Protein AF-0000000078724363 (afdb_homodimer)

pLDDT: mean 73.94, std 27.48, range [15.52, 97.81]

InterPro domains:
  IPR013010 Zinc finger, SIAH-type [PS51081] (151-209)
  IPR013083 Zinc finger, RING/FYVE/PHD-type [G3DSA:3.30.40.10] (148-204)
  IPR044286 E3 ubiquitin-protein ligase SINA-like, plant [PTHR46632] (24-344)

Sequence (720 aa):
MESAAPVGGKKKARMESESPIPPTPNVRVKQEAADQETHREAATPTPPAAEESPAAARVEVAVRIDAAILHCPLCLLPLKPPIFQVTNHSFIRFVFVFSALRFGIHVFVQCVAGHLACGACHGKLADVHCQACGDGAAYAHNPALDAIARSTKIRCPNDRYGCDRYVTYCDVADHQRACPHAPCTCPEPGCGFLAAPPALLDHLTADHSWPSQEITYRAVHPLVVSASRRRLLLAVRGDGDGGGEQRRVFLLAVGAHGAATTVSVSCVRANAAAGPPYTCKVWTQAPPDAETGVKDTIMMEANVRSFSVPGEVAMEDGTVLCVPPRMLHGASMEMPLRVRIDKLGAGTTNRSAIATQTKKMESAAPVGGKKKARMESESPIPPTPNVRVKQEAADQETHREAATPTPPAAEESPAAARVEVAVRIDAAILHCPLCLLPLKPPIFQVTNHSFIRFVFVFSALRFGIHVFVQCVAGHLACGACHGKLADVHCQACGDGAAYAHNPALDAIARSTKIRCPNDRYGCDRYVTYCDVADHQRACPHAPCTCPEPGCGFLAAPPALLDHLTADHSWPSQEITYRAVHPLVVSASRRRLLLAVRGDGDGGGEQRRVFLLAVGAHGAATTVSVSCVRANAAAGPPYTCKVWTQAPPDAETGVKDTIMMEANVRSFSVPGEVAMEDGTVLCVPPRMLHGASMEMPLRVRIDKLGAGTTNRSAIATQTKK

Secondary structure (DSSP, 8-state):
-----------------------------------------------------------EEEEEEEGGGGB-TTT-SBP-SSPEEE-----EEEEEETTTTEEEEEE----TT--EE-HHHHHH-SS-B-TTT-S-PBEEE-HHHHHHHHH-EEE-GGGGGT---EEEGGGHHHHHHH-TT--EE--STTT--EE-HHHHHHHHHHTT---EEEE-TT-EEEEEEESS--EEEEEEP--S--S-PPPPEEEEEEEEETTEEEEEEEEESS-GGGS--EEEEEEEEPPPPTTT-PPPEEEEEEEPEEESS--PPPTTTS--EEE-GGG-BTTTTEEEEEEEEEE--TT-------------/-----------------------------------------------------------EEEEEEEGGGGB-TTT-SBP-SS-EEE-----EEEEEETTTTEEEEEE----TT--EE-HHHHHH-SS-B-TTT-S-PBEEE-HHHHHHHHH-EEE-GGGGGT---EEEGGGHHHHHHH-TT--EE--STTT--EE-HHHHHHHHHHTS---EEEE-TTSEEEEEEESS--EEEEEEP--S--S-PPPPEEEEEEEEETTEEEEEEEEESS-GGGS--EEEEEEEEPPPPTTT-PPPEEEEEEEPEEESS--PPPTTTS--EEE-GGG-BTTTTEEEEEEEEEE--TT-------------

Radius of gyration: 45.07 Å; Cα contacts (8 Å, |Δi|>4): 1322; chains: 2; bounding box: 111×142×147 Å

Structure (mmCIF, N/CA/C/O backbone):
data_AF-0000000078724363-model_v1
#
loop_
_entity.id
_entity.type
_entity.pdbx_description
1 polymer 'E3 ubiquitin-protein ligase'
#
loop_
_atom_site.group_PDB
_atom_site.id
_atom_site.type_symbol
_atom_site.label_atom_id
_atom_site.label_alt_id
_atom_site.label_comp_id
_atom_site.label_asym_id
_atom_site.label_entity_id
_atom_site.label_seq_id
_atom_site.pdbx_PDB_ins_code
_atom_site.Cartn_x
_atom_site.Cartn_y
_atom_site.Cartn_z
_atom_site.occupancy
_atom_site.B_iso_or_equiv
_atom_site.auth_seq_id
_atom_site.auth_comp_id
_atom_site.auth_asym_id
_atom_site.auth_atom_id
_atom_site.pdbx_PDB_model_num
ATOM 1 N N . MET A 1 1 ? 47.906 21.031 76.75 1 16.89 1 MET A N 1
ATOM 2 C CA . MET A 1 1 ? 49.312 21 76.375 1 16.89 1 MET A CA 1
ATOM 3 C C . MET A 1 1 ? 49.531 21.375 74.938 1 16.89 1 MET A C 1
ATOM 5 O O . MET A 1 1 ? 48.594 21.391 74.125 1 16.89 1 MET A O 1
ATOM 9 N N . GLU A 1 2 ? 50.344 20.656 74.125 1 16.38 2 GLU A N 1
ATOM 10 C CA . GLU A 1 2 ? 51.594 21.031 73.438 1 16.38 2 GLU A CA 1
ATOM 11 C C . GLU A 1 2 ? 51.375 21.375 72 1 16.38 2 GLU A C 1
ATOM 13 O O . GLU A 1 2 ? 51.844 22.406 71.5 1 16.38 2 GLU A O 1
ATOM 18 N N . SER A 1 3 ? 51.219 20.391 71.125 1 16.53 3 SER A N 1
ATOM 19 C CA . SER A 1 3 ? 52.281 20.172 70.188 1 16.53 3 SER A CA 1
ATOM 20 C C . SER A 1 3 ? 52.094 21.047 68.938 1 16.53 3 SER A C 1
ATOM 22 O O . SER A 1 3 ? 51 21.5 68.625 1 16.53 3 SER A O 1
ATOM 24 N N . ALA A 1 4 ? 52.625 20.641 67.75 1 16.66 4 ALA A N 1
ATOM 25 C CA . ALA A 1 4 ? 53.781 21.047 66.938 1 16.66 4 ALA A CA 1
ATOM 26 C C . ALA A 1 4 ? 53.312 21.766 65.688 1 16.66 4 ALA A C 1
ATOM 28 O O . ALA A 1 4 ? 53.781 22.875 65.375 1 16.66 4 ALA A O 1
ATOM 29 N N . ALA A 1 5 ? 53.188 21.094 64.438 1 17.89 5 ALA A N 1
ATOM 30 C CA . ALA A 1 5 ? 54.281 21.266 63.5 1 17.89 5 ALA A CA 1
ATOM 31 C C . ALA A 1 5 ? 53.938 22.344 62.469 1 17.89 5 ALA A C 1
ATOM 33 O O . ALA A 1 5 ? 52.75 22.672 62.281 1 17.89 5 ALA A O 1
ATOM 34 N N . PRO A 1 6 ? 54.719 22.641 61.375 1 18.02 6 PRO A N 1
ATOM 35 C CA . PRO A 1 6 ? 55.531 23.672 60.719 1 18.02 6 PRO A CA 1
ATOM 36 C C . PRO A 1 6 ? 54.906 24.188 59.438 1 18.02 6 PRO A C 1
ATOM 38 O O . PRO A 1 6 ? 55.062 25.359 59.094 1 18.02 6 PRO A O 1
ATOM 41 N N . VAL A 1 7 ? 54.125 23.359 58.562 1 17.08 7 VAL A N 1
ATOM 42 C CA . VAL A 1 7 ? 54.719 23.156 57.25 1 17.08 7 VAL A CA 1
ATOM 43 C C . VAL A 1 7 ? 54.531 24.391 56.406 1 17.08 7 VAL A C 1
ATOM 45 O O . VAL A 1 7 ? 53.625 25.172 56.625 1 17.08 7 VAL A O 1
ATOM 48 N N . GLY A 1 8 ? 55.312 24.719 55.281 1 16.56 8 GLY A N 1
ATOM 49 C CA . GLY A 1 8 ? 56.219 25.594 54.531 1 16.56 8 GLY A CA 1
ATOM 50 C C . GLY A 1 8 ? 55.531 26.328 53.406 1 16.56 8 GLY A C 1
ATOM 51 O O . GLY A 1 8 ? 55.906 27.453 53.062 1 16.56 8 GLY A O 1
ATOM 52 N N . GLY A 1 9 ? 54.594 25.672 52.562 1 17.25 9 GLY A N 1
ATOM 53 C CA . GLY A 1 9 ? 55.031 25.672 51.156 1 17.25 9 GLY A CA 1
ATOM 54 C C . GLY A 1 9 ? 54.906 27.031 50.5 1 17.25 9 GLY A C 1
ATOM 55 O O . GLY A 1 9 ? 54.25 27.938 51.031 1 17.25 9 GLY A O 1
ATOM 56 N N . LYS A 1 10 ? 55.188 27.156 49.156 1 18.23 10 LYS A N 1
ATOM 57 C CA . LYS A 1 10 ? 55.969 27.875 48.156 1 18.23 10 LYS A CA 1
ATOM 58 C C . LYS A 1 10 ? 55.219 29.094 47.656 1 18.23 10 LYS A C 1
ATOM 60 O O . LYS A 1 10 ? 54 29.172 47.75 1 18.23 10 LYS A O 1
ATOM 65 N N . LYS A 1 11 ? 55.844 29.938 46.812 1 19.44 11 LYS A N 1
ATOM 66 C CA . LYS A 1 11 ? 56.281 31.281 46.406 1 19.44 11 LYS A CA 1
ATOM 67 C C . LYS A 1 11 ? 55.438 31.812 45.25 1 19.44 11 LYS A C 1
ATOM 69 O O . LYS A 1 11 ? 55.938 32.531 44.375 1 19.44 11 LYS A O 1
ATOM 74 N N . LYS A 1 12 ? 54.062 31.391 45.031 1 16.66 12 LYS A N 1
ATOM 75 C CA . LYS A 1 12 ? 53.594 31.516 43.656 1 16.66 12 LYS A CA 1
ATOM 76 C C . LYS A 1 12 ? 53.625 32.969 43.219 1 16.66 12 LYS A C 1
ATOM 78 O O . LYS A 1 12 ? 53.094 33.875 43.875 1 16.66 12 LYS A O 1
ATOM 83 N N . ALA A 1 13 ? 54.344 33.281 42.031 1 17.77 13 ALA A N 1
ATOM 84 C CA . ALA A 1 13 ? 54.969 34.312 41.25 1 17.77 13 ALA A CA 1
ATOM 85 C C . ALA A 1 13 ? 53.938 35.281 40.688 1 17.77 13 ALA A C 1
ATOM 87 O O . ALA A 1 13 ? 52.844 34.875 40.281 1 17.77 13 ALA A O 1
ATOM 88 N N . ARG A 1 14 ? 54.031 36.594 40.812 1 16.77 14 ARG A N 1
ATOM 89 C CA . ARG A 1 14 ? 53.406 37.906 40.812 1 16.77 14 ARG A CA 1
ATOM 90 C C . ARG A 1 14 ? 53.125 38.375 39.375 1 16.77 14 ARG A C 1
ATOM 92 O O . ARG A 1 14 ? 52.719 39.531 39.156 1 16.77 14 ARG A O 1
ATOM 99 N N . MET A 1 15 ? 53.469 37.5 38.281 1 18.34 15 MET A N 1
ATOM 100 C CA . MET A 1 15 ? 54.062 38.281 37.188 1 18.34 15 MET A CA 1
ATOM 101 C C . MET A 1 15 ? 53.031 39.156 36.5 1 18.34 15 MET A C 1
ATOM 103 O O . MET A 1 15 ? 52.625 38.844 35.375 1 18.34 15 MET A O 1
ATOM 107 N N . GLU A 1 16 ? 51.781 39.406 37 1 16.08 16 GLU A N 1
ATOM 108 C CA . GLU A 1 16 ? 50.656 39.562 36.062 1 16.08 16 GLU A CA 1
ATOM 109 C C . GLU A 1 16 ? 50.906 40.688 35.062 1 16.08 16 GLU A C 1
ATOM 111 O O . GLU A 1 16 ? 50.938 40.469 33.875 1 16.08 16 GLU A O 1
ATOM 116 N N . SER A 1 17 ? 50.031 41.656 34.938 1 16.88 17 SER A N 1
ATOM 117 C CA . SER A 1 17 ? 48.969 41.906 33.969 1 16.88 17 SER A CA 1
ATOM 118 C C . SER A 1 17 ? 49.312 43.094 33.062 1 16.88 17 SER A C 1
ATOM 120 O O . SER A 1 17 ? 49.031 43.062 31.875 1 16.88 17 SER A O 1
ATOM 122 N N . GLU A 1 18 ? 49.75 44.312 33.531 1 18.81 18 GLU A N 1
ATOM 123 C CA . GLU A 1 18 ? 48.844 45.375 33.156 1 18.81 18 GLU A CA 1
ATOM 124 C C . GLU A 1 18 ? 49.375 46.156 31.953 1 18.81 18 GLU A C 1
ATOM 126 O O . GLU A 1 18 ? 48.812 47.188 31.578 1 18.81 18 GLU A O 1
ATOM 131 N N . SER A 1 19 ? 50.375 45.562 31.156 1 19.28 19 SER A N 1
ATOM 132 C CA . SER A 1 19 ? 51.188 46.656 30.594 1 19.28 19 SER A CA 1
ATOM 133 C C . SER A 1 19 ? 50.375 47.562 29.688 1 19.28 19 SER A C 1
ATOM 135 O O . SER A 1 19 ? 49.438 47.094 29.031 1 19.28 19 SER A O 1
ATOM 137 N N . PRO A 1 20 ? 50.625 48.812 29.719 1 22.47 20 PRO A N 1
ATOM 138 C CA . PRO A 1 20 ? 50 50.062 29.297 1 22.47 20 PRO A CA 1
ATOM 139 C C . PRO A 1 20 ? 50.094 50.312 27.781 1 22.47 20 PRO A C 1
ATOM 141 O O . PRO A 1 20 ? 49.75 51.406 27.297 1 22.47 20 PRO A O 1
ATOM 144 N N . ILE A 1 21 ? 49.875 49.188 26.922 1 22.08 21 ILE A N 1
ATOM 145 C CA . ILE A 1 21 ? 50.469 49.375 25.609 1 22.08 21 ILE A CA 1
ATOM 146 C C . ILE A 1 21 ? 50 50.688 25 1 22.08 21 ILE A C 1
ATOM 148 O O . ILE A 1 21 ? 48.781 51 25.016 1 22.08 21 ILE A O 1
ATOM 152 N N . PRO A 1 22 ? 50.906 51.531 24.688 1 23.5 22 PRO A N 1
ATOM 153 C CA . PRO A 1 22 ? 50.844 52.938 24.281 1 23.5 22 PRO A CA 1
ATOM 154 C C . PRO A 1 22 ? 50.062 53.125 22.984 1 23.5 22 PRO A C 1
ATOM 156 O O . PRO A 1 22 ? 49.938 52.219 22.172 1 23.5 22 PRO A O 1
ATOM 159 N N . PRO A 1 23 ? 49.219 54.156 22.891 1 23.44 23 PRO A N 1
ATOM 160 C CA . PRO A 1 23 ? 48.156 54.562 21.984 1 23.44 23 PRO A CA 1
ATOM 161 C C . PRO A 1 23 ? 48.656 54.812 20.562 1 23.44 23 PRO A C 1
ATOM 163 O O . PRO A 1 23 ? 49.469 55.688 20.328 1 23.44 23 PRO A O 1
ATOM 166 N N . THR A 1 24 ? 49.188 53.594 19.922 1 21.67 24 THR A N 1
ATOM 167 C CA . THR A 1 24 ? 49.906 53.844 18.656 1 21.67 24 THR A CA 1
ATOM 168 C C . THR A 1 24 ? 49.094 54.75 17.734 1 21.67 24 THR A C 1
ATOM 170 O O . THR A 1 24 ? 47.875 54.656 17.703 1 21.67 24 THR A O 1
ATOM 173 N N . PRO A 1 25 ? 49.75 55.656 17.156 1 22.41 25 PRO A N 1
ATOM 174 C CA . PRO A 1 25 ? 49.438 56.844 16.375 1 22.41 25 PRO A CA 1
ATOM 175 C C . PRO A 1 25 ? 48.656 56.5 15.094 1 22.41 25 PRO A C 1
ATOM 177 O O . PRO A 1 25 ? 48.75 55.375 14.594 1 22.41 25 PRO A O 1
ATOM 180 N N . ASN A 1 26 ? 47.594 57.219 14.75 1 21.23 26 ASN A N 1
ATOM 181 C CA . ASN A 1 26 ? 46.438 57.281 13.844 1 21.23 26 ASN A CA 1
ATOM 182 C C . ASN A 1 26 ? 46.906 57.344 12.383 1 21.23 26 ASN A C 1
ATOM 184 O O . ASN A 1 26 ? 46.125 57.75 11.508 1 21.23 26 ASN A O 1
ATOM 188 N N . VAL A 1 27 ? 48.125 56.688 12.086 1 20.84 27 VAL A N 1
ATOM 189 C CA . VAL A 1 27 ? 48.594 57.156 10.789 1 20.84 27 VAL A CA 1
ATOM 190 C C . VAL A 1 27 ? 47.562 56.844 9.719 1 20.84 27 VAL A C 1
ATOM 192 O O . VAL A 1 27 ? 47.125 55.688 9.617 1 20.84 27 VAL A O 1
ATOM 195 N N . ARG A 1 28 ? 46.875 57.844 9.172 1 21.09 28 ARG A N 1
ATOM 196 C CA . ARG A 1 28 ? 45.812 58.031 8.188 1 21.09 28 ARG A CA 1
ATOM 197 C C . ARG A 1 28 ? 46.219 57.469 6.832 1 21.09 28 ARG A C 1
ATOM 199 O O . ARG A 1 28 ? 46.75 58.188 5.988 1 21.09 28 ARG A O 1
ATOM 206 N N . VAL A 1 29 ? 46.875 56.25 6.859 1 20.38 29 VAL A N 1
ATOM 207 C CA . VAL A 1 29 ? 47.438 55.969 5.539 1 20.38 29 VAL A CA 1
ATOM 208 C C . VAL A 1 29 ? 46.312 56 4.496 1 20.38 29 VAL A C 1
ATOM 210 O O . VAL A 1 29 ? 45.281 55.375 4.691 1 20.38 29 VAL A O 1
ATOM 213 N N . LYS A 1 30 ? 46.375 56.906 3.51 1 21.52 30 LYS A N 1
ATOM 214 C CA . LYS A 1 30 ? 45.594 57.344 2.354 1 21.52 30 LYS A CA 1
ATOM 215 C C . LYS A 1 30 ? 45.469 56.25 1.318 1 21.52 30 LYS A C 1
ATOM 217 O O . LYS A 1 30 ? 46.438 55.875 0.672 1 21.52 30 LYS A O 1
ATOM 222 N N . GLN A 1 31 ? 44.781 55.094 1.682 1 20.38 31 GLN A N 1
ATOM 223 C CA . GLN A 1 31 ? 44.781 53.938 0.798 1 20.38 31 GLN A CA 1
ATOM 224 C C . GLN A 1 31 ? 44.188 54.312 -0.571 1 20.38 31 GLN A C 1
ATOM 226 O O . GLN A 1 31 ? 43.094 54.844 -0.669 1 20.38 31 GLN A O 1
ATOM 231 N N . GLU A 1 32 ? 45.125 54.531 -1.475 1 22.45 32 GLU A N 1
ATOM 232 C CA . GLU A 1 32 ? 44.875 54.781 -2.889 1 22.45 32 GLU A CA 1
ATOM 233 C C . GLU A 1 32 ? 43.906 53.75 -3.484 1 22.45 32 GLU A C 1
ATOM 235 O O . GLU A 1 32 ? 44.031 52.562 -3.203 1 22.45 32 GLU A O 1
ATOM 240 N N . ALA A 1 33 ? 42.75 54.156 -4.07 1 23.53 33 ALA A N 1
ATOM 241 C CA . ALA A 1 33 ? 41.531 53.594 -4.656 1 23.53 33 ALA A CA 1
ATOM 242 C C . ALA A 1 33 ? 41.812 52.75 -5.891 1 23.53 33 ALA A C 1
ATOM 244 O O . ALA A 1 33 ? 42.125 53.312 -6.957 1 23.53 33 ALA A O 1
ATOM 245 N N . ALA A 1 34 ? 42.781 51.812 -5.809 1 21.25 34 ALA A N 1
ATOM 246 C CA . ALA A 1 34 ? 43.125 51.156 -7.074 1 21.25 34 ALA A CA 1
ATOM 247 C C . ALA A 1 34 ? 41.844 50.625 -7.758 1 21.25 34 ALA A C 1
ATOM 249 O O . ALA A 1 34 ? 40.938 50.156 -7.094 1 21.25 34 ALA A O 1
ATOM 250 N N . ASP A 1 35 ? 41.594 50.969 -9.062 1 23.88 35 ASP A N 1
ATOM 251 C CA . ASP A 1 35 ? 40.562 50.812 -10.109 1 23.88 35 ASP A CA 1
ATOM 252 C C . ASP A 1 35 ? 40.375 49.344 -10.484 1 23.88 35 ASP A C 1
ATOM 254 O O . ASP A 1 35 ? 41.25 48.75 -11.117 1 23.88 35 ASP A O 1
ATOM 258 N N . GLN A 1 36 ? 40.188 48.469 -9.508 1 21 36 GLN A N 1
ATOM 259 C CA . GLN A 1 36 ? 40.125 47.062 -9.859 1 21 36 GLN A CA 1
ATOM 260 C C . GLN A 1 36 ? 39.062 46.781 -10.922 1 21 36 GLN A C 1
ATOM 262 O O . GLN A 1 36 ? 37.875 47.094 -10.703 1 21 36 GLN A O 1
ATOM 267 N N . GLU A 1 37 ? 39.5 46.812 -12.211 1 24.92 37 GLU A N 1
ATOM 268 C CA . GLU A 1 37 ? 38.75 46.375 -13.398 1 24.92 37 GLU A CA 1
ATOM 269 C C . GLU A 1 37 ? 38.094 45.031 -13.18 1 24.92 37 GLU A C 1
ATOM 271 O O . GLU A 1 37 ? 38.75 44.031 -12.852 1 24.92 37 GLU A O 1
ATOM 276 N N . THR A 1 38 ? 36.906 45 -12.633 1 25.42 38 THR A N 1
ATOM 277 C CA . THR A 1 38 ? 36.031 43.875 -12.32 1 25.42 38 THR A CA 1
ATOM 278 C C . THR A 1 38 ? 35.812 43 -13.555 1 25.42 38 THR A C 1
ATOM 280 O O . THR A 1 38 ? 35.219 43.438 -14.531 1 25.42 38 THR A O 1
ATOM 283 N N . HIS A 1 39 ? 36.906 42.312 -13.992 1 24.84 39 HIS A N 1
ATOM 284 C CA . HIS A 1 39 ? 36.688 41.312 -15.055 1 24.84 39 HIS A CA 1
ATOM 285 C C . HIS A 1 39 ? 35.5 40.438 -14.719 1 24.84 39 HIS A C 1
ATOM 287 O O . HIS A 1 39 ? 35.531 39.688 -13.734 1 24.84 39 HIS A O 1
ATOM 293 N N . ARG A 1 40 ? 34.312 40.844 -15.125 1 23.78 40 ARG A N 1
ATOM 294 C CA . ARG A 1 40 ? 33.031 40.125 -15.078 1 23.78 40 ARG A CA 1
ATOM 295 C C . ARG A 1 40 ? 33.219 38.719 -15.648 1 23.78 40 ARG A C 1
ATOM 297 O O . ARG A 1 40 ? 33.469 38.531 -16.844 1 23.78 40 ARG A O 1
ATOM 304 N N . GLU A 1 41 ? 33.906 37.844 -14.906 1 25.58 41 GLU A N 1
ATOM 305 C CA . GLU A 1 41 ? 33.906 36.469 -15.32 1 25.58 41 GLU A CA 1
ATOM 306 C C . GLU A 1 41 ? 32.531 36 -15.797 1 25.58 41 GLU A C 1
ATOM 308 O O . GLU A 1 41 ? 31.531 36.219 -15.117 1 25.58 41 GLU A O 1
ATOM 313 N N . ALA A 1 42 ? 32.344 35.781 -17.141 1 27.45 42 ALA A N 1
ATOM 314 C CA . ALA A 1 42 ? 31.219 35.25 -17.891 1 27.45 42 ALA A CA 1
ATOM 315 C C . ALA A 1 42 ? 30.578 34.062 -17.172 1 27.45 42 ALA A C 1
ATOM 317 O O . ALA A 1 42 ? 31.266 33.094 -16.828 1 27.45 42 ALA A O 1
ATOM 318 N N . ALA A 1 43 ? 29.641 34.375 -16.266 1 26.94 43 ALA A N 1
ATOM 319 C CA . ALA A 1 43 ? 28.828 33.344 -15.617 1 26.94 43 ALA A CA 1
ATOM 320 C C . ALA A 1 43 ? 28.531 32.219 -16.578 1 26.94 43 ALA A C 1
ATOM 322 O O . ALA A 1 43 ? 27.953 32.406 -17.641 1 26.94 43 ALA A O 1
ATOM 323 N N . THR A 1 44 ? 29.5 31.328 -16.734 1 31.34 44 THR A N 1
ATOM 324 C CA . THR A 1 44 ? 29.188 30.125 -17.5 1 31.34 44 THR A CA 1
ATOM 325 C C . THR A 1 44 ? 27.766 29.656 -17.25 1 31.34 44 THR A C 1
ATOM 327 O O . THR A 1 44 ? 27.328 29.562 -16.094 1 31.34 44 THR A O 1
ATOM 330 N N . PRO A 1 45 ? 26.875 29.906 -18.266 1 29.39 45 PRO A N 1
ATOM 331 C CA . PRO A 1 45 ? 25.469 29.484 -18.141 1 29.39 45 PRO A CA 1
ATOM 332 C C . PRO A 1 45 ? 25.312 28.141 -17.422 1 29.39 45 PRO A C 1
ATOM 334 O O . PRO A 1 45 ? 26.125 27.234 -17.625 1 29.39 45 PRO A O 1
ATOM 337 N N . THR A 1 46 ? 25.047 28.219 -16.094 1 31.64 46 THR A N 1
ATOM 338 C CA . THR A 1 46 ? 24.641 26.984 -15.422 1 31.64 46 THR A CA 1
ATOM 339 C C . THR A 1 46 ? 23.828 26.094 -16.359 1 31.64 46 THR A C 1
ATOM 341 O O . THR A 1 46 ? 22.922 26.562 -17.047 1 31.64 46 THR A O 1
ATOM 344 N N . PRO A 1 47 ? 24.484 25.094 -16.906 1 33.19 47 PRO A N 1
ATOM 345 C CA . PRO A 1 47 ? 23.656 24.281 -17.797 1 33.19 47 PRO A CA 1
ATOM 346 C C . PRO A 1 47 ? 22.203 24.203 -17.359 1 33.19 47 PRO A C 1
ATOM 348 O O . PRO A 1 47 ? 21.906 24.359 -16.172 1 33.19 47 PRO A O 1
ATOM 351 N N . PRO A 1 48 ? 21.281 24.625 -18.219 1 28.91 48 PRO A N 1
ATOM 352 C CA . PRO A 1 48 ? 19.859 24.547 -17.844 1 28.91 48 PRO A CA 1
ATOM 353 C C . PRO A 1 48 ? 19.531 23.344 -16.984 1 28.91 48 PRO A C 1
ATOM 355 O O . PRO A 1 48 ? 20.25 22.328 -17.031 1 28.91 48 PRO A O 1
ATOM 358 N N . ALA A 1 49 ? 18.938 23.562 -15.836 1 29.58 49 ALA A N 1
ATOM 359 C CA . ALA A 1 49 ? 18.344 22.484 -15.062 1 29.58 49 ALA A CA 1
ATOM 360 C C . ALA A 1 49 ? 17.812 21.375 -15.984 1 29.58 49 ALA A C 1
ATOM 362 O O . ALA A 1 49 ? 17.219 21.672 -17.031 1 29.58 49 ALA A O 1
ATOM 363 N N . ALA A 1 50 ? 18.516 20.297 -16.125 1 30.78 50 ALA A N 1
ATOM 364 C CA . ALA A 1 50 ? 18 19.188 -16.906 1 30.78 50 ALA A CA 1
ATOM 365 C C . ALA A 1 50 ? 16.469 19.172 -16.891 1 30.78 50 ALA A C 1
ATOM 367 O O . ALA A 1 50 ? 15.852 19.219 -15.828 1 30.78 50 ALA A O 1
ATOM 368 N N . GLU A 1 51 ? 15.781 19.859 -17.859 1 30.05 51 GLU A N 1
ATOM 369 C CA . GLU A 1 51 ? 14.344 19.688 -18.078 1 30.05 51 GLU A CA 1
ATOM 370 C C . GLU A 1 51 ? 13.891 18.297 -17.641 1 30.05 51 GLU A C 1
ATOM 372 O O . GLU A 1 51 ? 14.539 17.297 -17.969 1 30.05 51 GLU A O 1
ATOM 377 N N . GLU A 1 52 ? 13.289 18.203 -16.484 1 32.81 52 GLU A N 1
ATOM 378 C CA . GLU A 1 52 ? 12.617 16.953 -16.172 1 32.81 52 GLU A CA 1
ATOM 379 C C . GLU A 1 52 ? 12.023 16.312 -17.422 1 32.81 52 GLU A C 1
ATOM 381 O O . GLU A 1 52 ? 11.258 16.938 -18.141 1 32.81 52 GLU A O 1
ATOM 386 N N . SER A 1 53 ? 12.812 15.633 -18.203 1 35.72 53 SER A N 1
ATOM 387 C CA . SER A 1 53 ? 12.188 14.883 -19.297 1 35.72 53 SER A CA 1
ATOM 388 C C . SER A 1 53 ? 10.703 14.641 -19.016 1 35.72 53 SER A C 1
ATOM 390 O O . SER A 1 53 ? 10.281 14.625 -17.859 1 35.72 53 SER A O 1
ATOM 392 N N . PRO A 1 54 ? 9.852 14.914 -19.938 1 36.19 54 PRO A N 1
ATOM 393 C CA . PRO A 1 54 ? 8.43 14.672 -19.703 1 36.19 54 PRO A CA 1
ATOM 394 C C . PRO A 1 54 ? 8.188 13.492 -18.75 1 36.19 54 PRO A C 1
ATOM 396 O O . PRO A 1 54 ? 8.852 12.461 -18.859 1 36.19 54 PRO A O 1
ATOM 399 N N . ALA A 1 55 ? 7.848 13.672 -17.531 1 37.34 55 ALA A N 1
ATOM 400 C CA . ALA A 1 55 ? 7.527 12.688 -16.5 1 37.34 55 ALA A CA 1
ATOM 401 C C . ALA A 1 55 ? 6.879 11.445 -17.094 1 37.34 55 ALA A C 1
ATOM 403 O O . ALA A 1 55 ? 5.758 11.516 -17.609 1 37.34 55 ALA A O 1
ATOM 404 N N . ALA A 1 56 ? 7.406 10.648 -17.812 1 41.44 56 ALA A N 1
ATOM 405 C CA . ALA A 1 56 ? 6.777 9.367 -18.125 1 41.44 56 ALA A CA 1
ATOM 406 C C . ALA A 1 56 ? 5.781 8.961 -17.047 1 41.44 56 ALA A C 1
ATOM 408 O O . ALA A 1 56 ? 6.012 9.203 -15.859 1 41.44 56 ALA A O 1
ATOM 409 N N . ALA A 1 57 ? 4.52 8.922 -17.219 1 54.22 57 ALA A N 1
ATOM 410 C CA . ALA A 1 57 ? 3.41 8.602 -16.312 1 54.22 57 ALA A CA 1
ATOM 411 C C . ALA A 1 57 ? 3.854 7.633 -15.227 1 54.22 57 ALA A C 1
ATOM 413 O O . ALA A 1 57 ? 4.336 6.535 -15.516 1 54.22 57 ALA A O 1
ATOM 414 N N . ARG A 1 58 ? 4.43 8.18 -14.047 1 71.75 58 ARG A N 1
ATOM 415 C CA . ARG A 1 58 ? 4.883 7.418 -12.891 1 71.75 58 ARG A CA 1
ATOM 416 C C . ARG A 1 58 ? 3.861 6.359 -12.492 1 71.75 58 ARG A C 1
ATOM 418 O O . ARG A 1 58 ? 2.666 6.648 -12.398 1 71.75 58 ARG A O 1
ATOM 425 N N . VAL A 1 59 ? 4.215 5.152 -12.781 1 88.94 59 VAL A N 1
ATOM 426 C CA . VAL A 1 59 ? 3.377 4.023 -12.383 1 88.94 59 VAL A CA 1
ATOM 427 C C . VAL A 1 59 ? 3.586 3.721 -10.898 1 88.94 59 VAL A C 1
ATOM 429 O O . VAL A 1 59 ? 4.699 3.4 -10.477 1 88.94 59 VAL A O 1
ATOM 432 N N . GLU A 1 60 ? 2.598 4.016 -10.117 1 94.19 60 GLU A N 1
ATOM 433 C CA . GLU A 1 60 ? 2.648 3.729 -8.688 1 94.19 60 GLU A CA 1
ATOM 434 C C . GLU A 1 60 ? 2.066 2.352 -8.383 1 94.19 60 GLU A C 1
ATOM 436 O O . GLU A 1 60 ? 1.095 1.929 -9.008 1 94.19 60 GLU A O 1
ATOM 441 N N . VAL A 1 61 ? 2.738 1.685 -7.469 1 95.12 61 VAL A N 1
ATOM 442 C CA . VAL A 1 61 ? 2.273 0.366 -7.051 1 95.12 61 VAL A CA 1
ATOM 443 C C . VAL A 1 61 ? 1.88 0.4 -5.574 1 95.12 61 VAL A C 1
ATOM 445 O O . VAL A 1 61 ? 2.57 1.01 -4.758 1 95.12 61 VAL A O 1
ATOM 448 N N . ALA A 1 62 ? 0.735 -0.278 -5.328 1 96 62 ALA A N 1
ATOM 449 C CA . ALA A 1 62 ? 0.317 -0.421 -3.938 1 96 62 ALA A CA 1
ATOM 450 C C . ALA A 1 62 ? 1.064 -1.563 -3.256 1 96 62 ALA A C 1
ATOM 452 O O . ALA A 1 62 ? 1.036 -2.703 -3.729 1 96 62 ALA A O 1
ATOM 453 N N . VAL A 1 63 ? 1.699 -1.256 -2.168 1 96.81 63 VAL A N 1
ATOM 454 C CA . VAL A 1 63 ? 2.482 -2.273 -1.475 1 96.81 63 VAL A CA 1
ATOM 455 C C . VAL A 1 63 ? 2.219 -2.191 0.028 1 96.81 63 VAL A C 1
ATOM 457 O O . VAL A 1 63 ? 1.665 -1.203 0.515 1 96.81 63 VAL A O 1
ATOM 460 N N . ARG A 1 64 ? 2.541 -3.312 0.708 1 96.94 64 ARG A N 1
ATOM 461 C CA . ARG A 1 64 ? 2.631 -3.344 2.164 1 96.94 64 ARG A CA 1
ATOM 462 C C . ARG A 1 64 ? 4.086 -3.41 2.621 1 96.94 64 ARG A C 1
ATOM 464 O O . ARG A 1 64 ? 4.887 -4.152 2.053 1 96.94 64 ARG A O 1
ATOM 471 N N . ILE A 1 65 ? 4.375 -2.592 3.547 1 96.19 65 ILE A N 1
ATOM 472 C CA . ILE A 1 65 ? 5.754 -2.537 4.016 1 96.19 65 ILE A CA 1
ATOM 473 C C . ILE A 1 65 ? 5.781 -2.482 5.543 1 96.19 65 ILE A C 1
ATOM 475 O O . ILE A 1 65 ? 4.906 -1.874 6.16 1 96.19 65 ILE A O 1
ATOM 479 N N . ASP A 1 66 ? 6.773 -3.127 6.109 1 95.31 66 ASP A N 1
ATOM 480 C CA . ASP A 1 66 ? 6.973 -3.021 7.551 1 95.31 66 ASP A CA 1
ATOM 481 C C . ASP A 1 66 ? 7.238 -1.575 7.965 1 95.31 66 ASP A C 1
ATOM 483 O O . ASP A 1 66 ? 8.188 -0.951 7.488 1 95.31 66 ASP A O 1
ATOM 487 N N . ALA A 1 67 ? 6.441 -1.082 8.891 1 94 67 ALA A N 1
ATOM 488 C CA . ALA A 1 67 ? 6.543 0.316 9.297 1 94 67 ALA A CA 1
ATOM 489 C C . ALA A 1 67 ? 7.918 0.612 9.891 1 94 67 ALA A C 1
ATOM 491 O O . ALA A 1 67 ? 8.453 1.712 9.727 1 94 67 ALA A O 1
ATOM 492 N N . ALA A 1 68 ? 8.516 -0.315 10.516 1 93.06 68 ALA A N 1
ATOM 493 C CA . ALA A 1 68 ? 9.789 -0.118 11.203 1 93.06 68 ALA A CA 1
ATOM 494 C C . ALA A 1 68 ? 10.898 0.245 10.219 1 93.06 68 ALA A C 1
ATOM 496 O O . ALA A 1 68 ? 11.828 0.972 10.562 1 93.06 68 ALA A O 1
ATOM 497 N N . ILE A 1 69 ? 10.766 -0.219 9.016 1 93.25 69 ILE A N 1
ATOM 498 C CA . ILE A 1 69 ? 11.789 0.012 7.996 1 93.25 69 ILE A CA 1
ATOM 499 C C . ILE A 1 69 ? 11.758 1.473 7.555 1 93.25 69 ILE A C 1
ATOM 501 O O . ILE A 1 69 ? 12.758 2.004 7.07 1 93.25 69 ILE A O 1
ATOM 505 N N . LEU A 1 70 ? 10.68 2.115 7.797 1 94.62 70 LEU A N 1
ATOM 506 C CA . LEU A 1 70 ? 10.492 3.494 7.355 1 94.62 70 LEU A CA 1
ATOM 507 C C . LEU A 1 70 ? 10.773 4.469 8.492 1 94.62 70 LEU A C 1
ATOM 509 O O . LEU A 1 70 ? 10.586 5.68 8.336 1 94.62 70 LEU A O 1
ATOM 513 N N . HIS A 1 71 ? 11.273 3.943 9.625 1 95.38 71 HIS A N 1
ATOM 514 C CA . HIS A 1 71 ? 11.492 4.793 10.789 1 95.38 71 HIS A CA 1
ATOM 515 C C . HIS A 1 71 ? 12.969 4.828 11.172 1 95.38 71 HIS A C 1
ATOM 517 O O . HIS A 1 71 ? 13.688 3.852 10.977 1 95.38 71 HIS A O 1
ATOM 523 N N . CYS A 1 72 ? 13.336 5.949 11.664 1 93.62 72 CYS A N 1
ATOM 524 C CA . CYS A 1 72 ? 14.68 6.098 12.203 1 93.62 72 CYS A CA 1
ATOM 525 C C . CYS A 1 72 ? 14.883 5.223 13.438 1 93.62 72 CYS A C 1
ATOM 527 O O . CYS A 1 72 ? 14.078 5.27 14.367 1 93.62 72 CYS A O 1
ATOM 529 N N . PRO A 1 73 ? 15.953 4.48 13.414 1 89.25 73 PRO A N 1
ATOM 530 C CA . PRO A 1 73 ? 16.172 3.58 14.547 1 89.25 73 PRO A CA 1
ATOM 531 C C . PRO A 1 73 ? 16.516 4.324 15.836 1 89.25 73 PRO A C 1
ATOM 533 O O . PRO A 1 73 ? 16.422 3.758 16.922 1 89.25 73 PRO A O 1
ATOM 536 N N . LEU A 1 74 ? 16.875 5.508 15.773 1 87.69 74 LEU A N 1
ATOM 537 C CA . LEU A 1 74 ? 17.312 6.281 16.938 1 87.69 74 LEU A CA 1
ATOM 538 C C . LEU A 1 74 ? 16.141 7 17.578 1 87.69 74 LEU A C 1
ATOM 540 O O . LEU A 1 74 ? 16 7 18.812 1 87.69 74 LEU A O 1
ATOM 544 N N . CYS A 1 75 ? 15.234 7.66 16.859 1 91.38 75 CYS A N 1
ATOM 545 C CA . CYS A 1 75 ? 14.141 8.438 17.438 1 91.38 75 CYS A CA 1
ATOM 546 C C . CYS A 1 75 ? 12.797 7.758 17.188 1 91.38 75 CYS A C 1
ATOM 548 O O . CYS A 1 75 ? 11.781 8.172 17.734 1 91.38 75 CYS A O 1
ATOM 550 N N . LEU A 1 76 ? 12.688 6.812 16.219 1 92.88 76 LEU A N 1
ATOM 551 C CA . LEU A 1 76 ? 11.523 5.992 15.906 1 92.88 76 LEU A CA 1
ATOM 552 C C . LEU A 1 76 ? 10.469 6.805 15.156 1 92.88 76 LEU A C 1
ATOM 554 O O . LEU A 1 76 ? 9.32 6.363 15.016 1 92.88 76 LEU A O 1
ATOM 558 N N . LEU A 1 77 ? 10.812 7.961 14.719 1 94.31 77 LEU A N 1
ATOM 559 C CA . LEU A 1 77 ? 9.938 8.75 13.852 1 94.31 77 LEU A CA 1
ATOM 560 C C . LEU A 1 77 ? 10.195 8.422 12.383 1 94.31 77 LEU A C 1
ATOM 562 O O . LEU A 1 77 ? 11.234 7.867 12.039 1 94.31 77 LEU A O 1
ATOM 566 N N . PRO A 1 78 ? 9.234 8.758 11.562 1 96.19 78 PRO A N 1
ATOM 567 C CA . PRO A 1 78 ? 9.43 8.469 10.141 1 96.19 78 PRO A CA 1
ATOM 568 C C . PRO A 1 78 ? 10.688 9.133 9.578 1 96.19 78 PRO A C 1
ATOM 570 O O . PRO A 1 78 ? 10.977 10.289 9.898 1 96.19 78 PRO A O 1
ATOM 573 N N . LEU A 1 79 ? 11.422 8.406 8.742 1 96.38 79 LEU A N 1
ATOM 574 C CA . LEU A 1 79 ? 12.609 8.93 8.086 1 96.38 79 LEU A CA 1
ATOM 575 C C . LEU A 1 79 ? 12.234 9.984 7.047 1 96.38 79 LEU A C 1
ATOM 577 O O . LEU A 1 79 ? 11.5 9.695 6.102 1 96.38 79 LEU A O 1
ATOM 581 N N . LYS A 1 80 ? 12.695 11.172 7.262 1 95.56 80 LYS A N 1
ATOM 582 C CA . LYS A 1 80 ? 12.516 12.273 6.324 1 95.56 80 LYS A CA 1
ATOM 583 C C . LYS A 1 80 ? 13.844 12.672 5.688 1 95.56 80 LYS A C 1
ATOM 585 O O . LYS A 1 80 ? 14.875 12.695 6.363 1 95.56 80 LYS A O 1
ATOM 590 N N . PRO A 1 81 ? 13.789 12.961 4.445 1 95.06 81 PRO A N 1
ATOM 591 C CA . PRO A 1 81 ? 15.031 13.453 3.838 1 95.06 81 PRO A CA 1
ATOM 592 C C . PRO A 1 81 ? 15.555 14.719 4.512 1 95.06 81 PRO A C 1
ATOM 594 O O . PRO A 1 81 ? 14.766 15.57 4.93 1 95.06 81 PRO A O 1
ATOM 597 N N . PRO A 1 82 ? 16.906 14.828 4.594 1 95 82 PRO A N 1
ATO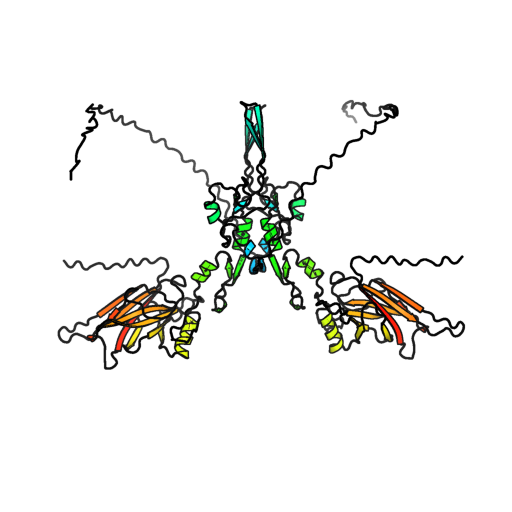M 598 C CA . PRO A 1 82 ? 17.938 13.891 4.133 1 95 82 PRO A CA 1
ATOM 599 C C . PRO A 1 82 ? 18.141 12.727 5.094 1 95 82 PRO A C 1
ATOM 601 O O . PRO A 1 82 ? 18.125 12.914 6.312 1 95 82 PRO A O 1
ATOM 604 N N . ILE A 1 83 ? 18.312 11.594 4.562 1 94 83 ILE A N 1
ATOM 605 C CA . ILE A 1 83 ? 18.547 10.375 5.34 1 94 83 ILE A CA 1
ATOM 606 C C . ILE A 1 83 ? 20.016 10 5.289 1 94 83 ILE A C 1
ATOM 608 O O . ILE A 1 83 ? 20.641 10.047 4.227 1 94 83 ILE A O 1
ATOM 612 N N . PHE A 1 84 ? 20.531 9.641 6.406 1 89.94 84 PHE A N 1
ATOM 613 C CA . PHE A 1 84 ? 21.953 9.32 6.527 1 89.94 84 PHE A CA 1
ATOM 614 C C . PHE A 1 84 ? 22.141 7.852 6.871 1 89.94 84 PHE A C 1
ATOM 616 O O . PHE A 1 84 ? 21.344 7.27 7.609 1 89.94 84 PHE A O 1
ATOM 623 N N . GLN A 1 85 ? 23.125 7.277 6.305 1 88.31 85 GLN A N 1
ATOM 624 C CA . GLN A 1 85 ? 23.453 5.875 6.523 1 88.31 85 GLN A CA 1
ATOM 625 C C . GLN A 1 85 ? 24.938 5.703 6.816 1 88.31 85 GLN A C 1
ATOM 627 O O . GLN A 1 85 ? 25.781 6.402 6.238 1 88.31 85 GLN A O 1
ATOM 632 N N . VAL A 1 86 ? 25.203 4.727 7.621 1 80.5 86 VAL A N 1
ATOM 633 C CA . VAL A 1 86 ? 26.594 4.438 7.926 1 80.5 86 VAL A CA 1
ATOM 634 C C . VAL A 1 86 ? 27.25 3.744 6.734 1 80.5 86 VAL A C 1
ATOM 636 O O . VAL A 1 86 ? 26.672 2.83 6.141 1 80.5 86 VAL A O 1
ATOM 639 N N . THR A 1 87 ? 28.203 4.316 6.145 1 67.69 87 THR A N 1
ATOM 640 C CA . THR A 1 87 ? 28.906 3.75 5 1 67.69 87 THR A CA 1
ATOM 641 C C . THR A 1 87 ? 30.094 2.914 5.461 1 67.69 87 THR A C 1
ATOM 643 O O . THR A 1 87 ? 30.672 3.18 6.516 1 67.69 87 THR A O 1
ATOM 646 N N . ASN A 1 88 ? 30.266 1.735 4.766 1 55.44 88 ASN A N 1
ATOM 647 C CA . ASN A 1 88 ? 31.375 0.814 5.031 1 55.44 88 ASN A CA 1
ATOM 648 C C . ASN A 1 88 ? 32.719 1.405 4.605 1 55.44 88 ASN A C 1
ATOM 650 O O . ASN A 1 88 ? 32.938 1.629 3.416 1 55.44 88 ASN A O 1
ATOM 654 N N . HIS A 1 89 ? 33.188 2.348 5.273 1 51.97 89 HIS A N 1
ATOM 655 C CA . HIS A 1 89 ? 34.531 2.771 4.844 1 51.97 89 HIS A CA 1
ATOM 656 C C . HIS A 1 89 ? 35.625 1.95 5.527 1 51.97 89 HIS A C 1
ATOM 658 O O . HIS A 1 89 ? 35.688 1.913 6.758 1 51.97 89 HIS A O 1
ATOM 664 N N . SER A 1 90 ? 35.875 0.787 4.945 1 50.41 90 SER A N 1
ATOM 665 C CA . SER A 1 90 ? 37.062 0.173 5.484 1 50.41 90 SER A CA 1
ATOM 666 C C . SER A 1 90 ? 38.312 0.996 5.145 1 50.41 90 SER A C 1
ATOM 668 O O . SER A 1 90 ? 38.531 1.33 3.98 1 50.41 90 SER A O 1
ATOM 670 N N . PHE A 1 91 ? 38.625 1.854 5.992 1 50.06 91 PHE A N 1
ATOM 671 C CA . PHE A 1 91 ? 39.906 2.48 5.695 1 50.06 91 PHE A CA 1
ATOM 672 C C . PHE A 1 91 ? 41 1.93 6.602 1 50.06 91 PHE A C 1
ATOM 674 O O . PHE A 1 91 ? 40.75 1.643 7.773 1 50.06 91 PHE A O 1
ATOM 681 N N . ILE A 1 92 ? 42 1.31 5.914 1 50.06 92 ILE A N 1
ATOM 682 C CA . ILE A 1 92 ? 43.25 0.982 6.602 1 50.06 92 ILE A CA 1
ATOM 683 C C . ILE A 1 92 ? 44.125 2.23 6.711 1 50.06 92 ILE A C 1
ATOM 685 O O . ILE A 1 92 ? 44.469 2.842 5.699 1 50.06 92 ILE A O 1
ATOM 689 N N . ARG A 1 93 ? 44.031 2.791 7.816 1 48.75 93 ARG A N 1
ATOM 690 C CA . ARG A 1 93 ? 44.969 3.871 8.047 1 48.75 93 ARG A CA 1
ATOM 691 C C . ARG A 1 93 ? 46.281 3.332 8.594 1 48.75 93 ARG A C 1
ATOM 693 O O . ARG A 1 93 ? 46.312 2.654 9.625 1 48.75 93 ARG A O 1
ATOM 700 N N . PHE A 1 94 ? 47.219 3.504 7.695 1 53.5 94 PHE A N 1
ATOM 701 C CA . PHE A 1 94 ? 48.594 3.232 8.117 1 53.5 94 PHE A CA 1
ATOM 702 C C . PHE A 1 94 ? 49.156 4.422 8.875 1 53.5 94 PHE A C 1
ATOM 704 O O . PHE A 1 94 ? 49.188 5.543 8.352 1 53.5 94 PHE A O 1
ATOM 711 N N . VAL A 1 95 ? 49.125 4.309 10.148 1 53.19 95 VAL A N 1
ATOM 712 C CA . VAL A 1 95 ? 49.844 5.332 10.906 1 53.19 95 VAL A CA 1
ATOM 713 C C . VAL A 1 95 ? 51.312 4.934 11.078 1 53.19 95 VAL A C 1
ATOM 715 O O . VAL A 1 95 ? 51.594 3.854 11.594 1 53.19 95 VAL A O 1
ATOM 718 N N . PHE A 1 96 ? 52.031 5.684 10.367 1 57.16 96 PHE A N 1
ATOM 719 C CA . PHE A 1 96 ? 53.469 5.523 10.555 1 57.16 96 PHE A CA 1
ATOM 720 C C . PHE A 1 96 ? 54 6.598 11.484 1 57.16 96 PHE A C 1
ATOM 722 O O . PHE A 1 96 ? 53.906 7.789 11.203 1 57.16 96 PHE A O 1
ATOM 729 N N . VAL A 1 97 ? 54.312 6.191 12.625 1 56.25 97 VAL A N 1
ATOM 730 C CA . VAL A 1 97 ? 55.062 7.059 13.531 1 56.25 97 VAL A CA 1
ATOM 731 C C . VAL A 1 97 ? 56.562 6.902 13.273 1 56.25 97 VAL A C 1
ATOM 733 O O . VAL A 1 97 ? 57.156 5.891 13.648 1 56.25 97 VAL A O 1
ATOM 736 N N . PHE A 1 98 ? 57.094 7.875 12.602 1 60.16 98 PHE A N 1
ATOM 737 C CA . PHE A 1 98 ? 58.5 7.879 12.219 1 60.16 98 PHE A CA 1
ATOM 738 C C . PHE A 1 98 ? 59.375 7.809 13.453 1 60.16 98 PHE A C 1
ATOM 740 O O . PHE A 1 98 ? 60.406 7.121 13.445 1 60.16 98 PHE A O 1
ATOM 747 N N . SER A 1 99 ? 59.031 8.641 14.344 1 64.06 99 SER A N 1
ATOM 748 C CA . SER A 1 99 ? 59.938 8.734 15.484 1 64.06 99 SER A CA 1
ATOM 749 C C . SER A 1 99 ? 60.094 7.383 16.156 1 64.06 99 SER A C 1
ATOM 751 O O . SER A 1 99 ? 61.188 7.086 16.703 1 64.06 99 SER A O 1
ATOM 753 N N . ALA A 1 100 ? 59.094 6.547 15.977 1 62.44 100 ALA A N 1
ATOM 754 C CA . ALA A 1 100 ? 59.188 5.258 16.656 1 62.44 100 ALA A CA 1
ATOM 755 C C . ALA A 1 100 ? 59.25 4.109 15.656 1 62.44 100 ALA A C 1
ATOM 757 O O . ALA A 1 100 ? 59.312 2.939 16.047 1 62.44 100 ALA A O 1
ATOM 758 N N . LEU A 1 101 ? 59.438 4.398 14.461 1 61.44 101 LEU A N 1
ATOM 759 C CA . LEU A 1 101 ? 59.5 3.422 13.383 1 61.44 101 LEU A CA 1
ATOM 760 C C . LEU A 1 101 ? 58.375 2.398 13.508 1 61.44 101 LEU A C 1
ATOM 762 O O . LEU A 1 101 ? 58.594 1.212 13.242 1 61.44 101 LEU A O 1
ATOM 766 N N . ARG A 1 102 ? 57.375 2.709 14.25 1 61.56 102 ARG A N 1
ATOM 767 C CA . ARG A 1 102 ? 56.25 1.809 14.445 1 61.56 102 ARG A CA 1
ATOM 768 C C . ARG A 1 102 ? 55.156 2.086 13.43 1 61.56 102 ARG A C 1
ATOM 770 O O . ARG A 1 102 ? 54.812 3.244 13.172 1 61.56 102 ARG A O 1
ATOM 777 N N . PHE A 1 103 ? 54.812 0.964 12.742 1 59.88 103 PHE A N 1
ATOM 778 C CA . PHE A 1 103 ? 53.719 0.948 11.797 1 59.88 103 PHE A CA 1
ATOM 779 C C . PHE A 1 103 ? 52.438 0.468 12.469 1 59.88 103 PHE A C 1
ATOM 781 O O . PHE A 1 103 ? 52.438 -0.5 13.234 1 59.88 103 PHE A O 1
ATOM 788 N N . GLY A 1 104 ? 51.5 1.459 12.781 1 56 104 GLY A N 1
ATOM 789 C CA . GLY A 1 104 ? 50.219 1.01 13.266 1 56 104 GLY A CA 1
ATOM 790 C C . GLY A 1 104 ? 49.125 1.008 12.188 1 56 104 GLY A C 1
ATOM 791 O O . GLY A 1 104 ? 49.125 1.871 11.305 1 56 104 GLY A O 1
ATOM 792 N N . ILE A 1 105 ? 48.531 -0.16 11.984 1 54.44 105 ILE A N 1
ATOM 793 C CA . ILE A 1 105 ? 47.406 -0.322 11.062 1 54.44 105 ILE A CA 1
ATOM 794 C C . ILE A 1 105 ? 46.094 -0.15 11.82 1 54.44 105 ILE A C 1
ATOM 796 O O . ILE A 1 105 ? 45.812 -0.873 12.781 1 54.44 105 ILE A O 1
ATOM 800 N N . HIS A 1 106 ? 45.469 0.98 11.742 1 52.5 106 HIS A N 1
ATOM 801 C CA . HIS A 1 106 ? 44.156 1.123 12.305 1 52.5 106 HIS A CA 1
ATOM 802 C C . HIS A 1 106 ? 43.062 0.708 11.305 1 52.5 106 HIS A C 1
ATOM 804 O O . HIS A 1 106 ? 42.969 1.286 10.219 1 52.5 106 HIS A O 1
ATOM 810 N N . VAL A 1 107 ? 42.562 -0.406 11.625 1 49.12 107 VAL A N 1
ATOM 811 C CA . VAL A 1 107 ? 41.438 -0.916 10.828 1 49.12 107 VAL A CA 1
ATOM 812 C C . VAL A 1 107 ? 40.125 -0.377 11.375 1 49.12 107 VAL A C 1
ATOM 814 O O . VAL A 1 107 ? 39.812 -0.573 12.547 1 49.12 107 VAL A O 1
ATOM 817 N N . PHE A 1 108 ? 39.562 0.534 10.836 1 49 108 PHE A N 1
ATOM 818 C CA . PHE A 1 108 ? 38.219 0.992 11.227 1 49 108 PHE A CA 1
ATOM 819 C C . PHE A 1 108 ? 37.156 0.028 10.734 1 49 108 PHE A C 1
ATOM 821 O O . PHE A 1 108 ? 37.188 -0.421 9.586 1 49 108 PHE A O 1
ATOM 828 N N . VAL A 1 109 ? 36.594 -0.604 11.781 1 49.56 109 VAL A N 1
ATOM 829 C CA . VAL A 1 109 ? 35.562 -1.608 11.586 1 49.56 109 VAL A CA 1
ATOM 830 C C . VAL A 1 109 ? 34.281 -0.941 11.07 1 49.56 109 VAL A C 1
ATOM 832 O O . VAL A 1 109 ? 33.938 0.17 11.492 1 49.56 109 VAL A O 1
ATOM 835 N N . GLN A 1 110 ? 33.625 -1.463 9.984 1 52.44 110 GLN A N 1
ATOM 836 C CA . GLN A 1 110 ? 32.531 -1.129 9.078 1 52.44 110 GLN A CA 1
ATOM 837 C C . GLN A 1 110 ? 31.188 -1.485 9.695 1 52.44 110 GLN A C 1
ATOM 839 O O . GLN A 1 110 ? 31.031 -2.547 10.297 1 52.44 110 GLN A O 1
ATOM 844 N N . CYS A 1 111 ? 30.5 -0.488 10.055 1 63.41 111 CYS A N 1
ATOM 845 C CA . CYS A 1 111 ? 29.109 -0.807 10.328 1 63.41 111 CYS A CA 1
ATOM 846 C C . CYS A 1 111 ? 28.5 -1.625 9.195 1 63.41 111 CYS A C 1
ATOM 848 O O . CYS A 1 111 ? 28.203 -1.087 8.125 1 63.41 111 CYS A O 1
ATOM 850 N N . VAL A 1 112 ? 28.609 -2.912 9.242 1 62.34 112 VAL A N 1
ATOM 851 C CA . VAL A 1 112 ? 28.156 -3.846 8.219 1 62.34 112 VAL A CA 1
ATOM 852 C C . VAL A 1 112 ? 26.641 -3.801 8.102 1 62.34 112 VAL A C 1
ATOM 854 O O . VAL A 1 112 ? 26.078 -4.117 7.051 1 62.34 112 VAL A O 1
ATOM 857 N N . ALA A 1 113 ? 26.016 -3.172 9.18 1 65.31 113 ALA A N 1
ATOM 858 C CA . ALA A 1 113 ? 24.562 -3.264 9.203 1 65.31 113 ALA A CA 1
ATOM 859 C C . ALA A 1 113 ? 23.922 -2.09 8.461 1 65.31 113 ALA A C 1
ATOM 861 O O . ALA A 1 113 ? 22.75 -2.141 8.102 1 65.31 113 ALA A O 1
ATOM 862 N N . GLY A 1 114 ? 24.766 -1.013 8.148 1 74.38 114 GLY A N 1
ATOM 863 C CA . GLY A 1 114 ? 24.203 0.122 7.43 1 74.38 114 GLY A CA 1
ATOM 864 C C . GLY A 1 114 ? 23.125 0.842 8.203 1 74.38 114 GLY A C 1
ATOM 865 O O . GLY A 1 114 ? 22.062 1.142 7.648 1 74.38 114 GLY A O 1
ATOM 866 N N . HIS A 1 115 ? 23.344 1.171 9.43 1 83.31 115 HIS A N 1
ATOM 867 C CA . HIS A 1 115 ? 22.344 1.807 10.273 1 83.31 115 HIS A CA 1
ATOM 868 C C . HIS A 1 115 ? 22 3.203 9.766 1 83.31 115 HIS A C 1
ATOM 870 O O . HIS A 1 115 ? 22.875 3.928 9.289 1 83.31 115 HIS A O 1
ATOM 876 N N . LEU A 1 116 ? 20.781 3.52 9.938 1 90.5 116 LEU A N 1
ATOM 877 C CA . LEU A 1 116 ? 20.266 4.77 9.391 1 90.5 116 LEU A CA 1
ATOM 878 C C . LEU A 1 116 ? 20.094 5.812 10.492 1 90.5 116 LEU A C 1
ATOM 880 O O . LEU A 1 116 ? 20.031 5.469 11.672 1 90.5 116 LEU A O 1
ATOM 884 N N . ALA A 1 117 ? 20.141 7.039 10.102 1 90.44 117 ALA A N 1
ATOM 885 C CA . ALA A 1 117 ? 19.812 8.172 10.961 1 90.44 117 ALA A CA 1
ATOM 886 C C . ALA A 1 117 ? 19.078 9.258 10.164 1 90.44 117 ALA A C 1
ATOM 888 O O . ALA A 1 117 ? 19.422 9.539 9.016 1 90.44 117 ALA A O 1
ATOM 889 N N . CYS A 1 118 ? 18.016 9.789 10.75 1 92.69 118 CYS A N 1
ATOM 890 C CA . CYS A 1 118 ? 17.359 10.938 10.125 1 92.69 118 CYS A CA 1
ATOM 891 C C . CYS A 1 118 ? 18.188 12.203 10.297 1 92.69 118 CYS A C 1
ATOM 893 O O . CYS A 1 118 ? 19.203 12.188 11.008 1 92.69 118 CYS A O 1
ATOM 895 N N . GLY A 1 119 ? 17.781 13.273 9.68 1 91.19 119 GLY A N 1
ATOM 896 C CA . GLY A 1 119 ? 18.516 14.531 9.75 1 91.19 119 GLY A CA 1
ATOM 897 C C . GLY A 1 119 ? 18.656 15.062 11.172 1 91.19 119 GLY A C 1
ATOM 898 O O . GLY A 1 119 ? 19.734 15.484 11.578 1 91.19 119 GLY A O 1
ATOM 899 N N . ALA A 1 120 ? 17.625 14.984 11.922 1 90.94 120 ALA A N 1
ATOM 900 C CA . ALA A 1 120 ? 17.609 15.508 13.289 1 90.94 120 ALA A CA 1
ATOM 901 C C . ALA A 1 120 ? 18.531 14.688 14.188 1 90.94 120 ALA A C 1
ATOM 903 O O . ALA A 1 120 ? 19.312 15.258 14.961 1 90.94 120 ALA A O 1
ATOM 904 N N . CYS A 1 121 ? 18.453 13.414 14.086 1 89.81 121 CYS A N 1
ATOM 905 C CA . CYS A 1 121 ? 19.281 12.539 14.906 1 89.81 121 CYS A CA 1
ATOM 906 C C . CYS A 1 121 ? 20.734 12.617 14.492 1 89.81 121 CYS A C 1
ATOM 908 O O . CYS A 1 121 ? 21.641 12.57 15.344 1 89.81 121 CYS A O 1
ATOM 910 N N . HIS A 1 122 ? 20.969 12.672 13.203 1 89.06 122 HIS A N 1
ATOM 911 C CA . HIS A 1 122 ? 22.328 12.836 12.711 1 89.06 122 HIS A CA 1
ATOM 912 C C . HIS A 1 122 ? 22.969 14.094 13.289 1 89.06 122 HIS A C 1
ATOM 914 O O . HIS A 1 122 ? 24.156 14.086 13.648 1 89.06 122 HIS A O 1
ATOM 920 N N . GLY A 1 123 ? 22.25 15.195 13.32 1 87.44 123 GLY A N 1
ATOM 921 C CA . GLY A 1 123 ? 22.766 16.453 13.844 1 87.44 123 GLY A CA 1
ATOM 922 C C . GLY A 1 123 ? 23.156 16.375 15.312 1 87.44 123 GLY A C 1
ATOM 923 O O . GLY A 1 123 ? 24.031 17.109 15.766 1 87.44 123 GLY A O 1
ATOM 924 N N . LYS A 1 124 ? 22.547 15.523 16.047 1 84.5 124 LYS A N 1
ATOM 925 C CA . LYS A 1 124 ? 22.797 15.375 17.469 1 84.5 124 LYS A CA 1
ATOM 926 C C . LYS A 1 124 ? 24 14.477 17.734 1 84.5 124 LYS A C 1
ATOM 928 O O . LYS A 1 124 ? 24.516 14.414 18.844 1 84.5 124 LYS A O 1
ATOM 933 N N . LEU A 1 125 ? 24.281 13.703 16.766 1 76.38 125 LEU A N 1
ATOM 934 C CA . LEU A 1 125 ? 25.375 12.766 16.938 1 76.38 125 LEU A CA 1
ATOM 935 C C . LEU A 1 125 ? 26.719 13.5 16.938 1 76.38 125 LEU A C 1
ATOM 937 O O . LEU A 1 125 ? 27 14.273 16.016 1 76.38 125 LEU A O 1
ATOM 941 N N . ALA A 1 126 ? 27.297 13.883 18.188 1 61.53 126 ALA A N 1
ATOM 942 C CA . ALA A 1 126 ? 28.547 14.625 18.359 1 61.53 126 ALA A CA 1
ATOM 943 C C . ALA A 1 126 ? 29.656 14.047 17.5 1 61.53 126 ALA A C 1
ATOM 945 O O . ALA A 1 126 ? 30.422 14.797 16.875 1 61.53 126 ALA A O 1
ATOM 946 N N . ASP A 1 127 ? 29.844 12.625 17.75 1 60.22 127 ASP A N 1
ATOM 947 C CA . ASP A 1 127 ? 30.828 11.883 16.969 1 60.22 127 ASP A CA 1
ATOM 948 C C . ASP A 1 127 ? 30.156 11.094 15.852 1 60.22 127 ASP A C 1
ATOM 950 O O . ASP A 1 127 ? 29.172 10.383 16.094 1 60.22 127 ASP A O 1
ATOM 954 N N . VAL A 1 128 ? 30.078 11.555 14.695 1 61.22 128 VAL A N 1
ATOM 955 C CA . VAL A 1 128 ? 29.484 11.047 13.469 1 61.22 128 VAL A CA 1
ATOM 956 C C . VAL A 1 128 ? 29.688 9.539 13.367 1 61.22 128 VAL A C 1
ATOM 958 O O . VAL A 1 128 ? 29.75 8.984 12.266 1 61.22 128 VAL A O 1
ATOM 961 N N . HIS A 1 129 ? 29.688 8.875 14.648 1 67.19 129 HIS A N 1
ATOM 962 C CA . HIS A 1 129 ? 29.875 7.426 14.656 1 67.19 129 HIS A CA 1
ATOM 963 C C . HIS A 1 129 ? 28.547 6.699 14.859 1 67.19 129 HIS A C 1
ATOM 965 O O . HIS A 1 129 ? 27.625 7.246 15.469 1 67.19 129 HIS A O 1
ATOM 971 N N . CYS A 1 130 ? 28.516 5.531 14.234 1 73.25 130 CYS A N 1
ATOM 972 C CA . CYS A 1 130 ? 27.328 4.695 14.398 1 73.25 130 CYS A CA 1
ATOM 973 C C . CYS A 1 130 ? 27.141 4.309 15.859 1 73.25 130 CYS A C 1
ATOM 975 O O . CYS A 1 130 ? 27.984 3.641 16.453 1 73.25 130 CYS A O 1
ATOM 977 N N . GLN A 1 131 ? 26.172 4.793 16.531 1 68.75 131 GLN A N 1
ATOM 978 C CA . GLN A 1 131 ? 25.875 4.531 17.938 1 68.75 131 GLN A CA 1
ATOM 979 C C . GLN A 1 131 ? 25.484 3.074 18.141 1 68.75 131 GLN A C 1
ATOM 981 O O . GLN A 1 131 ? 25.734 2.512 19.219 1 68.75 131 GLN A O 1
ATOM 986 N N . ALA A 1 132 ? 24.828 2.539 17.141 1 64.81 132 ALA A N 1
ATOM 987 C CA . ALA A 1 132 ? 24.359 1.164 17.281 1 64.81 132 ALA A CA 1
ATOM 988 C C . ALA A 1 132 ? 25.516 0.182 17.297 1 64.81 132 ALA A C 1
ATOM 990 O O . ALA A 1 132 ? 25.516 -0.798 18.047 1 64.81 132 ALA A O 1
ATOM 991 N N . CYS A 1 133 ? 26.562 0.506 16.5 1 65.69 133 CYS A N 1
ATOM 992 C CA . CYS A 1 133 ? 27.672 -0.423 16.391 1 65.69 133 CYS A CA 1
ATOM 993 C C . CYS A 1 133 ? 28.828 0.006 17.281 1 65.69 133 CYS A C 1
ATOM 995 O O . CYS A 1 133 ? 29.703 -0.8 17.594 1 65.69 133 CYS A O 1
ATOM 997 N N . GLY A 1 134 ? 28.734 1.204 17.859 1 62.53 134 GLY A N 1
ATOM 998 C CA . GLY A 1 134 ? 29.812 1.716 18.688 1 62.53 134 GLY A CA 1
ATOM 999 C C . GLY A 1 134 ? 31.109 1.948 17.906 1 62.53 134 GLY A C 1
ATOM 1000 O O . GLY A 1 134 ? 32.125 2.32 18.5 1 62.53 134 GLY A O 1
ATOM 1001 N N . ASP A 1 135 ? 31.047 1.604 16.656 1 57.97 135 ASP A N 1
ATOM 1002 C CA . ASP A 1 135 ? 32.281 1.668 15.891 1 57.97 135 ASP A CA 1
ATOM 1003 C C . ASP A 1 135 ? 32.406 2.988 15.133 1 57.97 135 ASP A C 1
ATOM 1005 O O . ASP A 1 135 ? 31.422 3.736 15.039 1 57.97 135 ASP A O 1
ATOM 1009 N N . GLY A 1 136 ? 33.625 3.566 14.742 1 57.72 136 GLY A N 1
ATOM 1010 C CA . GLY A 1 136 ? 34.062 4.801 14.102 1 57.72 136 GLY A CA 1
ATOM 1011 C C . GLY A 1 136 ? 33.5 4.977 12.703 1 57.72 136 GLY A C 1
ATOM 1012 O O . GLY A 1 136 ? 34.156 5.598 11.852 1 57.72 136 GLY A O 1
ATOM 1013 N N . ALA A 1 137 ? 32.219 4.492 12.438 1 62.16 137 ALA A N 1
ATOM 1014 C CA . ALA A 1 137 ? 31.828 4.66 11.047 1 62.16 137 ALA A CA 1
ATOM 1015 C C . ALA A 1 137 ? 31.031 5.949 10.852 1 62.16 137 ALA A C 1
ATOM 1017 O O . ALA A 1 137 ? 30.25 6.34 11.719 1 62.16 137 ALA A O 1
ATOM 1018 N N . ALA A 1 138 ? 31.422 6.707 9.836 1 71.25 138 ALA A N 1
ATOM 1019 C CA . ALA A 1 138 ? 30.828 8 9.516 1 71.25 138 ALA A CA 1
ATOM 1020 C C . ALA A 1 138 ? 29.531 7.828 8.734 1 71.25 138 ALA A C 1
ATOM 1022 O O . ALA A 1 138 ? 29.375 6.859 7.98 1 71.25 138 ALA A O 1
ATOM 1023 N N . TYR A 1 139 ? 28.562 8.672 9.039 1 79.88 139 TYR A N 1
ATOM 1024 C CA . TYR A 1 139 ? 27.312 8.727 8.297 1 79.88 139 TYR A CA 1
ATOM 1025 C C . TYR A 1 139 ? 27.484 9.523 7.012 1 79.88 139 TYR A C 1
ATOM 1027 O O . TYR A 1 139 ? 28.172 10.539 6.984 1 79.88 139 TYR A O 1
ATOM 1035 N N . ALA A 1 140 ? 26.938 8.922 6.016 1 81.25 140 ALA A N 1
ATOM 1036 C CA . ALA A 1 140 ? 26.844 9.664 4.758 1 81.25 140 ALA A CA 1
ATOM 1037 C C . ALA A 1 140 ? 25.391 9.781 4.293 1 81.25 140 ALA A C 1
ATOM 1039 O O . ALA A 1 140 ? 24.578 8.906 4.578 1 81.25 140 ALA A O 1
ATOM 1040 N N . HIS A 1 141 ? 25.188 10.891 3.654 1 87.62 141 HIS A N 1
ATOM 1041 C CA . HIS A 1 141 ? 23.859 11.086 3.049 1 87.62 141 HIS A CA 1
ATOM 1042 C C . HIS 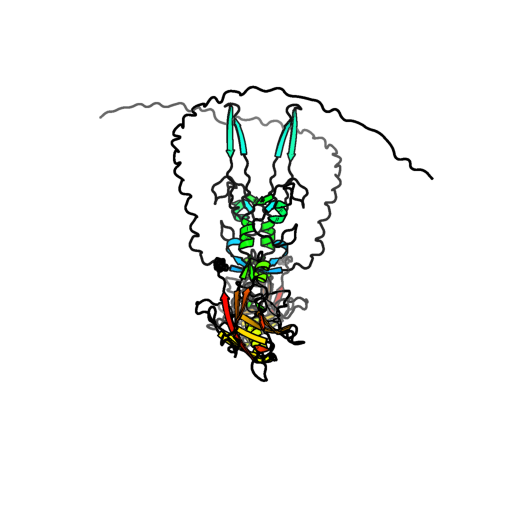A 1 141 ? 23.594 10.023 1.988 1 87.62 141 HIS A C 1
ATOM 1044 O O . HIS A 1 141 ? 24.469 9.695 1.188 1 87.62 141 HIS A O 1
ATOM 1050 N N . ASN A 1 142 ? 22.422 9.469 2.004 1 89.06 142 ASN A N 1
ATOM 1051 C CA . ASN A 1 142 ? 22.031 8.445 1.038 1 89.06 142 ASN A CA 1
ATOM 1052 C C . ASN A 1 142 ? 20.859 8.898 0.176 1 89.06 142 ASN A C 1
ATOM 1054 O O . ASN A 1 142 ? 19.703 8.766 0.576 1 89.06 142 ASN A O 1
ATOM 1058 N N . PRO A 1 143 ? 21.094 9.328 -1.007 1 90.25 143 PRO A N 1
ATOM 1059 C CA . PRO A 1 143 ? 20.031 9.867 -1.869 1 90.25 143 PRO A CA 1
ATOM 1060 C C . PRO A 1 143 ? 19 8.82 -2.262 1 90.25 143 PRO A C 1
ATOM 1062 O O . PRO A 1 143 ? 17.828 9.148 -2.506 1 90.25 143 PRO A O 1
ATOM 1065 N N . ALA A 1 144 ? 19.406 7.562 -2.395 1 90 144 ALA A N 1
ATOM 1066 C CA . ALA A 1 144 ? 18.438 6.516 -2.742 1 90 144 ALA A CA 1
ATOM 1067 C C . ALA A 1 144 ? 17.375 6.383 -1.669 1 90 144 ALA A C 1
ATOM 1069 O O . ALA A 1 144 ? 16.188 6.207 -1.984 1 90 144 ALA A O 1
ATOM 1070 N N . LEU A 1 145 ? 17.75 6.453 -0.475 1 93.31 145 LEU A N 1
ATOM 1071 C CA . LEU A 1 145 ? 16.797 6.383 0.627 1 93.31 145 LEU A CA 1
ATOM 1072 C C . LEU A 1 145 ? 15.898 7.617 0.651 1 93.31 145 LEU A C 1
ATOM 1074 O O . LEU A 1 145 ? 14.719 7.523 0.99 1 93.31 145 LEU A O 1
ATOM 1078 N N . ASP A 1 146 ? 16.469 8.742 0.294 1 94.38 146 ASP A N 1
ATOM 1079 C CA . ASP A 1 146 ? 15.641 9.938 0.135 1 94.38 146 ASP A CA 1
ATOM 1080 C C . ASP A 1 146 ? 14.531 9.711 -0.885 1 94.38 146 ASP A C 1
ATOM 1082 O O . ASP A 1 146 ? 13.375 10.078 -0.644 1 94.38 146 ASP A O 1
ATOM 1086 N N . ALA A 1 147 ? 14.961 9.188 -2.006 1 93.75 147 ALA A N 1
ATOM 1087 C CA . ALA A 1 147 ? 14.008 8.953 -3.086 1 93.75 147 ALA A CA 1
ATOM 1088 C C . ALA A 1 147 ? 12.898 8.008 -2.643 1 93.75 147 ALA A C 1
ATOM 1090 O O . ALA A 1 147 ? 11.727 8.219 -2.979 1 93.75 147 ALA A O 1
ATOM 1091 N N . ILE A 1 148 ? 13.258 7.008 -1.972 1 94.69 148 ILE A N 1
ATOM 1092 C CA . ILE A 1 148 ? 12.266 6.066 -1.469 1 94.69 148 ILE A CA 1
ATOM 1093 C C . ILE A 1 148 ? 11.297 6.785 -0.532 1 94.69 148 ILE A C 1
ATOM 1095 O O . ILE A 1 148 ? 10.078 6.645 -0.658 1 94.69 148 ILE A O 1
ATOM 1099 N N . ALA A 1 149 ? 11.828 7.555 0.384 1 96.5 149 ALA A N 1
ATOM 1100 C CA . ALA A 1 149 ? 10.984 8.289 1.33 1 96.5 149 ALA A CA 1
ATOM 1101 C C . ALA A 1 149 ? 10.047 9.242 0.603 1 96.5 149 ALA A C 1
ATOM 1103 O O . ALA A 1 149 ? 8.867 9.359 0.958 1 96.5 149 ALA A O 1
ATOM 1104 N N . ARG A 1 150 ? 10.531 9.875 -0.392 1 95.69 150 ARG A N 1
ATOM 1105 C CA . ARG A 1 150 ? 9.75 10.852 -1.14 1 95.69 150 ARG A CA 1
ATOM 1106 C C . ARG A 1 150 ? 8.68 10.164 -1.986 1 95.69 150 ARG A C 1
ATOM 1108 O O . ARG A 1 150 ? 7.648 10.758 -2.299 1 95.69 150 ARG A O 1
ATOM 1115 N N . SER A 1 151 ? 8.922 8.93 -2.367 1 95.75 151 SER A N 1
ATOM 1116 C CA . SER A 1 151 ? 8.031 8.219 -3.27 1 95.75 151 SER A CA 1
ATOM 1117 C C . SER A 1 151 ? 7 7.398 -2.494 1 95.75 151 SER A C 1
ATOM 1119 O O . SER A 1 151 ? 6.016 6.926 -3.066 1 95.75 151 SER A O 1
ATOM 1121 N N . THR A 1 152 ? 7.195 7.258 -1.262 1 96.88 152 THR A N 1
ATOM 1122 C CA . THR A 1 152 ? 6.312 6.441 -0.435 1 96.88 152 THR A CA 1
ATOM 1123 C C . THR A 1 152 ? 5.133 7.266 0.076 1 96.88 152 THR A C 1
ATOM 1125 O O . THR A 1 152 ? 5.301 8.125 0.942 1 96.88 152 THR A O 1
ATOM 1128 N N . LYS A 1 153 ? 3.992 6.922 -0.418 1 97.62 153 LYS A N 1
ATOM 1129 C CA . LYS A 1 153 ? 2.809 7.711 -0.079 1 97.62 153 LYS A CA 1
ATOM 1130 C C . LYS A 1 153 ? 1.753 6.848 0.607 1 97.62 153 LYS A C 1
ATOM 1132 O O . LYS A 1 153 ? 1.677 5.641 0.367 1 97.62 153 LYS A O 1
ATOM 1137 N N . ILE A 1 154 ? 1.002 7.438 1.414 1 97.12 154 ILE A N 1
ATOM 1138 C CA . ILE A 1 154 ? -0.113 6.781 2.09 1 97.12 154 ILE A CA 1
ATOM 1139 C C . ILE A 1 154 ? -1.376 7.629 1.941 1 97.12 154 ILE A C 1
ATOM 1141 O O . ILE A 1 154 ? -1.297 8.836 1.708 1 97.12 154 ILE A O 1
ATOM 1145 N N . ARG A 1 155 ? -2.463 6.996 2.084 1 96 155 ARG A N 1
ATOM 1146 C CA . ARG A 1 155 ? -3.732 7.715 2.082 1 96 155 ARG A CA 1
ATOM 1147 C C . ARG A 1 155 ? -3.893 8.547 3.348 1 96 155 ARG A C 1
ATOM 1149 O O . ARG A 1 155 ? -3.527 8.109 4.438 1 96 155 ARG A O 1
ATOM 1156 N N . CYS A 1 156 ? -4.367 9.734 3.215 1 96 156 CYS A N 1
ATOM 1157 C CA . CYS A 1 156 ? -4.621 10.57 4.383 1 96 156 CYS A CA 1
ATOM 1158 C C . CYS A 1 156 ? -5.488 9.836 5.398 1 96 156 CYS A C 1
ATOM 1160 O O . CYS A 1 156 ? -6.504 9.242 5.039 1 96 156 CYS A O 1
ATOM 1162 N N . PRO A 1 157 ? -5.16 9.914 6.633 1 94.75 157 PRO A N 1
ATOM 1163 C CA . PRO A 1 157 ? -5.973 9.266 7.668 1 94.75 157 PRO A CA 1
ATOM 1164 C C . PRO A 1 157 ? -7.391 9.82 7.734 1 94.75 157 PRO A C 1
ATOM 1166 O O . PRO A 1 157 ? -8.289 9.18 8.289 1 94.75 157 PRO A O 1
ATOM 1169 N N . ASN A 1 158 ? -7.641 11.016 7.223 1 95.5 158 ASN A N 1
ATOM 1170 C CA . ASN A 1 158 ? -8.969 11.617 7.215 1 95.5 158 ASN A CA 1
ATOM 1171 C C . ASN A 1 158 ? -9.758 11.219 5.969 1 95.5 158 ASN A C 1
ATOM 1173 O O . ASN A 1 158 ? -10.703 11.898 5.582 1 95.5 158 ASN A O 1
ATOM 1177 N N . ASP A 1 159 ? -9.297 10.148 5.363 1 95.25 159 ASP A N 1
ATOM 1178 C CA . ASP A 1 159 ? -10.016 9.648 4.191 1 95.25 159 ASP A CA 1
ATOM 1179 C C . ASP A 1 159 ? -11.469 9.32 4.535 1 95.25 159 ASP A C 1
ATOM 1181 O O . ASP A 1 159 ? -12.367 9.547 3.725 1 95.25 159 ASP A O 1
ATOM 1185 N N . ARG A 1 160 ? -11.711 8.891 5.684 1 94.38 160 ARG A N 1
ATOM 1186 C CA . ARG A 1 160 ? -13.062 8.547 6.129 1 94.38 160 ARG A CA 1
ATOM 1187 C C . ARG A 1 160 ? -13.938 9.789 6.207 1 94.38 160 ARG A C 1
ATOM 1189 O O . ARG A 1 160 ? -15.172 9.688 6.215 1 94.38 160 ARG A O 1
ATOM 1196 N N . TYR A 1 161 ? -13.305 10.93 6.277 1 94.62 161 TYR A N 1
ATOM 1197 C CA . TYR A 1 161 ? -14.062 12.18 6.367 1 94.62 161 TYR A CA 1
ATOM 1198 C C . TYR A 1 161 ? -14.055 12.914 5.031 1 94.62 161 TYR A C 1
ATOM 1200 O O . TYR A 1 161 ? -14.461 14.078 4.953 1 94.62 161 TYR A O 1
ATOM 1208 N N . GLY A 1 162 ? -13.43 12.289 4.098 1 93 162 GLY A N 1
ATOM 1209 C CA . GLY A 1 162 ? -13.602 12.812 2.75 1 93 162 GLY A CA 1
ATOM 1210 C C . GLY A 1 162 ? -12.305 13.227 2.094 1 93 162 GLY A C 1
ATOM 1211 O O . GLY A 1 162 ? -12.289 13.617 0.926 1 93 162 GLY A O 1
ATOM 1212 N N . CYS A 1 163 ? -11.211 13.18 2.762 1 94.69 163 CYS A N 1
ATOM 1213 C CA . CYS A 1 163 ? -9.953 13.555 2.131 1 94.69 163 CYS A CA 1
ATOM 1214 C C . CYS A 1 163 ? -9.461 12.453 1.197 1 94.69 163 CYS A C 1
ATOM 1216 O O . CYS A 1 163 ? -9.242 11.32 1.628 1 94.69 163 CYS A O 1
ATOM 1218 N N . ASP A 1 164 ? -9.188 12.688 -0.045 1 94.81 164 ASP A N 1
ATOM 1219 C CA . ASP A 1 164 ? -8.797 11.68 -1.021 1 94.81 164 ASP A CA 1
ATOM 1220 C C . ASP A 1 164 ? -7.332 11.836 -1.419 1 94.81 164 ASP A C 1
ATOM 1222 O O . ASP A 1 164 ? -6.895 11.281 -2.43 1 94.81 164 ASP A O 1
ATOM 1226 N N . ARG A 1 165 ? -6.625 12.516 -0.61 1 94.81 165 ARG A N 1
ATOM 1227 C CA . ARG A 1 165 ? -5.238 12.805 -0.963 1 94.81 165 ARG A CA 1
ATOM 1228 C C . ARG A 1 165 ? -4.312 11.68 -0.508 1 94.81 165 ARG A C 1
ATOM 1230 O O . ARG A 1 165 ? -4.52 11.094 0.557 1 94.81 165 ARG A O 1
ATOM 1237 N N . TYR A 1 166 ? -3.32 11.32 -1.331 1 96.06 166 TYR A N 1
ATOM 1238 C CA . TYR A 1 166 ? -2.154 10.539 -0.937 1 96.06 166 TYR A CA 1
ATOM 1239 C C . TYR A 1 166 ? -0.978 11.445 -0.594 1 96.06 166 TYR A C 1
ATOM 1241 O O . TYR A 1 166 ? -0.593 12.305 -1.394 1 96.06 166 TYR A O 1
ATOM 1249 N N . VAL A 1 167 ? -0.49 11.258 0.565 1 96.75 167 VAL A N 1
ATOM 1250 C CA . VAL A 1 167 ? 0.59 12.102 1.064 1 96.75 167 VAL A CA 1
ATOM 1251 C C . VAL A 1 167 ? 1.805 11.242 1.405 1 96.75 167 VAL A C 1
ATOM 1253 O O . VAL A 1 167 ? 1.671 10.047 1.667 1 96.75 167 VAL A O 1
ATOM 1256 N N . THR A 1 168 ? 2.998 11.852 1.318 1 97.19 168 THR A N 1
ATOM 1257 C CA . THR A 1 168 ? 4.199 11.109 1.692 1 97.19 168 THR A CA 1
ATOM 1258 C C . THR A 1 168 ? 4.105 10.617 3.133 1 97.19 168 THR A C 1
ATOM 1260 O O . THR A 1 168 ? 3.605 11.336 4.008 1 97.19 168 THR A O 1
ATOM 1263 N N . TYR A 1 169 ? 4.555 9.453 3.297 1 96.56 169 TYR A N 1
ATOM 1264 C CA . TYR A 1 169 ? 4.465 8.82 4.609 1 96.56 169 TYR A CA 1
ATOM 1265 C C . TYR A 1 169 ? 5.148 9.672 5.672 1 96.56 169 TYR A C 1
ATOM 1267 O O . TYR A 1 169 ? 4.621 9.836 6.777 1 96.56 169 TYR A O 1
ATOM 1275 N N . CYS A 1 170 ? 6.23 10.242 5.359 1 95.44 170 CYS A N 1
ATOM 1276 C CA . CYS A 1 170 ? 7 10.984 6.352 1 95.44 170 CYS A CA 1
ATOM 1277 C C . CYS A 1 170 ? 6.344 12.328 6.648 1 95.44 170 CYS A C 1
ATOM 1279 O O . CYS A 1 170 ? 6.668 12.977 7.648 1 95.44 170 CYS A O 1
ATOM 1281 N N . ASP A 1 171 ? 5.367 12.766 5.895 1 95.06 171 ASP A N 1
ATOM 1282 C CA . ASP A 1 171 ? 4.715 14.062 6.094 1 95.06 171 ASP A CA 1
ATOM 1283 C C . ASP A 1 171 ? 3.254 13.883 6.5 1 95.06 171 ASP A C 1
ATOM 1285 O O . ASP A 1 171 ? 2.482 14.844 6.5 1 95.06 171 ASP A O 1
ATOM 1289 N N . VAL A 1 172 ? 2.869 12.742 6.777 1 95.06 172 VAL A N 1
ATOM 1290 C CA . VAL A 1 172 ? 1.454 12.445 6.988 1 95.06 172 VAL A CA 1
ATOM 1291 C C . VAL A 1 172 ? 0.943 13.211 8.203 1 95.06 172 VAL A C 1
ATOM 1293 O O . VAL A 1 172 ? -0.186 13.703 8.211 1 95.06 172 VAL A O 1
ATOM 1296 N N . ALA A 1 173 ? 1.671 13.328 9.227 1 92.94 173 ALA A N 1
ATOM 1297 C CA . ALA A 1 173 ? 1.254 14.031 10.43 1 92.94 173 ALA A CA 1
ATOM 1298 C C . ALA A 1 173 ? 0.989 15.508 10.141 1 92.94 173 ALA A C 1
ATOM 1300 O O . ALA A 1 173 ? -0.006 16.062 10.609 1 92.94 173 ALA A O 1
ATOM 1301 N N . ASP A 1 174 ? 1.888 16.078 9.445 1 93.81 174 ASP A N 1
ATOM 1302 C CA . ASP A 1 174 ? 1.725 17.484 9.07 1 93.81 174 ASP A CA 1
ATOM 1303 C C . ASP A 1 174 ? 0.472 17.688 8.227 1 93.81 174 ASP A C 1
ATOM 1305 O O . ASP A 1 174 ? -0.3 18.625 8.461 1 93.81 174 ASP A O 1
ATOM 1309 N N . HIS A 1 175 ? 0.322 16.844 7.312 1 94.62 175 HIS A N 1
ATOM 1310 C CA . HIS A 1 175 ? -0.872 16.938 6.48 1 94.62 175 HIS A CA 1
ATOM 1311 C C . HIS A 1 175 ? -2.139 16.781 7.312 1 94.62 175 HIS A C 1
ATOM 1313 O O . HIS A 1 175 ? -3.092 17.547 7.16 1 94.62 175 HIS A O 1
ATOM 1319 N N . GLN A 1 176 ? -2.074 15.773 8.117 1 93.62 176 GLN A N 1
ATOM 1320 C CA . GLN A 1 176 ? -3.254 15.492 8.93 1 93.62 176 GLN A CA 1
ATOM 1321 C C . GLN A 1 176 ? -3.646 16.703 9.773 1 93.62 176 GLN A C 1
ATOM 1323 O O . GLN A 1 176 ? -4.832 17 9.922 1 93.62 176 GLN A O 1
ATOM 1328 N N . ARG A 1 177 ? -2.754 17.391 10.242 1 91.81 177 ARG A N 1
ATOM 1329 C CA . ARG A 1 177 ? -2.988 18.578 11.047 1 91.81 177 ARG A CA 1
ATOM 1330 C C . ARG A 1 177 ? -3.578 19.703 10.195 1 91.81 177 ARG A C 1
ATOM 1332 O O . ARG A 1 177 ? -4.461 20.438 10.656 1 91.81 177 ARG A O 1
ATOM 1339 N N . ALA A 1 178 ? -3.201 19.766 9.086 1 94.31 178 ALA A N 1
ATOM 1340 C CA . ALA A 1 178 ? -3.59 20.859 8.211 1 94.31 178 ALA A CA 1
ATOM 1341 C C . ALA A 1 178 ? -4.73 20.453 7.285 1 94.31 178 ALA A C 1
ATOM 1343 O O . ALA A 1 178 ? -5.137 21.234 6.414 1 94.31 178 ALA A O 1
ATOM 1344 N N . CYS A 1 179 ? -5.23 19.312 7.434 1 94.69 179 CYS A N 1
ATOM 1345 C CA . CYS A 1 179 ? -6.219 18.766 6.504 1 94.69 179 CYS A CA 1
ATOM 1346 C C . CYS A 1 179 ? -7.566 19.453 6.684 1 94.69 179 CYS A C 1
ATOM 1348 O O . CYS A 1 179 ? -8.117 19.469 7.785 1 94.69 179 CYS A O 1
ATOM 1350 N N . PRO A 1 180 ? -8.133 19.953 5.723 1 93.12 180 PRO A N 1
ATOM 1351 C CA . PRO A 1 180 ? -9.438 20.609 5.812 1 93.12 180 PRO A CA 1
ATOM 1352 C C . PRO A 1 180 ? -10.57 19.641 6.141 1 93.12 180 PRO A C 1
ATOM 1354 O O . PRO A 1 180 ? -11.664 20.062 6.516 1 93.12 180 PRO A O 1
ATOM 1357 N N . HIS A 1 181 ? -10.297 18.375 6.016 1 95 181 HIS A N 1
ATOM 1358 C CA . HIS A 1 181 ? -11.312 17.359 6.277 1 95 181 HIS A CA 1
ATOM 1359 C C . HIS A 1 181 ? -11.227 16.859 7.715 1 95 181 HIS A C 1
ATOM 1361 O O . HIS A 1 181 ? -12.008 15.992 8.125 1 95 181 HIS A O 1
ATOM 1367 N N . ALA A 1 182 ? -10.203 17.375 8.375 1 95.62 182 ALA A N 1
ATOM 1368 C CA . ALA A 1 182 ? -10.117 16.984 9.773 1 95.62 182 ALA A CA 1
ATOM 1369 C C . ALA A 1 182 ? -11.461 17.172 10.484 1 95.62 182 ALA A C 1
ATOM 1371 O O . ALA A 1 182 ? -12.133 18.188 10.289 1 95.62 182 ALA A O 1
ATOM 1372 N N . PRO A 1 183 ? -11.883 16.312 11.297 1 95.88 183 PRO A N 1
ATOM 1373 C CA . PRO A 1 183 ? -13.258 16.312 11.805 1 95.88 183 PRO A CA 1
ATOM 1374 C C . PRO A 1 183 ? -13.469 17.328 12.93 1 95.88 183 PRO A C 1
ATOM 1376 O O . PRO A 1 183 ? -12.516 17.703 13.617 1 95.88 183 PRO A O 1
ATOM 1379 N N . CYS A 1 184 ? -14.672 17.75 13.094 1 96.81 184 CYS A N 1
ATOM 1380 C CA . CYS A 1 184 ? -15.219 18.562 14.172 1 96.81 184 CYS A CA 1
ATOM 1381 C C . CYS A 1 184 ? -16.344 17.828 14.898 1 96.81 184 CYS A C 1
ATOM 1383 O O . CYS A 1 184 ? -16.938 16.906 14.352 1 96.81 184 CYS A O 1
ATOM 1385 N N . THR A 1 185 ? -16.547 18.219 16.047 1 97.12 185 THR A N 1
ATOM 1386 C CA . THR A 1 185 ? -17.484 17.5 16.906 1 97.12 185 THR A CA 1
ATOM 1387 C C . THR A 1 185 ? -18.766 18.297 17.109 1 97.12 185 THR A C 1
ATOM 1389 O O . THR A 1 185 ? -18.734 19.516 17.266 1 97.12 185 THR A O 1
ATOM 1392 N N . CYS A 1 186 ? -19.891 17.609 17.109 1 97.62 186 CYS A N 1
ATOM 1393 C CA . CYS A 1 186 ? -21.172 18.219 17.438 1 97.62 186 CYS A CA 1
ATOM 1394 C C . CYS A 1 186 ? -21.203 18.688 18.875 1 97.62 186 CYS A C 1
ATOM 1396 O O . CYS A 1 186 ? -20.891 17.906 19.797 1 97.62 186 CYS A O 1
ATOM 1398 N N . PRO A 1 187 ? -21.547 19.922 19.125 1 95.5 187 PRO A N 1
ATOM 1399 C CA . PRO A 1 187 ? -21.516 20.453 20.484 1 95.5 187 PRO A CA 1
ATOM 1400 C C . PRO A 1 187 ? -22.719 20.016 21.312 1 95.5 187 PRO A C 1
ATOM 1402 O O . PRO A 1 187 ? -22.75 20.234 22.531 1 95.5 187 PRO A O 1
ATOM 1405 N N . GLU A 1 188 ? -23.719 19.453 20.703 1 95.19 188 GLU A N 1
ATOM 1406 C CA . GLU A 1 188 ? -24.938 19.062 21.422 1 95.19 188 GLU A CA 1
ATOM 1407 C C . GLU A 1 188 ? -24.656 17.953 22.422 1 95.19 188 GLU A C 1
ATOM 1409 O O . GLU A 1 188 ? -24 16.969 22.109 1 95.19 188 GLU A O 1
ATOM 1414 N N . PRO A 1 189 ? -25.156 18.188 23.609 1 93.62 189 PRO A N 1
ATOM 1415 C CA . PRO A 1 189 ? -24.875 17.188 24.656 1 93.62 189 PRO A CA 1
ATOM 1416 C C . PRO A 1 189 ? -25.344 15.789 24.281 1 93.62 189 PRO A C 1
ATOM 1418 O O . PRO A 1 189 ? -26.484 15.602 23.859 1 93.62 189 PRO A O 1
ATOM 1421 N N . GLY A 1 190 ? -24.469 14.828 24.297 1 94.12 190 GLY A N 1
ATOM 1422 C CA . GLY A 1 190 ? -24.797 13.422 24.109 1 94.12 190 GLY A CA 1
ATOM 1423 C C . GLY A 1 190 ? -24.766 12.992 22.656 1 94.12 190 GLY A C 1
ATOM 1424 O O . GLY A 1 190 ? -24.938 11.812 22.344 1 94.12 190 GLY A O 1
ATOM 1425 N N . CYS A 1 191 ? -24.719 13.805 21.641 1 95 191 CYS A N 1
ATOM 1426 C CA . CYS A 1 191 ? -24.828 13.453 20.234 1 95 191 CYS A CA 1
ATOM 1427 C C . CYS A 1 191 ? -23.547 12.766 19.75 1 95 191 CYS A C 1
ATOM 1429 O O . CYS A 1 191 ? -23.609 11.703 19.125 1 95 191 CYS A O 1
ATOM 1431 N N . GLY A 1 192 ? -22.312 13.117 19.906 1 93.75 192 GLY A N 1
ATOM 1432 C CA . GLY A 1 192 ? -21.047 12.492 19.578 1 93.75 192 GLY A CA 1
ATOM 1433 C C . GLY A 1 192 ? -20.75 12.469 18.094 1 93.75 192 GLY A C 1
ATOM 1434 O O . GLY A 1 192 ? -19.75 11.891 17.656 1 93.75 192 GLY A O 1
ATOM 1435 N N . PHE A 1 193 ? -21.672 13.039 17.328 1 96.69 193 PHE A N 1
ATOM 1436 C CA . PHE A 1 193 ? -21.453 13.07 15.883 1 96.69 193 PHE A CA 1
ATOM 1437 C C . PHE A 1 193 ? -20.125 13.742 15.539 1 96.69 193 PHE A C 1
ATOM 1439 O O . PHE A 1 193 ? -19.812 14.805 16.078 1 96.69 193 PHE A O 1
ATOM 1446 N N . LEU A 1 194 ? -19.312 13.125 14.68 1 97.25 194 LEU A N 1
ATOM 1447 C CA . LEU A 1 194 ? -17.984 13.555 14.258 1 97.25 194 LEU A CA 1
ATOM 1448 C C . LEU A 1 194 ? -17.859 13.555 12.734 1 97.25 194 LEU A C 1
ATOM 1450 O O . LEU A 1 194 ? -18.078 12.523 12.102 1 97.25 194 LEU A O 1
ATOM 1454 N N . ALA A 1 195 ? -17.547 14.781 12.203 1 96.56 195 ALA A N 1
ATOM 1455 C CA . ALA A 1 195 ? -17.453 14.844 10.75 1 96.56 195 ALA A CA 1
ATOM 1456 C C . ALA A 1 195 ? -16.688 16.094 10.305 1 96.56 195 ALA A C 1
ATOM 1458 O O . ALA A 1 195 ? -16.359 16.953 11.117 1 96.56 195 ALA A O 1
ATOM 1459 N N . ALA A 1 196 ? -16.391 16.078 8.984 1 96 196 ALA A N 1
ATOM 1460 C CA . ALA A 1 196 ? -15.82 17.281 8.398 1 96 196 ALA A CA 1
ATOM 1461 C C . ALA A 1 196 ? -16.797 18.453 8.531 1 96 196 ALA A C 1
ATOM 1463 O O . ALA A 1 196 ? -18 18.266 8.703 1 96 196 ALA A O 1
ATOM 1464 N N . PRO A 1 197 ? -16.312 19.641 8.422 1 95.38 197 PRO A N 1
ATOM 1465 C CA . PRO A 1 197 ? -17.125 20.828 8.711 1 95.38 197 PRO A CA 1
ATOM 1466 C C . PRO A 1 197 ? -18.391 20.891 7.863 1 95.38 197 PRO A C 1
ATOM 1468 O O . PRO A 1 197 ? -19.484 21.141 8.391 1 95.38 197 PRO A O 1
ATOM 1471 N N . PRO A 1 198 ? -18.391 20.641 6.555 1 93.56 198 PRO A N 1
ATOM 1472 C CA . PRO A 1 198 ? -19.625 20.703 5.781 1 93.56 198 PRO A CA 1
ATOM 1473 C C . PRO A 1 198 ? -20.656 19.656 6.234 1 93.56 198 PRO A C 1
ATOM 1475 O O . PRO A 1 198 ? -21.844 19.953 6.305 1 93.56 198 PRO A O 1
ATOM 1478 N N . ALA A 1 199 ? -20.156 18.516 6.5 1 95.56 199 ALA A N 1
ATOM 1479 C CA . ALA A 1 199 ? -21.062 17.484 6.977 1 95.56 199 ALA A CA 1
ATOM 1480 C C . ALA A 1 199 ? -21.625 17.828 8.352 1 95.56 199 ALA A C 1
ATOM 1482 O O . ALA A 1 199 ? -22.781 17.5 8.664 1 95.56 199 ALA A O 1
ATOM 1483 N N . LEU A 1 200 ? -20.812 18.406 9.141 1 96.62 200 LEU A N 1
ATOM 1484 C CA . LEU A 1 200 ? -21.297 18.828 10.445 1 96.62 200 LEU A CA 1
ATOM 1485 C C . LEU A 1 200 ? -22.375 19.906 10.312 1 96.62 200 LEU A C 1
ATOM 1487 O O . LEU A 1 200 ? -23.359 19.891 11.039 1 96.62 200 LEU A O 1
ATOM 1491 N N . LEU A 1 201 ? -22.219 20.812 9.391 1 96.44 201 LEU A N 1
ATOM 1492 C CA . LEU A 1 201 ? -23.234 21.812 9.102 1 96.44 201 LEU A CA 1
ATOM 1493 C C . LEU A 1 201 ? -24.562 21.156 8.781 1 96.44 201 LEU A C 1
ATOM 1495 O O . LEU A 1 201 ? -25.594 21.531 9.344 1 96.44 201 LEU A O 1
ATOM 1499 N N . ASP A 1 202 ? -24.484 20.188 7.895 1 96.81 202 ASP A N 1
ATOM 1500 C CA . ASP A 1 202 ? -25.703 19.484 7.504 1 96.81 202 ASP A CA 1
ATOM 1501 C C . ASP A 1 202 ? -26.344 18.797 8.703 1 96.81 202 ASP A C 1
ATOM 1503 O O . ASP A 1 202 ? -27.562 18.844 8.883 1 96.81 202 ASP A O 1
ATOM 1507 N N . HIS A 1 203 ? -25.562 18.234 9.547 1 97.44 203 HIS A N 1
ATOM 1508 C CA . HIS A 1 203 ? -26.031 17.547 10.742 1 97.44 203 HIS A CA 1
ATOM 1509 C C . HIS A 1 203 ? -26.688 18.516 11.711 1 97.44 203 HIS A C 1
ATOM 1511 O O . HIS A 1 203 ? -27.797 18.266 12.188 1 97.44 203 HIS A O 1
ATOM 1517 N N . LEU A 1 204 ? -26.062 19.625 11.977 1 97.25 204 LEU A N 1
ATOM 1518 C CA . LEU A 1 204 ? -26.562 20.609 12.938 1 97.25 204 LEU A CA 1
ATOM 1519 C C . LEU A 1 204 ? -27.875 21.219 12.445 1 97.25 204 LEU A C 1
ATOM 1521 O O . LEU A 1 204 ? -28.781 21.453 13.234 1 97.25 204 LEU A O 1
ATOM 1525 N N . THR A 1 205 ? -27.953 21.406 11.18 1 97 205 THR A N 1
ATOM 1526 C CA . THR A 1 205 ? -29.156 22.016 10.609 1 97 205 THR A CA 1
ATOM 1527 C C . THR A 1 205 ? -30.281 21 10.5 1 97 205 THR A C 1
ATOM 1529 O O . THR A 1 205 ? -31.422 21.297 10.852 1 97 205 THR A O 1
ATOM 1532 N N . ALA A 1 206 ? -29.969 19.828 10.102 1 97.56 206 ALA A N 1
ATOM 1533 C CA . ALA A 1 206 ? -30.984 18.812 9.828 1 97.56 206 ALA A CA 1
ATOM 1534 C C . ALA A 1 206 ? -31.422 18.109 11.109 1 97.56 206 ALA A C 1
ATOM 1536 O O . ALA A 1 206 ? -32.625 17.984 11.391 1 97.56 206 ALA A O 1
ATOM 1537 N N . ASP A 1 207 ? -30.453 17.734 11.898 1 97.31 207 ASP A N 1
ATOM 1538 C CA . ASP A 1 207 ? -30.75 16.875 13.047 1 97.31 207 ASP A CA 1
ATOM 1539 C C . ASP A 1 207 ? -31.031 17.719 14.289 1 97.31 207 ASP A C 1
ATOM 1541 O O . ASP A 1 207 ? -31.781 17.297 15.172 1 97.31 207 ASP A O 1
ATOM 1545 N N . HIS A 1 208 ? -30.438 18.891 14.367 1 96.25 208 HIS A N 1
ATOM 1546 C CA . HIS A 1 208 ? -30.578 19.656 15.594 1 96.25 208 HIS A CA 1
ATOM 1547 C C . HIS A 1 208 ? -31.266 21 15.32 1 96.25 208 HIS A C 1
ATOM 1549 O O . HIS A 1 208 ? -31.359 21.844 16.219 1 96.25 208 HIS A O 1
ATOM 1555 N N . SER A 1 209 ? -31.609 21.312 14.117 1 95.75 209 SER A N 1
ATOM 1556 C CA . SER A 1 209 ? -32.406 22.469 13.695 1 95.75 209 SER A CA 1
ATOM 1557 C C . SER A 1 209 ? -31.672 23.766 14.031 1 95.75 209 SER A C 1
ATOM 1559 O O . SER A 1 209 ? -32.312 24.75 14.445 1 95.75 209 SER A O 1
ATOM 1561 N N . TRP A 1 210 ? -30.328 23.781 13.922 1 95.31 210 TRP A N 1
ATOM 1562 C CA . TRP A 1 210 ? -29.609 25.047 14.062 1 95.31 210 TRP A CA 1
ATOM 1563 C C . TRP A 1 210 ? -29.922 25.984 12.898 1 95.31 210 TRP A C 1
ATOM 1565 O O . TRP A 1 210 ? -29.984 25.547 11.742 1 95.31 210 TRP A O 1
ATOM 1575 N N . PRO A 1 211 ? -30.172 27.219 13.242 1 95.31 211 PRO A N 1
ATOM 1576 C CA . PRO A 1 211 ? -30.359 28.156 12.133 1 95.31 211 PRO A CA 1
ATOM 1577 C C . PRO A 1 211 ? -29.094 28.375 11.312 1 95.31 211 PRO A C 1
ATOM 1579 O O . PRO A 1 211 ? -27.984 28.344 11.859 1 95.31 211 PRO A O 1
ATOM 1582 N N . SER A 1 212 ? -29.234 28.516 10.016 1 95.62 212 SER A N 1
ATOM 1583 C CA . SER A 1 212 ? -28.094 28.734 9.125 1 95.62 212 SER A CA 1
ATOM 1584 C C . SER A 1 212 ? -28.406 29.781 8.062 1 95.62 212 SER A C 1
ATOM 1586 O O . SER A 1 212 ? -29.578 30 7.73 1 95.62 212 SER A O 1
ATOM 1588 N N . GLN A 1 213 ? -27.438 30.547 7.672 1 95.62 213 GLN A N 1
ATOM 1589 C CA . GLN A 1 213 ? -27.531 31.547 6.598 1 95.62 213 GLN A CA 1
ATOM 1590 C C . GLN A 1 213 ? -26.328 31.453 5.66 1 95.62 213 GLN A C 1
ATOM 1592 O O . GLN A 1 213 ? -25.203 31.266 6.109 1 95.62 213 GLN A O 1
ATOM 1597 N N . GLU A 1 214 ? -26.578 31.562 4.363 1 95.31 214 GLU A N 1
ATOM 1598 C CA . GLU A 1 214 ? -25.5 31.578 3.389 1 95.31 214 GLU A CA 1
ATOM 1599 C C . GLU A 1 214 ? -24.875 32.969 3.266 1 95.31 214 GLU A C 1
ATOM 1601 O O . GLU A 1 214 ? -25.578 33.969 3.256 1 95.31 214 GLU A O 1
ATOM 1606 N N . ILE A 1 215 ? -23.609 32.969 3.225 1 95.44 215 ILE A N 1
ATOM 1607 C CA . ILE A 1 215 ? -22.891 34.219 3.064 1 95.44 215 ILE A CA 1
ATOM 1608 C C . ILE A 1 215 ? -21.812 34.094 1.989 1 95.44 215 ILE A C 1
ATOM 1610 O O . ILE A 1 215 ? -21.547 32.969 1.521 1 95.44 215 ILE A O 1
ATOM 1614 N N . THR A 1 216 ? -21.297 35.219 1.533 1 94.19 216 THR A N 1
ATOM 1615 C CA . THR A 1 216 ? -20.141 35.25 0.648 1 94.19 216 THR A CA 1
ATOM 1616 C C . THR A 1 216 ? -19.031 36.125 1.252 1 94.19 216 THR A C 1
ATOM 1618 O O . THR A 1 216 ? -19.297 37 2.078 1 94.19 216 THR A O 1
ATOM 1621 N N . TYR A 1 217 ? -17.891 35.844 0.857 1 93.19 217 TYR A N 1
ATOM 1622 C CA . TYR A 1 217 ? -16.766 36.625 1.369 1 93.19 217 TYR A CA 1
ATOM 1623 C C . TYR A 1 217 ? -16.859 38.094 0.908 1 93.19 217 TYR A C 1
ATOM 1625 O O . TYR A 1 217 ? -17.406 38.375 -0.16 1 93.19 217 TYR A O 1
ATOM 1633 N N . ARG A 1 218 ? -16.344 38.938 1.655 1 93.19 218 ARG A N 1
ATOM 1634 C CA . ARG A 1 218 ? -16.125 40.344 1.337 1 93.19 218 ARG A CA 1
ATOM 1635 C C . ARG A 1 218 ? -17.438 41.094 1.189 1 93.19 218 ARG A C 1
ATOM 1637 O O . ARG A 1 218 ? -17.453 42.312 0.99 1 93.19 218 ARG A O 1
ATOM 1644 N N . ALA A 1 219 ? -18.484 40.375 1.255 1 95.62 219 ALA A N 1
ATOM 1645 C CA . ALA A 1 219 ? -19.797 41 1.201 1 95.62 219 ALA A CA 1
ATOM 1646 C C . ALA A 1 219 ? -20.359 41.219 2.604 1 95.62 219 ALA A C 1
ATOM 1648 O O . ALA A 1 219 ? -20.062 40.469 3.525 1 95.62 219 ALA A O 1
ATOM 1649 N N . VAL A 1 220 ? -21.141 42.281 2.732 1 97.25 220 VAL A N 1
ATOM 1650 C CA . VAL A 1 220 ? -21.828 42.562 3.994 1 97.25 220 VAL A CA 1
ATOM 1651 C C . VAL A 1 220 ? -23.172 41.844 4.012 1 97.25 220 VAL A C 1
ATOM 1653 O O . VAL A 1 220 ? -23.984 42.031 3.094 1 97.25 220 VAL A O 1
ATOM 1656 N N . HIS A 1 221 ? -23.391 41.125 4.988 1 97.19 221 HIS A N 1
ATOM 1657 C CA . HIS A 1 221 ? -24.656 40.406 5.117 1 97.19 221 HIS A CA 1
ATOM 1658 C C . HIS A 1 221 ? -25.422 40.844 6.359 1 97.19 221 HIS A C 1
ATOM 1660 O O . HIS A 1 221 ? -24.906 40.75 7.477 1 97.19 221 HIS A O 1
ATOM 1666 N N . PRO A 1 222 ? -26.625 41.312 6.227 1 96.62 222 PRO A N 1
ATOM 1667 C CA . PRO A 1 222 ? -27.469 41.594 7.391 1 96.62 222 PRO A CA 1
ATOM 1668 C C . PRO A 1 222 ? -27.984 40.344 8.086 1 96.62 222 PRO A C 1
ATOM 1670 O O . PRO A 1 222 ? -28.391 39.406 7.418 1 96.62 222 PRO A O 1
ATOM 1673 N N . LEU A 1 223 ? -27.859 40.406 9.359 1 94.25 223 LEU A N 1
ATOM 1674 C CA . LEU A 1 223 ? -28.359 39.312 10.18 1 94.25 223 LEU A CA 1
ATOM 1675 C C . LEU A 1 223 ? -29.297 39.812 11.273 1 94.25 223 LEU A C 1
ATOM 1677 O O . LEU A 1 223 ? -29.141 40.969 11.734 1 94.25 223 LEU A O 1
ATOM 1681 N N . VAL A 1 224 ? -30.281 39.094 11.586 1 89.75 224 VAL A N 1
ATOM 1682 C CA . VAL A 1 224 ? -31.125 39.375 12.75 1 89.75 224 VAL A CA 1
ATOM 1683 C C . VAL A 1 224 ? -31.031 38.219 13.742 1 89.75 224 VAL A C 1
ATOM 1685 O O . VAL A 1 224 ? -31.438 37.094 13.43 1 89.75 224 VAL A O 1
ATOM 1688 N N . VAL A 1 225 ? -30.422 38.531 14.844 1 89.25 225 VAL A N 1
ATOM 1689 C CA . VAL A 1 225 ? -30.25 37.5 15.844 1 89.25 225 VAL A CA 1
ATOM 1690 C C . VAL A 1 225 ? -30.953 37.906 17.141 1 89.25 225 VAL A C 1
ATOM 1692 O O . VAL A 1 225 ? -31.047 39.094 17.453 1 89.25 225 VAL A O 1
ATOM 1695 N N . SER A 1 226 ? -31.516 36.938 17.75 1 85.31 226 SER A N 1
ATOM 1696 C CA . SER A 1 226 ? -32.156 37.188 19.031 1 85.31 226 SER A CA 1
ATOM 1697 C C . SER A 1 226 ? -31.281 36.781 20.203 1 85.31 226 SER A C 1
ATOM 1699 O O . SER A 1 226 ? -30.438 35.906 20.047 1 85.31 226 SER A O 1
ATOM 1701 N N . ALA A 1 227 ? -31.469 37.469 21.312 1 78.19 227 ALA A N 1
ATOM 1702 C CA . ALA A 1 227 ? -30.703 37.125 22.5 1 78.19 227 ALA A CA 1
ATOM 1703 C C . ALA A 1 227 ? -31.016 35.719 22.969 1 78.19 227 ALA A C 1
ATOM 1705 O O . ALA A 1 227 ? -30.203 35.094 23.656 1 78.19 227 ALA A O 1
ATOM 1706 N N . SER A 1 228 ? -32.125 35.219 22.547 1 78.25 228 SER A N 1
ATOM 1707 C CA . SER A 1 228 ? -32.531 33.875 22.938 1 78.25 228 SER A CA 1
ATOM 1708 C C . SER A 1 228 ? -31.922 32.844 22.016 1 78.25 228 SER A C 1
ATOM 1710 O O . SER A 1 228 ? -31.766 31.672 22.406 1 78.25 228 SER A O 1
ATOM 1712 N N . ARG A 1 229 ? -31.719 33.312 20.781 1 79.44 229 ARG A N 1
ATOM 1713 C CA . ARG A 1 229 ? -31.078 32.406 19.844 1 79.44 229 ARG A CA 1
ATOM 1714 C C . ARG A 1 229 ? -29.562 32.531 19.922 1 79.44 229 ARG A C 1
ATOM 1716 O O . ARG A 1 229 ? -28.984 33.5 19.391 1 79.44 229 ARG A O 1
ATOM 1723 N N . ARG A 1 230 ? -28.938 31.609 20.406 1 86.62 230 ARG A N 1
ATOM 1724 C CA . ARG A 1 230 ? -27.547 31.719 20.875 1 86.62 230 ARG A CA 1
ATOM 1725 C C . ARG A 1 230 ? -26.578 31.375 19.766 1 86.62 230 ARG A C 1
ATOM 1727 O O . ARG A 1 230 ? -25.375 31.641 19.875 1 86.62 230 ARG A O 1
ATOM 1734 N N . ARG A 1 231 ? -27.234 30.859 18.625 1 93.44 231 ARG A N 1
ATOM 1735 C CA . ARG A 1 231 ? -26.281 30.406 17.609 1 93.44 231 ARG A CA 1
ATOM 1736 C C . ARG A 1 231 ? -26.844 30.562 16.203 1 93.44 231 ARG A C 1
ATOM 1738 O O . ARG A 1 231 ? -28.062 30.422 16 1 93.44 231 ARG A O 1
ATOM 1745 N N . LEU A 1 232 ? -26 30.984 15.305 1 96.06 232 LEU A N 1
ATOM 1746 C CA . LEU A 1 232 ? -26.297 31.062 13.883 1 96.06 232 LEU A CA 1
ATOM 1747 C C . LEU A 1 232 ? -25.125 30.578 13.047 1 96.06 232 LEU A C 1
ATOM 1749 O O . LEU A 1 232 ? -24.016 31.125 13.133 1 96.06 232 LEU A O 1
ATOM 1753 N N . LEU A 1 233 ? -25.391 29.562 12.242 1 97.06 233 LEU A N 1
ATOM 1754 C CA . LEU A 1 233 ? -24.359 29.062 11.344 1 97.06 233 LEU A CA 1
ATOM 1755 C C . LEU A 1 233 ? -24.281 29.891 10.07 1 97.06 233 LEU A C 1
ATOM 1757 O O . LEU A 1 233 ? -25.312 30.219 9.477 1 97.06 233 LEU A O 1
ATOM 1761 N N . LEU A 1 234 ? -23.109 30.297 9.758 1 96.88 234 LEU A N 1
ATOM 1762 C CA . LEU A 1 234 ? -22.859 31.031 8.523 1 96.88 234 LEU A CA 1
ATOM 1763 C C . LEU A 1 234 ? -22.125 30.156 7.516 1 96.88 234 LEU A C 1
ATOM 1765 O O . LEU A 1 234 ? -20.938 29.844 7.711 1 96.88 234 LEU A O 1
ATOM 1769 N N . ALA A 1 235 ? -22.766 29.766 6.453 1 95.81 235 ALA A N 1
ATOM 1770 C CA . ALA A 1 235 ? -22.188 28.906 5.43 1 95.81 235 ALA A CA 1
ATOM 1771 C C . ALA A 1 235 ? -21.766 29.703 4.207 1 95.81 235 ALA A C 1
ATOM 1773 O O . ALA A 1 235 ? -22.562 30.453 3.637 1 95.81 235 ALA A O 1
ATOM 1774 N N . VAL A 1 236 ? -20.547 29.562 3.863 1 92.94 236 VAL A N 1
ATOM 1775 C CA . VAL A 1 236 ? -20.047 30.312 2.713 1 92.94 236 VAL A CA 1
ATOM 1776 C C . VAL A 1 236 ? -20.438 29.594 1.423 1 92.94 236 VAL A C 1
ATOM 1778 O O . VAL A 1 236 ? -20.172 28.391 1.274 1 92.94 236 VAL A O 1
ATOM 1781 N N . ARG A 1 237 ? -21.109 30.312 0.589 1 82.75 237 ARG A N 1
ATOM 1782 C CA . ARG A 1 237 ? -21.438 29.797 -0.735 1 82.75 237 ARG A CA 1
ATOM 1783 C C . ARG A 1 237 ? -20.266 29.953 -1.693 1 82.75 237 ARG A C 1
ATOM 1785 O O . ARG A 1 237 ? -19.531 30.953 -1.626 1 82.75 237 ARG A O 1
ATOM 1792 N N . GLY A 1 238 ? -19.875 29 -2.508 1 66.31 238 GLY A N 1
ATOM 1793 C CA . GLY A 1 238 ? -18.781 28.891 -3.453 1 66.31 238 GLY A CA 1
ATOM 1794 C C . GLY A 1 238 ? -18.344 30.219 -4.02 1 66.31 238 GLY A C 1
ATOM 1795 O O . GLY A 1 238 ? -19.172 31.094 -4.293 1 66.31 238 GLY A O 1
ATOM 1796 N N . ASP A 1 239 ? -17.375 30.969 -3.482 1 54.12 239 ASP A N 1
ATOM 1797 C CA . ASP A 1 239 ? -16.859 32.156 -4.172 1 54.12 239 ASP A CA 1
ATOM 1798 C C . ASP A 1 239 ? -16.625 31.844 -5.652 1 54.12 239 ASP A C 1
ATOM 1800 O O . ASP A 1 239 ? -16 32.656 -6.359 1 54.12 239 ASP A O 1
ATOM 1804 N N . GLY A 1 240 ? -17.438 31.438 -6.496 1 47.25 240 GLY A N 1
ATOM 1805 C CA . GLY A 1 240 ? -17.156 31.328 -7.918 1 47.25 240 GLY A CA 1
ATOM 1806 C C . GLY A 1 240 ? -15.773 30.781 -8.219 1 47.25 240 GLY A C 1
ATOM 1807 O O . GLY A 1 240 ? -15.375 30.703 -9.383 1 47.25 240 GLY A O 1
ATOM 1808 N N . ASP A 1 241 ? -14.812 31.141 -7.523 1 43 241 ASP A N 1
ATOM 1809 C CA . ASP A 1 241 ? -13.562 30.656 -8.07 1 43 241 ASP A CA 1
ATOM 1810 C C . ASP A 1 241 ? -13.578 29.125 -8.188 1 43 241 ASP A C 1
ATOM 1812 O O . ASP A 1 241 ? -14.117 28.438 -7.324 1 43 241 ASP A O 1
ATOM 1816 N N . GLY A 1 242 ? -13.695 28.547 -9.242 1 42.25 242 GLY A N 1
ATOM 1817 C CA . GLY A 1 242 ? -13.648 27.266 -9.914 1 42.25 242 GLY A CA 1
ATOM 1818 C C . GLY A 1 242 ? -13.242 26.125 -9 1 42.25 242 GLY A C 1
ATOM 1819 O O . GLY A 1 242 ? -13.172 24.969 -9.43 1 42.25 242 GLY A O 1
ATOM 1820 N N . GLY A 1 243 ? -12.297 26.25 -8.016 1 44.31 243 GLY A N 1
ATOM 1821 C CA . GLY A 1 243 ? -11.703 25 -7.551 1 44.31 243 GLY A CA 1
ATOM 1822 C C . GLY A 1 243 ? -12.562 24.281 -6.527 1 44.31 243 GLY A C 1
ATOM 1823 O O . GLY A 1 243 ? -13.562 24.828 -6.051 1 44.31 243 GLY A O 1
ATOM 1824 N N . GLY A 1 244 ? -12.594 22.938 -6.391 1 50.03 244 GLY A N 1
ATOM 1825 C CA . GLY A 1 244 ? -12.969 21.875 -5.473 1 50.03 244 GLY A CA 1
ATOM 1826 C C . GLY A 1 244 ? -12.914 22.297 -4.016 1 50.03 244 GLY A C 1
ATOM 1827 O O . GLY A 1 244 ? -12.68 21.484 -3.131 1 50.03 244 GLY A O 1
ATOM 1828 N N . GLU A 1 245 ? -13.031 23.641 -3.709 1 57.94 245 GLU A N 1
ATOM 1829 C CA . GLU A 1 245 ? -12.742 24.078 -2.346 1 57.94 245 GLU A CA 1
ATOM 1830 C C . GLU A 1 245 ? -13.906 23.75 -1.406 1 57.94 245 GLU A C 1
ATOM 1832 O O . GLU A 1 245 ? -15.07 23.812 -1.803 1 57.94 245 GLU A O 1
ATOM 1837 N N . GLN A 1 246 ? -13.758 23.156 -0.299 1 69.56 246 GLN A N 1
ATOM 1838 C CA . GLN A 1 246 ? -14.609 22.719 0.805 1 69.56 246 GLN A CA 1
ATOM 1839 C C . GLN A 1 246 ? -15.422 23.891 1.366 1 69.56 246 GLN A C 1
ATOM 1841 O O . GLN A 1 246 ? -14.922 25 1.479 1 69.56 246 GLN A O 1
ATOM 1846 N N . ARG A 1 247 ? -16.75 23.719 1.361 1 83.75 247 ARG A N 1
ATOM 1847 C CA . ARG A 1 247 ? -17.672 24.656 1.992 1 83.75 247 ARG A CA 1
ATOM 1848 C C . ARG A 1 247 ? -17.219 25 3.402 1 83.75 247 ARG A C 1
ATOM 1850 O O . ARG A 1 247 ? -17.031 24.125 4.242 1 83.75 247 ARG A O 1
ATOM 1857 N N . ARG A 1 248 ? -16.922 26.328 3.553 1 92.75 248 ARG A N 1
ATOM 1858 C CA . ARG A 1 248 ? -16.484 26.781 4.867 1 92.75 248 ARG A CA 1
ATOM 1859 C C . ARG A 1 248 ? -17.672 27.188 5.73 1 92.75 248 ARG A C 1
ATOM 1861 O O . ARG A 1 248 ? -18.672 27.719 5.215 1 92.75 248 ARG A O 1
ATOM 1868 N N . VAL A 1 249 ? -17.531 26.906 7.031 1 95.88 249 VAL A N 1
ATOM 1869 C CA . VAL A 1 249 ? -18.625 27.156 7.977 1 95.88 249 VAL A CA 1
ATOM 1870 C C . VAL A 1 249 ? -18.109 28.016 9.125 1 95.88 249 VAL A C 1
ATOM 1872 O O . VAL A 1 249 ? -17.047 27.75 9.695 1 95.88 249 VAL A O 1
ATOM 1875 N N . PHE A 1 250 ? -18.891 29.047 9.414 1 96.88 250 PHE A N 1
ATOM 1876 C CA . PHE A 1 250 ? -18.625 29.891 10.578 1 96.88 250 PHE A CA 1
ATOM 1877 C C . PHE A 1 250 ? -19.781 29.844 11.562 1 96.88 250 PHE A C 1
ATOM 1879 O O . PHE A 1 250 ? -20.891 29.438 11.203 1 96.88 250 PHE A O 1
ATOM 1886 N N . LEU A 1 251 ? -19.453 30.203 12.758 1 97.12 251 LEU A N 1
ATOM 1887 C CA . LEU A 1 251 ? -20.484 30.281 13.797 1 97.12 251 LEU A CA 1
ATOM 1888 C C . LEU A 1 251 ? -20.547 31.688 14.398 1 97.12 251 LEU A C 1
ATOM 1890 O O . LEU A 1 251 ? -19.516 32.219 14.828 1 97.12 251 LEU A O 1
ATOM 1894 N N . LEU A 1 252 ? -21.688 32.25 14.328 1 96.19 252 LEU A N 1
ATOM 1895 C CA . LEU A 1 252 ? -21.984 33.406 15.141 1 96.19 252 LEU A CA 1
ATOM 1896 C C . LEU A 1 252 ? -22.656 33 16.453 1 96.19 252 LEU A C 1
ATOM 1898 O O . LEU A 1 252 ? -23.734 32.406 16.453 1 96.19 252 LEU A O 1
ATOM 1902 N N . ALA A 1 253 ? -22 33.312 17.484 1 94.88 253 ALA A N 1
ATOM 1903 C CA . ALA A 1 253 ? -22.516 32.906 18.797 1 94.88 253 ALA A CA 1
ATOM 1904 C C . ALA A 1 253 ? -22.875 34.125 19.641 1 94.88 253 ALA A C 1
ATOM 1906 O O . ALA A 1 253 ? -22.172 35.125 19.625 1 94.88 253 ALA A O 1
ATOM 1907 N N . VAL A 1 254 ? -24 33.938 20.297 1 92 254 VAL A N 1
ATOM 1908 C CA . VAL A 1 254 ? -24.5 35 21.172 1 92 254 VAL A CA 1
ATOM 1909 C C . VAL A 1 254 ? -24.406 34.562 22.625 1 92 254 VAL A C 1
ATOM 1911 O O . VAL A 1 254 ? -24.781 33.438 22.969 1 92 254 VAL A O 1
ATOM 1914 N N . GLY A 1 255 ? -23.812 35.406 23.422 1 90.06 255 GLY A N 1
ATOM 1915 C CA . GLY A 1 255 ? -23.703 35.188 24.844 1 90.06 255 GLY A CA 1
ATOM 1916 C C . GLY A 1 255 ? -24.109 36.375 25.688 1 90.06 255 GLY A C 1
ATOM 1917 O O . GLY A 1 255 ? -24.797 37.281 25.203 1 90.06 255 GLY A O 1
ATOM 1918 N N . ALA A 1 256 ? -23.828 36.156 26.984 1 88.56 256 ALA A N 1
ATOM 1919 C CA . ALA A 1 256 ? -24.156 37.25 27.906 1 88.56 256 ALA A CA 1
ATOM 1920 C C . ALA A 1 256 ? -22.969 37.625 28.781 1 88.56 256 ALA A C 1
ATOM 1922 O O . ALA A 1 256 ? -22.219 36.75 29.203 1 88.56 256 ALA A O 1
ATOM 1923 N N . HIS A 1 257 ? -22.797 38.906 28.891 1 88.69 257 HIS A N 1
ATOM 1924 C CA . HIS A 1 257 ? -21.828 39.438 29.828 1 88.69 257 HIS A CA 1
ATOM 1925 C C . HIS A 1 257 ? -22.406 40.625 30.609 1 88.69 257 HIS A C 1
ATOM 1927 O O . HIS A 1 257 ? -22.531 41.719 30.078 1 88.69 257 HIS A O 1
ATOM 1933 N N . GLY A 1 258 ? -22.734 40.281 31.828 1 88.06 258 GLY A N 1
ATOM 1934 C CA . GLY A 1 258 ? -23.453 41.312 32.562 1 88.06 258 GLY A CA 1
ATOM 1935 C C . GLY A 1 258 ? -24.812 41.656 31.953 1 88.06 258 GLY A C 1
ATOM 1936 O O . GLY A 1 258 ? -25.625 40.75 31.719 1 88.06 258 GLY A O 1
ATOM 1937 N N . ALA A 1 259 ? -25.016 42.938 31.688 1 89.44 259 ALA A N 1
ATOM 1938 C CA . ALA A 1 259 ? -26.266 43.406 31.109 1 89.44 259 ALA A CA 1
ATOM 1939 C C . ALA A 1 259 ? -26.188 43.469 29.578 1 89.44 259 ALA A C 1
ATOM 1941 O O . ALA A 1 259 ? -27.203 43.625 28.891 1 89.44 259 ALA A O 1
ATOM 1942 N N . ALA A 1 260 ? -24.984 43.188 29.109 1 90 260 ALA A N 1
ATOM 1943 C CA . ALA A 1 260 ? -24.797 43.312 27.672 1 90 260 ALA A CA 1
ATOM 1944 C C . ALA A 1 260 ? -24.875 41.969 27 1 90 260 ALA A C 1
ATOM 1946 O O . ALA A 1 260 ? -24.625 40.938 27.625 1 90 260 ALA A O 1
ATOM 1947 N N . THR A 1 261 ? -25.297 42 25.781 1 91.19 261 THR A N 1
ATOM 1948 C CA . THR A 1 261 ? -25.234 40.812 24.922 1 91.19 261 THR A CA 1
ATOM 1949 C C . THR A 1 261 ? -23.938 40.781 24.141 1 91.19 261 THR A C 1
ATOM 1951 O O . THR A 1 261 ? -23.469 41.781 23.641 1 91.19 261 THR A O 1
ATOM 1954 N N . THR A 1 262 ? -23.312 39.562 24.156 1 92.25 262 THR A N 1
ATOM 1955 C CA . THR A 1 262 ? -22.047 39.438 23.453 1 92.25 262 THR A CA 1
ATOM 1956 C C . THR A 1 262 ? -22.219 38.625 22.188 1 92.25 262 THR A C 1
ATOM 1958 O O . THR A 1 262 ? -23.016 37.688 22.141 1 92.25 262 THR A O 1
ATOM 1961 N N . VAL A 1 263 ? -21.484 39.094 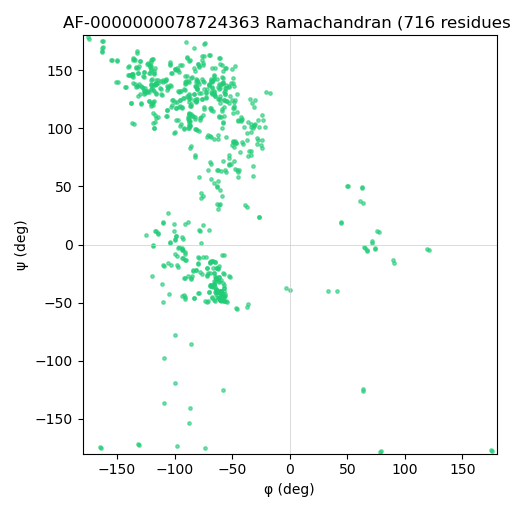21.141 1 93.56 263 VAL A N 1
ATOM 1962 C CA . VAL A 1 263 ? -21.5 38.375 19.875 1 93.56 263 VAL A CA 1
ATOM 1963 C C . VAL A 1 263 ? -20.078 38 19.453 1 93.56 263 VAL A C 1
ATOM 1965 O O . VAL A 1 263 ? -19.172 38.844 19.516 1 93.56 263 VAL A O 1
ATOM 1968 N N . SER A 1 264 ? -19.891 36.781 19.094 1 94.38 264 SER A N 1
ATOM 1969 C CA . SER A 1 264 ? -18.594 36.312 18.594 1 94.38 264 SER A CA 1
ATOM 1970 C C . SER A 1 264 ? -18.734 35.531 17.312 1 94.38 264 SER A C 1
ATOM 1972 O O . SER A 1 264 ? -19.812 35 17.016 1 94.38 264 SER A O 1
ATOM 1974 N N . VAL A 1 265 ? -17.641 35.562 16.531 1 96 265 VAL A N 1
ATOM 1975 C CA . VAL A 1 265 ? -17.594 34.781 15.289 1 96 265 VAL A CA 1
ATOM 1976 C C . VAL A 1 265 ? -16.391 33.844 15.305 1 96 265 VAL A C 1
ATOM 1978 O O . VAL A 1 265 ? -15.281 34.25 15.648 1 96 265 VAL A O 1
ATOM 1981 N N . SER A 1 266 ? -16.641 32.594 14.969 1 96.12 266 SER A N 1
ATOM 1982 C CA . SER A 1 266 ? -15.562 31.625 14.891 1 96.12 266 SER A CA 1
ATOM 1983 C C . SER A 1 266 ? -15.695 30.75 13.641 1 96.12 266 SER A C 1
ATOM 1985 O O . SER A 1 266 ? -16.766 30.703 13.023 1 96.12 266 SER A O 1
ATOM 1987 N N . CYS A 1 267 ? -14.547 30.172 13.273 1 95.88 267 CYS A N 1
ATOM 1988 C CA . CYS A 1 267 ? -14.523 29.234 12.148 1 95.88 267 CYS A CA 1
ATOM 1989 C C . CYS A 1 267 ? -14.625 27.797 12.633 1 95.88 267 CYS A C 1
ATOM 1991 O O . CYS A 1 267 ? -13.867 27.375 13.508 1 95.88 267 CYS A O 1
ATOM 1993 N N . VAL A 1 268 ? -15.516 27.078 12 1 96.31 268 VAL A N 1
ATOM 1994 C CA . VAL A 1 268 ? -15.695 25.688 12.391 1 96.31 268 VAL A CA 1
ATOM 1995 C C . VAL A 1 268 ? -14.727 24.797 11.609 1 96.31 268 VAL A C 1
ATOM 1997 O O . VAL A 1 268 ? -15.023 24.391 10.484 1 96.31 268 VAL A O 1
ATOM 2000 N N . ARG A 1 269 ? -13.688 24.469 12.273 1 95.81 269 ARG A N 1
ATOM 2001 C CA . ARG A 1 269 ? -12.672 23.578 11.727 1 95.81 269 ARG A CA 1
ATOM 2002 C C . ARG A 1 269 ? -11.781 23.016 12.836 1 95.81 269 ARG A C 1
ATOM 2004 O O . ARG A 1 269 ? -11.805 23.5 13.969 1 95.81 269 ARG A O 1
ATOM 2011 N N . ALA A 1 270 ? -11.055 22.047 12.477 1 95.19 270 ALA A N 1
ATOM 2012 C CA . ALA A 1 270 ? -10.305 21.312 13.484 1 95.19 270 ALA A CA 1
ATOM 2013 C C . ALA A 1 270 ? -9.242 22.188 14.141 1 95.19 270 ALA A C 1
ATOM 2015 O O . ALA A 1 270 ? -9.023 22.109 15.352 1 95.19 270 ALA A O 1
ATOM 2016 N N . ASN A 1 271 ? -8.555 23.016 13.328 1 93.69 271 ASN A N 1
ATOM 2017 C CA . ASN A 1 271 ? -7.559 23.953 13.828 1 93.69 271 ASN A CA 1
ATOM 2018 C C . ASN A 1 271 ? -7.238 25.031 12.797 1 93.69 271 ASN A C 1
ATOM 2020 O O . ASN A 1 271 ? -7.727 24.984 11.664 1 93.69 271 ASN A O 1
ATOM 2024 N N . ALA A 1 272 ? -6.43 25.953 13.219 1 92.69 272 ALA A N 1
ATOM 2025 C CA . ALA A 1 272 ? -6.129 27.125 12.391 1 92.69 272 ALA A CA 1
ATOM 2026 C C . ALA A 1 272 ? -5.363 26.703 11.133 1 92.69 272 ALA A C 1
ATOM 2028 O O . ALA A 1 272 ? -5.465 27.375 10.094 1 92.69 272 ALA A O 1
ATOM 2029 N N . ALA A 1 273 ? -4.699 25.625 11.172 1 93.38 273 ALA A N 1
ATOM 2030 C CA . ALA A 1 273 ? -3.863 25.188 10.055 1 93.38 273 ALA A CA 1
ATOM 2031 C C . ALA A 1 273 ? -4.703 24.547 8.961 1 93.38 273 ALA A C 1
ATOM 2033 O O . ALA A 1 273 ? -4.242 24.391 7.832 1 93.38 273 ALA A O 1
ATOM 2034 N N . ALA A 1 274 ? -5.914 24.172 9.25 1 93 274 ALA A N 1
ATOM 2035 C CA . ALA A 1 274 ? -6.766 23.406 8.336 1 93 274 ALA A CA 1
ATOM 2036 C C . ALA A 1 274 ? -7.367 24.312 7.27 1 93 274 ALA A C 1
ATOM 2038 O O . ALA A 1 274 ? -8.297 23.922 6.566 1 93 274 ALA A O 1
ATOM 2039 N N . GLY A 1 275 ? -6.875 25.547 7.133 1 89.62 275 GLY A N 1
ATOM 2040 C CA . GLY A 1 275 ? -7.336 26.5 6.137 1 89.62 275 GLY A CA 1
ATOM 2041 C C . GLY A 1 275 ? -6.699 27.875 6.293 1 89.62 275 GLY A C 1
ATOM 2042 O O . GLY A 1 275 ? -5.836 28.062 7.148 1 89.62 275 GLY A O 1
ATOM 2043 N N . PRO A 1 276 ? -7.145 28.672 5.496 1 92.31 276 PRO A N 1
ATOM 2044 C CA . PRO A 1 276 ? -6.57 30.016 5.562 1 92.31 276 PRO A CA 1
ATOM 2045 C C . PRO A 1 276 ? -7.098 30.828 6.75 1 92.31 276 PRO A C 1
ATOM 2047 O O . PRO A 1 276 ? -8.109 30.453 7.352 1 92.31 276 PRO A O 1
ATOM 2050 N N . PRO A 1 277 ? -6.371 31.859 7.051 1 95 277 PRO A N 1
ATOM 2051 C CA . PRO A 1 277 ? -6.883 32.75 8.094 1 95 277 PRO A CA 1
ATOM 2052 C C . PRO A 1 277 ? -8.023 33.625 7.602 1 95 277 PRO A C 1
ATOM 2054 O O . PRO A 1 277 ? -8.094 33.969 6.414 1 95 277 PRO A O 1
ATOM 2057 N N . TYR A 1 278 ? -8.883 34.094 8.539 1 95.5 278 TYR A N 1
ATOM 2058 C CA . TYR A 1 278 ? -10.031 34.938 8.242 1 95.5 278 TYR A CA 1
ATOM 2059 C C . TYR A 1 278 ? -10.102 36.125 9.195 1 95.5 278 TYR A C 1
ATOM 2061 O O . TYR A 1 278 ? -9.625 36.031 10.328 1 95.5 278 TYR A O 1
ATOM 2069 N N . THR A 1 279 ? -10.68 37.188 8.711 1 96.38 279 THR A N 1
ATOM 2070 C CA . THR A 1 279 ? -11.07 38.312 9.539 1 96.38 279 THR A CA 1
ATOM 2071 C C . THR A 1 279 ? -12.562 38.594 9.414 1 96.38 279 THR A C 1
ATOM 2073 O O . THR A 1 279 ? -13.188 38.188 8.422 1 96.38 279 THR A O 1
ATOM 2076 N N . CYS A 1 280 ? -13.078 39.188 10.445 1 96.38 280 CYS A N 1
ATOM 2077 C CA . CYS A 1 280 ? -14.5 39.5 10.391 1 96.38 280 CYS A CA 1
ATOM 2078 C C . CYS A 1 280 ? -14.758 40.906 10.93 1 96.38 280 CYS A C 1
ATOM 2080 O O . CYS A 1 280 ? -14.008 41.406 11.773 1 96.38 280 CYS A O 1
ATOM 2082 N N . LYS A 1 281 ? -15.711 41.469 10.359 1 97.12 281 LYS A N 1
ATOM 2083 C CA . LYS A 1 281 ? -16.281 42.719 10.828 1 97.12 281 LYS A CA 1
ATOM 2084 C C . LYS A 1 281 ? -17.766 42.562 11.172 1 97.12 281 LYS A C 1
ATOM 2086 O O . LYS A 1 281 ? -18.547 42.156 10.328 1 97.12 281 LYS A O 1
ATOM 2091 N N . VAL A 1 282 ? -18.094 42.844 12.414 1 96.88 282 VAL A N 1
ATOM 2092 C CA . VAL A 1 282 ? -19.484 42.781 12.867 1 96.88 282 VAL A CA 1
ATOM 2093 C C . VAL A 1 282 ? -19.891 44.094 13.492 1 96.88 282 VAL A C 1
ATOM 2095 O O . VAL A 1 282 ? -19.141 44.656 14.297 1 96.88 282 VAL A O 1
ATOM 2098 N N . TRP A 1 283 ? -21.031 44.562 13.148 1 95.75 283 TRP A N 1
ATOM 2099 C CA . TRP A 1 283 ? -21.438 45.812 13.75 1 95.75 283 TRP A CA 1
ATOM 2100 C C . TRP A 1 283 ? -22.953 45.938 13.766 1 95.75 283 TRP A C 1
ATOM 2102 O O . TRP A 1 283 ? -23.656 45.188 13.078 1 95.75 283 TRP A O 1
ATOM 2112 N N . THR A 1 284 ? -23.438 46.75 14.617 1 93.38 284 THR A N 1
ATOM 2113 C CA . THR A 1 284 ? -24.844 47.094 14.727 1 93.38 284 THR A CA 1
ATOM 2114 C C . THR A 1 284 ? -25.016 48.594 15 1 93.38 284 THR A C 1
ATOM 2116 O O . THR A 1 284 ? -24.078 49.25 15.453 1 93.38 284 THR A O 1
ATOM 2119 N N . GLN A 1 285 ? -26.141 49.062 14.586 1 89.06 285 GLN A N 1
ATOM 2120 C CA . GLN A 1 285 ? -26.469 50.5 14.758 1 89.06 285 GLN A CA 1
ATOM 2121 C C . GLN A 1 285 ? -27.719 50.656 15.594 1 89.06 285 GLN A C 1
ATOM 2123 O O . GLN A 1 285 ? -28.703 49.969 15.406 1 89.06 285 GLN A O 1
ATOM 2128 N N . ALA A 1 286 ? -27.578 51.594 16.562 1 85.44 286 ALA A N 1
ATOM 2129 C CA . ALA A 1 286 ? -28.734 51.938 17.391 1 85.44 286 ALA A CA 1
ATOM 2130 C C . ALA A 1 286 ? -29.688 52.875 16.672 1 85.44 286 ALA A C 1
ATOM 2132 O O . ALA A 1 286 ? -29.281 53.562 15.719 1 85.44 286 ALA A O 1
ATOM 2133 N N . PRO A 1 287 ? -30.953 52.781 17.078 1 80.31 287 PRO A N 1
ATOM 2134 C CA . PRO A 1 287 ? -31.828 53.812 16.547 1 80.31 287 PRO A CA 1
ATOM 2135 C C . PRO A 1 287 ? -31.344 55.219 16.859 1 80.31 287 PRO A C 1
ATOM 2137 O O . PRO A 1 287 ? -30.594 55.438 17.812 1 80.31 287 PRO A O 1
ATOM 2140 N N . PRO A 1 288 ? -31.656 56.188 16.047 1 81.62 288 PRO A N 1
ATOM 2141 C CA . PRO A 1 288 ? -31.188 57.562 16.281 1 81.62 288 PRO A CA 1
ATOM 2142 C C . PRO A 1 288 ? -31.578 58.062 17.656 1 81.62 288 PRO A C 1
ATOM 2144 O O . PRO A 1 288 ? -32.688 57.781 18.156 1 81.62 288 PRO A O 1
ATOM 2147 N N . ASP A 1 289 ? -30.562 58.688 18.281 1 78.5 289 ASP A N 1
ATOM 2148 C CA . ASP A 1 289 ? -30.844 59.344 19.562 1 78.5 289 ASP A CA 1
ATOM 2149 C C . ASP A 1 289 ? -31.969 60.375 19.422 1 78.5 289 ASP A C 1
ATOM 2151 O O . ASP A 1 289 ? -31.984 61.156 18.469 1 78.5 289 ASP A O 1
ATOM 2155 N N . ALA A 1 290 ? -32.906 60.375 20.328 1 79.31 290 ALA A N 1
ATOM 2156 C CA . ALA A 1 290 ? -34.031 61.312 20.281 1 79.31 290 ALA A CA 1
ATOM 2157 C C . ALA A 1 290 ? -33.562 62.75 20.328 1 79.31 290 ALA A C 1
ATOM 2159 O O . ALA A 1 290 ? -34.156 63.625 19.703 1 79.31 290 ALA A O 1
ATOM 2160 N N . GLU A 1 291 ? -32.438 63 21 1 82.25 291 GLU A N 1
ATOM 2161 C CA . GLU A 1 291 ? -31.984 64.375 21.203 1 82.25 291 GLU A CA 1
ATOM 2162 C C . GLU A 1 291 ? -31.031 64.812 20.094 1 82.25 291 GLU A C 1
ATOM 2164 O O . GLU A 1 291 ? -31.156 65.938 19.578 1 82.25 291 GLU A O 1
ATOM 2169 N N . THR A 1 292 ? -30.156 63.969 19.75 1 83.31 292 THR A N 1
ATOM 2170 C CA . THR A 1 292 ? -29.094 64.438 18.859 1 83.31 292 THR A CA 1
ATOM 2171 C C . THR A 1 292 ? -29.328 63.906 17.438 1 83.31 292 THR A C 1
ATOM 2173 O O . THR A 1 292 ? -28.75 64.438 16.484 1 83.31 292 THR A O 1
ATOM 2176 N N . GLY A 1 293 ? -30.172 62.906 17.281 1 81.25 293 GLY A N 1
ATOM 2177 C CA . GLY A 1 293 ? -30.438 62.281 15.984 1 81.25 293 GLY A CA 1
ATOM 2178 C C . GLY A 1 293 ? -29.312 61.406 15.5 1 81.25 293 GLY A C 1
ATOM 2179 O O . GLY A 1 293 ? -29.406 60.781 14.43 1 81.25 293 GLY A O 1
ATOM 2180 N N . VAL A 1 294 ? -28.25 61.406 16.266 1 82.31 294 VAL A N 1
ATOM 2181 C CA . VAL A 1 294 ? -27.094 60.625 15.867 1 82.31 294 VAL A CA 1
ATOM 2182 C C . VAL A 1 294 ? -27.312 59.156 16.203 1 82.31 294 VAL A C 1
ATOM 2184 O O . VAL A 1 294 ? -27.875 58.812 17.25 1 82.31 294 VAL A O 1
ATOM 2187 N N . LYS A 1 295 ? -26.922 58.25 15.266 1 84.62 295 LYS A N 1
ATOM 2188 C CA . LYS A 1 295 ? -27.016 56.812 15.469 1 84.62 295 LYS A CA 1
ATOM 2189 C C . LYS A 1 295 ? -25.688 56.25 15.984 1 84.62 295 LYS A C 1
ATOM 2191 O O . LYS A 1 295 ? -24.656 56.375 15.328 1 84.62 295 LYS A O 1
ATOM 2196 N N . ASP A 1 296 ? -25.797 55.656 17.219 1 88.06 296 ASP A N 1
ATOM 2197 C CA . ASP A 1 296 ? -24.625 55 17.781 1 88.06 296 ASP A CA 1
ATOM 2198 C C . ASP A 1 296 ? -24.328 53.688 17.047 1 88.06 296 ASP A C 1
ATOM 2200 O O . ASP A 1 296 ? -25.25 52.938 16.688 1 88.06 296 ASP A O 1
ATOM 2204 N N . THR A 1 297 ? -23.109 53.562 16.672 1 91.38 297 THR A N 1
ATOM 2205 C CA . THR A 1 297 ? -22.672 52.312 16.031 1 91.38 297 THR A CA 1
ATOM 2206 C C . THR A 1 297 ? -21.625 51.625 16.891 1 91.38 297 THR A C 1
ATOM 2208 O O . THR A 1 297 ? -20.719 52.25 17.438 1 91.38 297 THR A O 1
ATOM 2211 N N . ILE A 1 298 ? -21.812 50.344 17.141 1 93.38 298 ILE A N 1
ATOM 2212 C CA . ILE A 1 298 ? -20.781 49.531 17.75 1 93.38 298 ILE A CA 1
ATOM 2213 C C . ILE A 1 298 ? -20.266 48.5 16.75 1 93.38 298 ILE A C 1
ATOM 2215 O O . ILE A 1 298 ? -21.047 47.906 16.016 1 93.38 298 ILE A O 1
ATOM 2219 N N . MET A 1 299 ? -18.969 48.375 16.703 1 95.19 299 MET A N 1
ATOM 2220 C CA . MET A 1 299 ? -18.375 47.531 15.695 1 95.19 299 MET A CA 1
ATOM 2221 C C . MET A 1 299 ? -17.203 46.75 16.281 1 95.19 299 MET A C 1
ATOM 2223 O O . MET A 1 299 ? -16.5 47.219 17.172 1 95.19 299 MET A O 1
ATOM 2227 N N . MET A 1 300 ? -17.062 45.531 15.773 1 93.94 300 MET A N 1
ATOM 2228 C CA . MET A 1 300 ? -15.898 44.719 16.094 1 93.94 300 MET A CA 1
ATOM 2229 C C . MET A 1 300 ? -15.203 44.219 14.828 1 93.94 300 MET A C 1
ATOM 2231 O O . MET A 1 300 ? -15.859 43.844 13.852 1 93.94 300 MET A O 1
ATOM 2235 N N . GLU A 1 301 ? -13.93 44.406 14.75 1 94.25 301 GLU A N 1
ATOM 2236 C CA . GLU A 1 301 ? -13.07 43.812 13.727 1 94.25 301 GLU A CA 1
ATOM 2237 C C . GLU A 1 301 ? -12.008 42.906 14.352 1 94.25 301 GLU A C 1
ATOM 2239 O O . GLU A 1 301 ? -11.234 43.344 15.203 1 94.25 301 GLU A O 1
ATOM 2244 N N . ALA A 1 302 ? -12.047 41.688 13.984 1 93.62 302 ALA A N 1
ATOM 2245 C CA . ALA A 1 302 ? -11.148 40.719 14.648 1 93.62 302 ALA A CA 1
ATOM 2246 C C . ALA A 1 302 ? -10.766 39.594 13.711 1 93.62 302 ALA A C 1
ATOM 2248 O O . ALA A 1 302 ? -11.414 39.375 12.688 1 93.62 302 ALA A O 1
ATOM 2249 N N . ASN A 1 303 ? -9.586 38.938 14.07 1 94.12 303 ASN A N 1
ATOM 2250 C CA . ASN A 1 303 ? -9.273 37.656 13.461 1 94.12 303 ASN A CA 1
ATOM 2251 C C . ASN A 1 303 ? -10.25 36.562 13.898 1 94.12 303 ASN A C 1
ATOM 2253 O O . ASN A 1 303 ? -10.641 36.5 15.07 1 94.12 303 ASN A O 1
ATOM 2257 N N . VAL A 1 304 ? -10.57 35.75 12.953 1 95.19 304 VAL A N 1
ATOM 2258 C CA . VAL A 1 304 ? -11.523 34.688 13.266 1 95.19 304 VAL A CA 1
ATOM 2259 C C . VAL A 1 304 ? -10.789 33.469 13.805 1 95.19 304 VAL A C 1
ATOM 2261 O O . VAL A 1 304 ? -9.914 32.938 13.133 1 95.19 304 VAL A O 1
ATOM 2264 N N . ARG A 1 305 ? -11.156 33.031 14.922 1 94.75 305 ARG A N 1
ATOM 2265 C CA . ARG A 1 305 ? -10.531 31.875 15.531 1 94.75 305 ARG A CA 1
ATOM 2266 C C . ARG A 1 305 ? -11.211 30.594 15.055 1 94.75 305 ARG A C 1
ATOM 2268 O O . ARG A 1 305 ? -12.344 30.609 14.578 1 94.75 305 ARG A O 1
ATOM 2275 N N . SER A 1 306 ? -10.375 29.5 15.211 1 94.56 306 SER A N 1
ATOM 2276 C CA . SER A 1 306 ? -10.883 28.203 14.781 1 94.56 306 SER A CA 1
ATOM 2277 C C . SER A 1 306 ? -11.258 27.328 15.969 1 94.56 306 SER A C 1
ATOM 2279 O O . SER A 1 306 ? -10.539 27.297 16.969 1 94.56 306 SER A O 1
ATOM 2281 N N . PHE A 1 307 ? -12.453 26.688 15.828 1 94.56 307 PHE A N 1
ATOM 2282 C CA . PHE A 1 307 ? -12.875 25.75 16.875 1 94.56 307 PHE A CA 1
ATOM 2283 C C . PHE A 1 307 ? -13.367 24.438 16.25 1 94.56 307 PHE A C 1
ATOM 2285 O O . PHE A 1 307 ? -14.156 24.453 15.312 1 94.56 307 PHE A O 1
ATOM 2292 N N . SER A 1 308 ? -12.945 23.328 16.844 1 95.69 308 SER A N 1
ATOM 2293 C CA . SER A 1 308 ? -13.391 22.016 16.391 1 95.69 308 SER A CA 1
ATOM 2294 C C . SER A 1 308 ? -14.766 21.672 16.953 1 95.69 308 SER A C 1
ATOM 2296 O O . SER A 1 308 ? -15.445 20.781 16.453 1 95.69 308 SER A O 1
ATOM 2298 N N . VAL A 1 309 ? -15.07 22.312 17.984 1 95.31 309 VAL A N 1
ATOM 2299 C CA . VAL A 1 309 ? -16.406 22.25 18.562 1 95.31 309 VAL A CA 1
ATOM 2300 C C . VAL A 1 309 ? -17.062 23.641 18.5 1 95.31 309 VAL A C 1
ATOM 2302 O O . VAL A 1 309 ? -16.672 24.547 19.234 1 95.31 309 VAL A O 1
ATOM 2305 N N . PRO A 1 310 ? -18.047 23.719 17.625 1 93.44 310 PRO A N 1
ATOM 2306 C CA . PRO A 1 310 ? -18.672 25.031 17.516 1 93.44 310 PRO A CA 1
ATOM 2307 C C . PRO A 1 310 ? -19.203 25.547 18.859 1 93.44 310 PRO A C 1
ATOM 2309 O O . PRO A 1 310 ? -19.922 24.812 19.562 1 93.44 310 PRO A O 1
ATOM 2312 N N . GLY A 1 311 ? -18.797 26.75 19.125 1 87.12 311 GLY A N 1
ATOM 2313 C CA . GLY A 1 311 ? -19.219 27.375 20.359 1 87.12 311 GLY A CA 1
ATOM 2314 C C . GLY A 1 311 ? -18.781 28.828 20.484 1 87.12 311 GLY A C 1
ATOM 2315 O O . GLY A 1 311 ? -18.219 29.391 19.547 1 87.12 311 GLY A O 1
ATOM 2316 N N . GLU A 1 312 ? -19.234 29.406 21.609 1 79.56 312 GLU A N 1
ATOM 2317 C CA . GLU A 1 312 ? -18.922 30.812 21.859 1 79.56 312 GLU A CA 1
ATOM 2318 C C . GLU A 1 312 ? -17.438 31 22.125 1 79.56 312 GLU A C 1
ATOM 2320 O O . GLU A 1 312 ? -16.781 30.125 22.688 1 79.56 312 GLU A O 1
ATOM 2325 N N . VAL A 1 313 ? -17 32.125 21.594 1 81.25 313 VAL A N 1
ATOM 2326 C CA . VAL A 1 313 ? -15.625 32.5 21.922 1 81.25 313 VAL A CA 1
ATOM 2327 C C . VAL A 1 313 ? -15.594 33.219 23.266 1 81.25 313 VAL A C 1
ATOM 2329 O O . VAL A 1 313 ? -16.297 34.219 23.469 1 81.25 313 VAL A O 1
ATOM 2332 N N . ALA A 1 314 ? -14.797 32.688 24.125 1 76.38 314 ALA A N 1
ATOM 2333 C CA . ALA A 1 314 ? -14.68 33.344 25.438 1 76.38 314 ALA A CA 1
ATOM 2334 C C . ALA A 1 314 ? -14 34.688 25.328 1 76.38 314 ALA A C 1
ATOM 2336 O O . ALA A 1 314 ? -13.109 34.906 24.5 1 76.38 314 ALA A O 1
ATOM 2337 N N . MET A 1 315 ? -14.531 35.625 26.109 1 78.69 315 MET A N 1
ATOM 2338 C CA . MET A 1 315 ? -14 37 26.109 1 78.69 315 MET A CA 1
ATOM 2339 C C . MET A 1 315 ? -12.492 37 26.344 1 78.69 315 MET A C 1
ATOM 2341 O O . MET A 1 315 ? -11.773 37.844 25.828 1 78.69 315 MET A O 1
ATOM 2345 N N . GLU A 1 316 ? -12.078 35.969 27.031 1 77.38 316 GLU A N 1
ATOM 2346 C CA . GLU A 1 316 ? -10.656 35.844 27.344 1 77.38 316 GLU A CA 1
ATOM 2347 C C . GLU A 1 316 ? -9.859 35.344 26.156 1 77.38 316 GLU A C 1
ATOM 2349 O O . GLU A 1 316 ? -8.656 35.594 26.047 1 77.38 316 GLU A O 1
ATOM 2354 N N . ASP A 1 317 ? -10.586 34.688 25.328 1 77 317 ASP A N 1
ATOM 2355 C CA . ASP A 1 317 ? -9.906 34 24.25 1 77 317 ASP A CA 1
ATOM 2356 C C . ASP A 1 317 ? -9.922 34.812 22.953 1 77 317 ASP A C 1
ATOM 2358 O O . ASP A 1 317 ? -9.156 34.531 22.031 1 77 317 ASP A O 1
ATOM 2362 N N . GLY A 1 318 ? -10.859 35.75 23 1 78.44 318 GLY A N 1
ATOM 2363 C CA . GLY A 1 318 ? -10.93 36.469 21.734 1 78.44 318 GLY A CA 1
ATOM 2364 C C . GLY A 1 318 ? -11.711 37.781 21.828 1 78.44 318 GLY A C 1
ATOM 2365 O O . GLY A 1 318 ? -12.031 38.219 22.922 1 78.44 318 GLY A O 1
ATOM 2366 N N . THR A 1 319 ? -11.828 38.312 20.578 1 86.31 319 THR A N 1
ATOM 2367 C CA . THR A 1 319 ? -12.562 39.562 20.453 1 86.31 319 THR A CA 1
ATOM 2368 C C . THR A 1 319 ? -14.055 39.281 20.281 1 86.31 319 THR A C 1
ATOM 2370 O O . THR A 1 319 ? -14.453 38.469 19.453 1 86.31 319 THR A O 1
ATOM 2373 N N . VAL A 1 320 ? -14.828 40 21.188 1 92.38 320 VAL A N 1
ATOM 2374 C CA . VAL A 1 320 ? -16.281 39.844 21.109 1 92.38 320 VAL A CA 1
ATOM 2375 C C . VAL A 1 320 ? -16.938 41.219 21 1 92.38 320 VAL A C 1
ATOM 2377 O O . VAL A 1 320 ? -16.359 42.219 21.422 1 92.38 320 VAL A O 1
ATOM 2380 N N . LEU A 1 321 ? -18.016 41.281 20.344 1 93.31 321 LEU A N 1
ATOM 2381 C CA . LEU A 1 321 ? -18.828 42.469 20.281 1 93.31 321 LEU A CA 1
ATOM 2382 C C . LEU A 1 321 ? -19.812 42.562 21.453 1 93.31 321 LEU A C 1
ATOM 2384 O O . LEU A 1 321 ? -20.609 41.625 21.641 1 93.31 321 LEU A O 1
ATOM 2388 N N . CYS A 1 322 ? -19.734 43.594 22.234 1 92.06 322 CYS A N 1
ATOM 2389 C CA . CYS A 1 322 ? -20.672 43.781 23.344 1 92.06 322 CYS A CA 1
ATOM 2390 C C . CYS A 1 322 ? -21.781 44.75 22.953 1 92.06 322 CYS A C 1
ATOM 2392 O O . CYS A 1 322 ? -21.531 45.938 22.703 1 92.06 322 CYS A O 1
ATOM 2394 N N . VAL A 1 323 ? -22.953 44.219 22.969 1 91.5 323 VAL A N 1
ATOM 2395 C CA . VAL A 1 323 ? -24.109 45 22.578 1 91.5 323 VAL A CA 1
ATOM 2396 C C . VAL A 1 323 ? -24.938 45.375 23.812 1 91.5 323 VAL A C 1
ATOM 2398 O O . VAL A 1 323 ? -25.531 44.531 24.453 1 91.5 323 VAL A O 1
ATOM 2401 N N . PRO A 1 324 ? -25.031 46.625 24.094 1 90.5 324 PRO A N 1
ATOM 2402 C CA . PRO A 1 324 ? -25.828 47.031 25.266 1 90.5 324 PRO A CA 1
ATOM 2403 C C . PRO A 1 324 ? -27.328 46.812 25.047 1 90.5 324 PRO A C 1
ATOM 2405 O O . PRO A 1 324 ? -27.781 46.75 23.906 1 90.5 324 PRO A O 1
ATOM 2408 N N . PRO A 1 325 ? -28.109 46.812 26.141 1 89.19 325 PRO A N 1
ATOM 2409 C CA . PRO A 1 325 ? -29.547 46.531 26.047 1 89.19 325 PRO A CA 1
ATOM 2410 C C . PRO A 1 325 ? -30.312 47.562 25.25 1 89.19 325 PRO A C 1
ATOM 2412 O O . PRO A 1 325 ? -31.328 47.25 24.609 1 89.19 325 PRO A O 1
ATOM 2415 N N . ARG A 1 326 ? -29.844 48.75 25.219 1 86.19 326 ARG A N 1
ATOM 2416 C CA . ARG A 1 326 ? -30.562 49.812 24.531 1 86.19 326 ARG A CA 1
ATOM 2417 C C . ARG A 1 326 ? -30.562 49.625 23.031 1 86.19 326 ARG A C 1
ATOM 2419 O O . ARG A 1 326 ? -31.359 50.219 22.312 1 86.19 326 ARG A O 1
ATOM 2426 N N . MET A 1 327 ? -29.672 48.75 22.578 1 89.38 327 MET A N 1
ATOM 2427 C CA . MET A 1 327 ? -29.562 48.531 21.141 1 89.38 327 MET A CA 1
ATOM 2428 C C . MET A 1 327 ? -30.375 47.312 20.703 1 89.38 327 MET A C 1
ATOM 2430 O O . MET A 1 327 ? -30.391 46.938 19.531 1 89.38 327 MET A O 1
ATOM 2434 N N . LEU A 1 328 ? -30.953 46.688 21.609 1 87.75 328 LEU A N 1
ATOM 2435 C CA . LEU A 1 328 ? -31.828 45.562 21.312 1 87.75 328 LEU A CA 1
ATOM 2436 C C . LEU A 1 328 ? -33.25 46.031 21 1 87.75 328 LEU A C 1
ATOM 2438 O O . LEU A 1 328 ? -33.719 47.031 21.562 1 87.75 328 LEU A O 1
ATOM 2442 N N . HIS A 1 329 ? -33.812 45.281 20.047 1 83.31 329 HIS A N 1
ATOM 2443 C CA . HIS A 1 329 ? -35.125 45.75 19.594 1 83.31 329 HIS A CA 1
ATOM 2444 C C . HIS A 1 329 ? -36.219 44.75 19.875 1 83.31 329 HIS A C 1
ATOM 2446 O O . HIS A 1 329 ? -36.031 43.531 19.688 1 83.31 329 HIS A O 1
ATOM 2452 N N . GLY A 1 330 ? -37.281 45.344 20.312 1 76.38 330 GLY A N 1
ATOM 2453 C CA . GLY A 1 330 ? -38.5 44.562 20.422 1 76.38 330 GLY A CA 1
ATOM 2454 C C . GLY A 1 330 ? -38.531 43.688 21.656 1 76.38 330 GLY A C 1
ATOM 2455 O O . GLY A 1 330 ? -37.625 43.688 22.469 1 76.38 330 GLY A O 1
ATOM 2456 N N . ALA A 1 331 ? -39.625 42.906 21.781 1 75.62 331 ALA A N 1
ATOM 2457 C CA . ALA A 1 331 ? -39.875 42 22.891 1 75.62 331 ALA A CA 1
ATOM 2458 C C . ALA A 1 331 ? -38.938 40.812 22.844 1 75.62 331 ALA A C 1
ATOM 2460 O O . ALA A 1 331 ? -38.562 40.25 23.875 1 75.62 331 ALA A O 1
ATOM 2461 N N . SER A 1 332 ? -38.5 40.594 21.609 1 79 332 SER A N 1
ATOM 2462 C CA . SER A 1 332 ? -37.625 39.406 21.438 1 79 332 SER A CA 1
ATOM 2463 C C . SER A 1 332 ? -36.156 39.781 21.562 1 79 332 SER A C 1
ATOM 2465 O O . SER A 1 332 ? -35.281 38.938 21.422 1 79 332 SER A O 1
ATOM 2467 N N . MET A 1 333 ? -35.938 41.031 21.891 1 82.69 333 MET A N 1
ATOM 2468 C CA . MET A 1 333 ? -34.594 41.531 22.062 1 82.69 333 MET A CA 1
ATOM 2469 C C . MET A 1 333 ? -33.719 41.188 20.859 1 82.69 333 MET A C 1
ATOM 2471 O O . MET A 1 333 ? -32.625 40.625 21.016 1 82.69 333 MET A O 1
ATOM 2475 N N . GLU A 1 334 ? -34.281 41.531 19.672 1 88.56 334 GLU A N 1
ATOM 2476 C CA . GLU A 1 334 ? -33.562 41.25 18.422 1 88.56 334 GLU A CA 1
ATOM 2477 C C . GLU A 1 334 ? -32.438 42.25 18.203 1 88.56 334 GLU A C 1
ATOM 2479 O O . GLU A 1 334 ? -32.594 43.438 18.547 1 88.56 334 GLU A O 1
ATOM 2484 N N . MET A 1 335 ? -31.375 41.75 17.688 1 88.31 335 MET A N 1
ATOM 2485 C CA . MET A 1 335 ? -30.219 42.562 17.375 1 88.31 335 MET A CA 1
ATOM 2486 C C . MET A 1 335 ? -29.906 42.531 15.883 1 88.31 335 MET A C 1
ATOM 2488 O O . MET A 1 335 ? -29.469 41.531 15.359 1 88.31 335 MET A O 1
ATOM 2492 N N . PRO A 1 336 ? -30.25 43.656 15.195 1 91.88 336 PRO A N 1
ATOM 2493 C CA . PRO A 1 336 ? -29.812 43.719 13.805 1 91.88 336 PRO A CA 1
ATOM 2494 C C . PRO A 1 336 ? -28.297 43.844 13.672 1 91.88 336 PRO A C 1
ATOM 2496 O O . PRO A 1 336 ? -27.703 44.812 14.156 1 91.88 336 PRO A O 1
ATOM 2499 N N . LEU A 1 337 ? -27.734 42.844 13.094 1 94.88 337 LEU A N 1
ATOM 2500 C CA . LEU A 1 337 ? -26.281 42.812 12.922 1 94.88 337 LEU A CA 1
ATOM 2501 C C . LEU A 1 337 ? -25.906 42.781 11.445 1 94.88 337 LEU A C 1
ATOM 2503 O O . LEU A 1 337 ? -26.734 42.438 10.602 1 94.88 337 LEU A O 1
ATOM 2507 N N . ARG A 1 338 ? -24.797 43.344 11.164 1 96.81 338 ARG A N 1
ATOM 2508 C CA . ARG A 1 338 ? -24.141 43.156 9.875 1 96.81 338 ARG A CA 1
ATOM 2509 C C . ARG A 1 338 ? -22.797 42.469 10.039 1 96.81 338 ARG A C 1
ATOM 2511 O O . ARG A 1 338 ? -22.062 42.719 11 1 96.81 338 ARG A O 1
ATOM 2518 N N . VAL A 1 339 ? -22.578 41.562 9.125 1 97.5 339 VAL A N 1
ATOM 2519 C CA . VAL A 1 339 ? -21.344 40.781 9.234 1 97.5 339 VAL A CA 1
ATOM 2520 C C . VAL A 1 339 ? -20.641 40.75 7.879 1 97.5 339 VAL A C 1
ATOM 2522 O O . VAL A 1 339 ? -21.281 40.625 6.84 1 97.5 339 VAL A O 1
ATOM 2525 N N . ARG A 1 340 ? -19.375 40.938 7.926 1 97.75 340 ARG A N 1
ATOM 2526 C CA . ARG A 1 340 ? -18.5 40.719 6.777 1 97.75 340 ARG A CA 1
ATOM 2527 C C . ARG A 1 340 ? -17.297 39.844 7.145 1 97.75 340 ARG A C 1
ATOM 2529 O O . ARG A 1 340 ? -16.609 40.125 8.125 1 97.75 340 ARG A O 1
ATOM 2536 N N . ILE A 1 341 ? -17.094 38.844 6.355 1 96.62 341 ILE A N 1
ATOM 2537 C CA . ILE A 1 341 ? -15.961 37.969 6.578 1 96.62 341 ILE A CA 1
ATOM 2538 C C . ILE A 1 341 ? -15.031 38 5.371 1 96.62 341 ILE A C 1
ATOM 2540 O O . ILE A 1 341 ? -15.477 37.906 4.227 1 96.62 341 ILE A O 1
ATOM 2544 N N . ASP A 1 342 ? -13.742 38.156 5.66 1 95.5 342 ASP A N 1
ATOM 2545 C CA . ASP A 1 342 ? -12.734 38.219 4.602 1 95.5 342 ASP A CA 1
ATOM 2546 C C . ASP A 1 342 ? -11.703 37.094 4.758 1 95.5 342 ASP A C 1
ATOM 2548 O O . ASP A 1 342 ? -11.281 36.781 5.871 1 95.5 342 ASP A O 1
ATOM 2552 N N . LYS A 1 343 ? -11.406 36.531 3.635 1 92.81 343 LYS A N 1
ATOM 2553 C CA . LYS A 1 343 ? -10.32 35.531 3.566 1 92.81 343 LYS A CA 1
ATOM 2554 C C . LYS A 1 343 ? -8.969 36.25 3.375 1 92.81 343 LYS A C 1
ATOM 2556 O O . LYS A 1 343 ? -8.805 37.031 2.459 1 92.81 343 LYS A O 1
ATOM 2561 N N . LEU A 1 344 ? -8.055 36.062 4.328 1 87.88 344 LEU A N 1
ATOM 2562 C CA . LEU A 1 344 ? -6.75 36.719 4.234 1 87.88 344 LEU A CA 1
ATOM 2563 C C . LEU A 1 344 ? -5.793 35.906 3.387 1 87.88 344 LEU A C 1
ATOM 2565 O O . LEU A 1 344 ? -5.781 34.656 3.482 1 87.88 344 LEU A O 1
ATOM 2569 N N . GLY A 1 345 ? -5.461 36.438 2.188 1 70.19 345 GLY A N 1
ATOM 2570 C CA . GLY A 1 345 ? -4.473 35.75 1.376 1 70.19 345 GLY A CA 1
ATOM 2571 C C . GLY A 1 345 ? -3.131 35.594 2.07 1 70.19 345 GLY A C 1
ATOM 2572 O O . GLY A 1 345 ? -2.891 36.219 3.105 1 70.19 345 GLY A O 1
ATOM 2573 N N . ALA A 1 346 ? -2.229 34.719 1.871 1 56.84 346 ALA A N 1
ATOM 2574 C CA . ALA A 1 346 ? -0.893 34.625 2.457 1 56.84 346 ALA A CA 1
ATOM 2575 C C . ALA A 1 346 ? -0.281 36.031 2.637 1 56.84 346 ALA A C 1
ATOM 2577 O O . ALA A 1 346 ? 0.414 36.281 3.623 1 56.84 346 ALA A O 1
ATOM 2578 N N . GLY A 1 347 ? -0.173 37 1.753 1 44.75 347 GLY A N 1
ATOM 2579 C CA . GLY A 1 347 ? 0.644 38.219 1.746 1 44.75 347 GLY A CA 1
ATOM 2580 C C . GLY A 1 347 ? -0.028 39.406 2.42 1 44.75 347 GLY A C 1
ATOM 2581 O O . GLY A 1 347 ? 0.525 40.5 2.449 1 44.75 347 GLY A O 1
ATOM 2582 N N . THR A 1 348 ? -1.246 39.594 2.516 1 41.94 348 THR A N 1
ATOM 2583 C CA . THR A 1 348 ? -1.766 40.938 2.715 1 41.94 348 THR A CA 1
ATOM 2584 C C . THR A 1 348 ? -1.714 41.344 4.191 1 41.94 348 THR A C 1
ATOM 2586 O O . THR A 1 348 ? -2.424 40.75 5.016 1 41.94 348 THR A O 1
ATOM 2589 N N . THR A 1 349 ? -0.581 41.719 4.77 1 35.88 349 THR A N 1
ATOM 2590 C CA . THR A 1 349 ? -0.465 42.375 6.066 1 35.88 349 THR A CA 1
ATOM 2591 C C . THR A 1 349 ? -1.429 43.562 6.156 1 35.88 349 THR A C 1
ATOM 2593 O O . THR A 1 349 ? -1.553 44.344 5.207 1 35.88 349 THR A O 1
ATOM 2596 N N . ASN A 1 350 ? -2.363 43.531 6.941 1 37.53 350 ASN A N 1
ATOM 2597 C CA . ASN A 1 350 ? -3.344 44.562 7.281 1 37.53 350 ASN A CA 1
ATOM 2598 C C . ASN A 1 350 ? -2.67 45.875 7.684 1 37.53 350 ASN A C 1
ATOM 2600 O O . ASN A 1 350 ? -2.059 45.938 8.75 1 37.53 350 ASN A O 1
ATOM 2604 N N . ARG A 1 351 ? -2.014 46.656 6.852 1 33.47 351 ARG A N 1
ATOM 2605 C CA . ARG A 1 351 ? -1.468 48 7.129 1 33.47 351 ARG A CA 1
ATOM 2606 C C . ARG A 1 351 ? -2.561 48.938 7.59 1 33.47 351 ARG A C 1
ATOM 2608 O O . ARG A 1 351 ? -2.332 50.156 7.695 1 33.47 351 ARG A O 1
ATOM 2615 N N . SER A 1 352 ? -3.836 48.625 7.555 1 34.03 352 SER A N 1
ATOM 2616 C CA . SER A 1 352 ? -4.652 49.844 7.68 1 34.03 352 SER A CA 1
ATOM 2617 C C . SER A 1 352 ? -4.695 50.344 9.125 1 34.03 352 SER A C 1
ATOM 2619 O O . SER A 1 352 ? -5.465 49.812 9.938 1 34.03 352 SER A O 1
ATOM 2621 N N . ALA A 1 353 ? -3.535 50.406 9.914 1 30.81 353 ALA A N 1
ATOM 2622 C CA . ALA A 1 353 ? -3.686 51.031 11.227 1 30.81 353 ALA A CA 1
ATOM 2623 C C . ALA A 1 353 ? -4.414 52.375 11.117 1 30.81 353 ALA A C 1
ATOM 2625 O O . ALA A 1 353 ? -4.309 53.062 10.094 1 30.81 353 ALA A O 1
ATOM 2626 N N . ILE A 1 354 ? -5.281 52.719 12.133 1 30.02 354 ILE A N 1
ATOM 2627 C CA . ILE A 1 354 ? -6.18 53.75 12.633 1 30.02 354 ILE A CA 1
ATOM 2628 C C . ILE A 1 354 ? -5.441 55.094 12.703 1 30.02 354 ILE A C 1
ATOM 2630 O O . ILE A 1 354 ? -4.48 55.25 13.469 1 30.02 354 ILE A O 1
ATOM 2634 N N . ALA A 1 355 ? -5.191 55.75 11.562 1 31.05 355 ALA A N 1
ATOM 2635 C CA . ALA A 1 355 ? -4.781 57.156 11.602 1 31.05 355 ALA A CA 1
ATOM 2636 C C . ALA A 1 355 ? -5.672 57.969 12.547 1 31.05 355 ALA A C 1
ATOM 2638 O O . ALA A 1 355 ? -6.883 58.062 12.328 1 31.05 355 ALA A O 1
ATOM 2639 N N . THR A 1 356 ? -5.336 58.031 13.852 1 28.3 356 THR A N 1
ATOM 2640 C CA . THR A 1 356 ? -5.832 58.875 14.938 1 28.3 356 THR A CA 1
ATOM 2641 C C . THR A 1 356 ? -6 60.312 14.461 1 28.3 356 THR A C 1
ATOM 2643 O O . THR A 1 356 ? -5.07 60.906 13.906 1 28.3 356 THR A O 1
ATOM 2646 N N . GLN A 1 357 ? -7.23 60.781 14.258 1 28.08 357 GLN A N 1
ATOM 2647 C CA . GLN A 1 357 ? -7.77 62.125 14.109 1 28.08 357 GLN A CA 1
ATOM 2648 C C . GLN A 1 357 ? -7.188 63.062 15.148 1 28.08 357 GLN A C 1
ATOM 2650 O O . GLN A 1 357 ? -7.512 62.969 16.328 1 28.08 357 GLN A O 1
ATOM 2655 N N . THR A 1 358 ? -5.832 63.312 15.164 1 28.2 358 THR A N 1
ATOM 2656 C CA . THR A 1 358 ? -5.379 64.375 16.016 1 28.2 358 THR A CA 1
ATOM 2657 C C . THR A 1 358 ? -6.109 65.688 15.672 1 28.2 358 THR A C 1
ATOM 2659 O O . THR A 1 358 ? -5.918 66.25 14.586 1 28.2 358 THR A O 1
ATOM 2662 N N . LYS A 1 359 ? -7.43 65.688 15.844 1 31.44 359 LYS A N 1
ATOM 2663 C CA . LYS A 1 359 ? -8.047 67 15.875 1 31.44 359 LYS A CA 1
ATOM 2664 C C . LYS A 1 359 ? -7.25 67.938 16.75 1 31.44 359 LYS A C 1
ATOM 2666 O O . LYS A 1 359 ? -7.047 67.688 17.938 1 31.44 359 LYS A O 1
ATOM 2671 N N . LYS A 1 360 ? -6.484 68.938 16.062 1 27.38 360 LYS A N 1
ATOM 2672 C CA . LYS A 1 360 ? -6.234 70.312 16.578 1 27.38 360 LYS A CA 1
ATOM 2673 C C . LYS A 1 360 ? -7.539 71 16.844 1 27.38 360 LYS A C 1
ATOM 2675 O O . LYS A 1 360 ? -8.445 71 16.016 1 27.38 360 LYS A O 1
ATOM 2680 N N . MET B 1 1 ? 43.781 -25.656 -71.188 1 16.8 1 MET B N 1
ATOM 2681 C CA . MET B 1 1 ? 44.938 -26.531 -71 1 16.8 1 MET B CA 1
ATOM 2682 C C . MET B 1 1 ? 45.188 -26.781 -69.5 1 16.8 1 MET B C 1
ATOM 2684 O O . MET B 1 1 ? 44.625 -26.109 -68.625 1 16.8 1 MET B O 1
ATOM 2688 N N . GLU B 1 2 ? 46.562 -26.672 -69.062 1 16.95 2 GLU B N 1
ATOM 2689 C CA . GLU B 1 2 ? 47.438 -27.5 -68.25 1 16.95 2 GLU B CA 1
ATOM 2690 C C . GLU B 1 2 ? 47.219 -27.234 -66.75 1 16.95 2 GLU B C 1
ATOM 2692 O O . GLU B 1 2 ? 46.75 -26.172 -66.312 1 16.95 2 GLU B O 1
ATOM 2697 N N . SER B 1 3 ? 47.812 -28.125 -65.812 1 17.09 3 SER B N 1
ATOM 2698 C CA . SER B 1 3 ? 48 -29.125 -64.812 1 17.09 3 SER B CA 1
ATOM 2699 C C . SER B 1 3 ? 48.781 -28.547 -63.625 1 17.09 3 SER B C 1
ATOM 2701 O O . SER B 1 3 ? 49.188 -29.297 -62.719 1 17.09 3 SER B O 1
ATOM 2703 N N . ALA B 1 4 ? 49.062 -27.234 -63.531 1 16.81 4 ALA B N 1
ATOM 2704 C CA . ALA B 1 4 ? 50.344 -27 -62.906 1 16.81 4 ALA B CA 1
ATOM 2705 C C . ALA B 1 4 ? 50.312 -27.375 -61.406 1 16.81 4 ALA B C 1
ATOM 2707 O O . ALA B 1 4 ? 49.562 -26.781 -60.625 1 16.81 4 ALA B O 1
ATOM 2708 N N . ALA B 1 5 ? 50.688 -28.609 -60.938 1 18.56 5 ALA B N 1
ATOM 2709 C CA . ALA B 1 5 ? 50.688 -29.656 -59.906 1 18.56 5 ALA B CA 1
ATOM 2710 C C . ALA B 1 5 ? 51.531 -29.219 -58.719 1 18.56 5 ALA B C 1
ATOM 2712 O O . ALA B 1 5 ? 51.125 -29.469 -57.562 1 18.56 5 ALA B O 1
ATOM 2713 N N . PRO B 1 6 ? 52.812 -28.688 -58.812 1 15.95 6 PRO B N 1
ATOM 2714 C CA . PRO B 1 6 ? 53.844 -29.578 -58.25 1 15.95 6 PRO B CA 1
ATOM 2715 C C . PRO B 1 6 ? 54.031 -29.406 -56.75 1 15.95 6 PRO B C 1
ATOM 2717 O O . PRO B 1 6 ? 54 -30.375 -56 1 15.95 6 PRO B O 1
ATOM 2720 N N . VAL B 1 7 ? 54.875 -28.422 -56.219 1 16.52 7 VAL B N 1
ATOM 2721 C CA . VAL B 1 7 ? 56.219 -28.797 -55.812 1 16.52 7 VAL B CA 1
ATOM 2722 C C . VAL B 1 7 ? 56.281 -29 -54.312 1 16.52 7 VAL B C 1
ATOM 2724 O O . VAL B 1 7 ? 55.344 -28.672 -53.594 1 16.52 7 VAL B O 1
ATOM 2727 N N . GLY B 1 8 ? 57.094 -28.25 -53.5 1 15.69 8 GLY B N 1
ATOM 2728 C CA . GLY B 1 8 ? 58.344 -28.641 -52.906 1 15.69 8 GLY B CA 1
ATOM 2729 C C . GLY B 1 8 ? 58.25 -28.969 -51.406 1 15.69 8 GLY B C 1
ATOM 2730 O O . GLY B 1 8 ? 57.25 -28.625 -50.781 1 15.69 8 GLY B O 1
ATOM 2731 N N . GLY B 1 9 ? 59.156 -29.766 -50.781 1 15.52 9 GLY B N 1
ATOM 2732 C CA . GLY B 1 9 ? 59.625 -30.875 -49.969 1 15.52 9 GLY B CA 1
ATOM 2733 C C . GLY B 1 9 ? 59.969 -30.453 -48.562 1 15.52 9 GLY B C 1
ATOM 2734 O O . GLY B 1 9 ? 60.562 -31.219 -47.781 1 15.52 9 GLY B O 1
ATOM 2735 N N . LYS B 1 10 ? 59.625 -29.188 -48 1 16.53 10 LYS B N 1
ATOM 2736 C CA . LYS B 1 10 ? 60.531 -28.703 -46.969 1 16.53 10 LYS B CA 1
ATOM 2737 C C . LYS B 1 10 ? 60.531 -29.641 -45.781 1 16.53 10 LYS B C 1
ATOM 2739 O O . LYS B 1 10 ? 59.531 -29.812 -45.094 1 16.53 10 LYS B O 1
ATOM 2744 N N . LYS B 1 11 ? 61.438 -30.594 -45.688 1 17.58 11 LYS B N 1
ATOM 2745 C CA . LYS B 1 11 ? 61.688 -31.734 -44.844 1 17.58 11 LYS B CA 1
ATOM 2746 C C . LYS B 1 11 ? 62.062 -31.297 -43.438 1 17.58 11 LYS B C 1
ATOM 2748 O O . LYS B 1 11 ? 63.156 -30.766 -43.219 1 17.58 11 LYS B O 1
ATOM 2753 N N . LYS B 1 12 ? 61.312 -30.516 -42.688 1 17.05 12 LYS B N 1
ATOM 2754 C CA . LYS B 1 12 ? 61.781 -30.031 -41.375 1 17.05 12 LYS B CA 1
ATOM 2755 C C . LYS B 1 12 ? 62.406 -31.141 -40.562 1 17.05 12 LYS B C 1
ATOM 2757 O O . LYS B 1 12 ? 61.875 -32.25 -40.469 1 17.05 12 LYS B O 1
ATOM 2762 N N . ALA B 1 13 ? 63.625 -30.906 -40.031 1 15.77 13 ALA B N 1
ATOM 2763 C CA . ALA B 1 13 ? 64.812 -31.5 -39.375 1 15.77 13 ALA B CA 1
ATOM 2764 C C . ALA B 1 13 ? 64.375 -32.156 -38.031 1 15.77 13 ALA B C 1
ATOM 2766 O O . ALA B 1 13 ? 63.656 -31.562 -37.25 1 15.77 13 ALA B O 1
ATOM 2767 N N . ARG B 1 14 ? 64.562 -33.469 -37.75 1 15.72 14 ARG B N 1
ATOM 2768 C CA . ARG B 1 14 ? 64.312 -34.656 -36.938 1 15.72 14 ARG B CA 1
ATOM 2769 C C . ARG B 1 14 ? 65.062 -34.594 -35.625 1 15.72 14 ARG B C 1
ATOM 2771 O O . ARG B 1 14 ? 65.188 -35.625 -34.938 1 15.72 14 ARG B O 1
ATOM 2778 N N . MET B 1 15 ? 65.562 -33.312 -35.219 1 16.12 15 MET B N 1
ATOM 2779 C CA . MET B 1 15 ? 66.75 -33.531 -34.406 1 16.12 15 MET B CA 1
ATOM 2780 C C . MET B 1 15 ? 66.438 -34.562 -33.312 1 16.12 15 MET B C 1
ATOM 2782 O O . MET B 1 15 ? 65.375 -34.594 -32.75 1 16.12 15 MET B O 1
ATOM 2786 N N . GLU B 1 16 ? 67.438 -35.375 -32.812 1 15.88 16 GLU B N 1
ATOM 2787 C CA . GLU B 1 16 ? 67.875 -36.688 -32.344 1 15.88 16 GLU B CA 1
ATOM 2788 C C . GLU B 1 16 ? 67.562 -36.844 -30.859 1 15.88 16 GLU B C 1
ATOM 2790 O O . GLU B 1 16 ? 67.312 -35.875 -30.172 1 15.88 16 GLU B O 1
ATOM 2795 N N . SER B 1 17 ? 68.5 -37.5 -29.984 1 16.44 17 SER B N 1
ATOM 2796 C CA . SER B 1 17 ? 68.625 -38.844 -29.375 1 16.44 17 SER B CA 1
ATOM 2797 C C . SER B 1 17 ? 68.375 -38.781 -27.875 1 16.44 17 SER B C 1
ATOM 2799 O O . SER B 1 17 ? 68.25 -37.688 -27.312 1 16.44 17 SER B O 1
ATOM 2801 N N . GLU B 1 18 ? 69.25 -39.531 -26.891 1 17.09 18 GLU B N 1
ATOM 2802 C CA . GLU B 1 18 ? 69.125 -40.75 -26.078 1 17.09 18 GLU B CA 1
ATOM 2803 C C . GLU B 1 18 ? 69.25 -40.406 -24.594 1 17.09 18 GLU B C 1
ATOM 2805 O O . GLU B 1 18 ? 68.75 -41.156 -23.734 1 17.09 18 GLU B O 1
ATOM 2810 N N . SER B 1 19 ? 69.938 -39.344 -24.031 1 19.31 19 SER B N 1
ATOM 2811 C CA . SER B 1 19 ? 70.875 -39.812 -23.047 1 19.31 19 SER B CA 1
ATOM 2812 C C . SER B 1 19 ? 70.188 -40.219 -21.75 1 19.31 19 SER B C 1
ATOM 2814 O O . SER B 1 19 ? 69.188 -39.594 -21.359 1 19.31 19 SER B O 1
ATOM 2816 N N . PRO B 1 20 ? 70.625 -41.344 -21.047 1 20.38 20 PRO B N 1
ATOM 2817 C CA . PRO B 1 20 ? 70.062 -42.281 -20.062 1 20.38 20 PRO B CA 1
ATOM 2818 C C . PRO B 1 20 ? 70.062 -41.688 -18.656 1 20.38 20 PRO B C 1
ATOM 2820 O O . PRO B 1 20 ? 71.125 -41.438 -18.078 1 20.38 20 PRO B O 1
ATOM 2823 N N . ILE B 1 21 ? 69.438 -40.562 -18.359 1 21.03 21 ILE B N 1
ATOM 2824 C CA . ILE B 1 21 ? 69.75 -39.844 -17.125 1 21.03 21 ILE B CA 1
ATOM 2825 C C . ILE B 1 21 ? 69.5 -40.75 -15.922 1 21.03 21 ILE B C 1
ATOM 2827 O O . ILE B 1 21 ? 68.438 -41.344 -15.773 1 21.03 21 ILE B O 1
ATOM 2831 N N . PRO B 1 22 ? 70.625 -41.062 -15.219 1 22.75 22 PRO B N 1
ATOM 2832 C CA . PRO B 1 22 ? 70.812 -42.094 -14.18 1 22.75 22 PRO B CA 1
ATOM 2833 C C . PRO B 1 22 ? 69.875 -41.906 -13 1 22.75 22 PRO B C 1
ATOM 2835 O O . PRO B 1 22 ? 69.312 -40.812 -12.773 1 22.75 22 PRO B O 1
ATOM 2838 N N . PRO B 1 23 ? 69.438 -43.031 -12.297 1 22.47 23 PRO B N 1
ATOM 2839 C CA . PRO B 1 23 ? 68.312 -43.375 -11.422 1 22.47 23 PRO B CA 1
ATOM 2840 C C . PRO B 1 23 ? 68.438 -42.688 -10.062 1 22.47 23 PRO B C 1
ATOM 2842 O O . PRO B 1 23 ? 69.375 -42.906 -9.32 1 22.47 23 PRO B O 1
ATOM 2845 N N . THR B 1 24 ? 68.375 -41.281 -10.062 1 21.44 24 THR B N 1
ATOM 2846 C CA . THR B 1 24 ? 68.75 -40.625 -8.82 1 21.44 24 THR B CA 1
ATOM 2847 C C . THR B 1 24 ? 68.062 -41.281 -7.629 1 21.44 24 THR B C 1
ATOM 2849 O O . THR B 1 24 ? 66.812 -41.562 -7.688 1 21.44 24 THR B O 1
ATOM 2852 N N . PRO B 1 25 ? 68.812 -41.719 -6.66 1 22.19 25 PRO B N 1
ATOM 2853 C CA . PRO B 1 25 ? 68.562 -42.594 -5.488 1 22.19 25 PRO B CA 1
ATOM 2854 C C . PRO B 1 25 ? 67.5 -42 -4.555 1 22.19 25 PRO B C 1
ATOM 2856 O O . PRO B 1 25 ? 67.312 -40.781 -4.539 1 22.19 25 PRO B O 1
ATOM 2859 N N . ASN B 1 26 ? 66.438 -42.781 -4.195 1 21.45 26 ASN B N 1
ATOM 2860 C CA . ASN B 1 26 ? 65.125 -42.719 -3.529 1 21.45 26 ASN B CA 1
ATOM 2861 C C . ASN B 1 26 ? 65.25 -42.25 -2.078 1 21.45 26 ASN B C 1
ATOM 2863 O O . ASN B 1 26 ? 64.875 -43 -1.157 1 21.45 26 ASN B O 1
ATOM 2867 N N . VAL B 1 27 ? 66.25 -41.312 -1.839 1 20.77 27 VAL B N 1
ATOM 2868 C CA . VAL B 1 27 ? 66.562 -41.281 -0.409 1 20.77 27 VAL B CA 1
ATOM 2869 C C . VAL B 1 27 ? 65.25 -40.969 0.373 1 20.77 27 VAL B C 1
ATOM 2871 O O . VAL B 1 27 ? 64.562 -40.031 0.064 1 20.77 27 VAL B O 1
ATOM 2874 N N . ARG B 1 28 ? 64.75 -42 1.106 1 20.53 28 ARG B N 1
ATOM 2875 C CA . ARG B 1 28 ? 63.562 -42.25 1.932 1 20.53 28 ARG B CA 1
ATOM 2876 C C . ARG B 1 28 ? 63.5 -41.281 3.1 1 20.53 28 ARG B C 1
ATOM 2878 O O . ARG B 1 28 ? 64.188 -41.438 4.109 1 20.53 28 ARG B O 1
ATOM 2885 N N . VAL B 1 29 ? 63.719 -39.938 2.834 1 19.67 29 VAL B N 1
ATOM 2886 C CA . VAL B 1 29 ? 63.906 -39.156 4.039 1 19.67 29 VAL B CA 1
ATOM 2887 C C . VAL B 1 29 ? 62.688 -39.281 4.945 1 19.67 29 VAL B C 1
ATOM 2889 O O . VAL B 1 29 ? 61.531 -39.156 4.48 1 19.67 29 VAL B O 1
ATOM 2892 N N . LYS B 1 30 ? 62.812 -39.875 6.219 1 20.22 30 LYS B N 1
ATOM 2893 C CA . LYS B 1 30 ? 62.031 -40.281 7.375 1 20.22 30 LYS B CA 1
ATOM 2894 C C . LYS B 1 30 ? 61.312 -39.062 7.98 1 20.22 30 LYS B C 1
ATOM 2896 O O . LYS B 1 30 ? 61.906 -38.188 8.578 1 20.22 30 LYS B O 1
ATOM 2901 N N . GLN B 1 31 ? 60.375 -38.375 7.277 1 19.92 31 GLN B N 1
ATOM 2902 C CA . GLN B 1 31 ? 59.812 -37.125 7.762 1 19.92 31 GLN B CA 1
ATOM 2903 C C . GLN B 1 31 ? 59.062 -37.344 9.078 1 19.92 31 GLN B C 1
ATOM 2905 O O . GLN B 1 31 ? 58.094 -38.125 9.133 1 19.92 31 GLN B O 1
ATOM 2910 N N . GLU B 1 32 ? 59.781 -37.188 10.164 1 21.33 32 GLU B N 1
ATOM 2911 C CA . GLU B 1 32 ? 59.312 -37.312 11.539 1 21.33 32 GLU B CA 1
ATOM 2912 C C . GLU B 1 32 ? 58.031 -36.5 11.766 1 21.33 32 GLU B C 1
ATOM 2914 O O . GLU B 1 32 ? 57.969 -35.344 11.383 1 21.33 32 GLU B O 1
ATOM 2919 N N . ALA B 1 33 ? 56.906 -37.125 12.102 1 21.05 33 ALA B N 1
ATOM 2920 C CA . ALA B 1 33 ? 55.469 -36.812 12.289 1 21.05 33 ALA B CA 1
ATOM 2921 C C . ALA B 1 33 ? 55.312 -35.875 13.477 1 21.05 33 ALA B C 1
ATOM 2923 O O . ALA B 1 33 ? 55.375 -36.281 14.633 1 21.05 33 ALA B O 1
ATOM 2924 N N . ALA B 1 34 ? 56 -34.719 13.57 1 21.16 34 ALA B N 1
ATOM 2925 C CA . ALA B 1 34 ? 55.875 -33.938 14.781 1 21.16 34 ALA B CA 1
ATOM 2926 C C . ALA B 1 34 ? 54.406 -33.719 15.141 1 21.16 34 ALA B C 1
ATOM 2928 O O . ALA B 1 34 ? 53.562 -33.531 14.266 1 21.16 34 ALA B O 1
ATOM 2929 N N . ASP B 1 35 ? 53.938 -34.094 16.391 1 21.83 35 ASP B N 1
ATOM 2930 C CA . ASP B 1 35 ? 52.688 -34.219 17.125 1 21.83 35 ASP B CA 1
ATOM 2931 C C . ASP B 1 35 ? 52 -32.875 17.266 1 21.83 35 ASP B C 1
ATOM 2933 O O . ASP B 1 35 ? 52.5 -31.984 17.969 1 21.83 35 ASP B O 1
ATOM 2937 N N . GLN B 1 36 ? 51.75 -32.156 16.141 1 21.28 36 GLN B N 1
ATOM 2938 C CA . GLN B 1 36 ? 51.188 -30.812 16.219 1 21.28 36 GLN B CA 1
ATOM 2939 C C . GLN B 1 36 ? 49.969 -30.766 17.141 1 21.28 36 GLN B C 1
ATOM 2941 O O . GLN B 1 36 ? 48.969 -31.422 16.859 1 21.28 36 GLN B O 1
ATOM 2946 N N . GLU B 1 37 ? 50.219 -30.625 18.469 1 24.73 37 GLU B N 1
ATOM 2947 C CA . GLU B 1 37 ? 49.25 -30.359 19.531 1 24.73 37 GLU B CA 1
ATOM 2948 C C . GLU B 1 37 ? 48.25 -29.281 19.094 1 24.73 37 GLU B C 1
ATOM 2950 O O . GLU B 1 37 ? 48.625 -28.156 18.812 1 24.73 37 GLU B O 1
ATOM 2955 N N . THR B 1 38 ? 47.281 -29.672 18.312 1 25.08 38 THR B N 1
ATOM 2956 C CA . THR B 1 38 ? 46.25 -28.797 17.781 1 25.08 38 THR B CA 1
ATOM 2957 C C . THR B 1 38 ? 45.594 -28.016 18.906 1 25.08 38 THR B C 1
ATOM 2959 O O . THR B 1 38 ? 45.031 -28.609 19.828 1 25.08 38 THR B O 1
ATOM 2962 N N . HIS B 1 39 ? 46.281 -26.969 19.406 1 23.7 39 HIS B N 1
ATOM 2963 C CA . HIS B 1 39 ? 45.625 -26.031 20.312 1 23.7 39 HIS B CA 1
ATOM 2964 C C . HIS B 1 39 ? 44.219 -25.703 19.844 1 23.7 39 HIS B C 1
ATOM 2966 O O . HIS B 1 39 ? 44.031 -25.156 18.75 1 23.7 39 HIS B O 1
ATOM 2972 N N . ARG B 1 40 ? 43.281 -26.531 20.297 1 23.33 40 ARG B N 1
ATOM 2973 C CA . ARG B 1 40 ? 41.875 -26.328 20.125 1 23.33 40 ARG B CA 1
ATOM 2974 C C . ARG B 1 40 ? 41.469 -24.906 20.484 1 23.33 40 ARG B C 1
ATOM 2976 O O . ARG B 1 40 ? 41.5 -24.516 21.656 1 23.33 40 ARG B O 1
ATOM 2983 N N . GLU B 1 41 ? 41.969 -23.938 19.688 1 26.09 41 GLU B N 1
ATOM 2984 C CA . GLU B 1 41 ? 41.406 -22.609 19.938 1 26.09 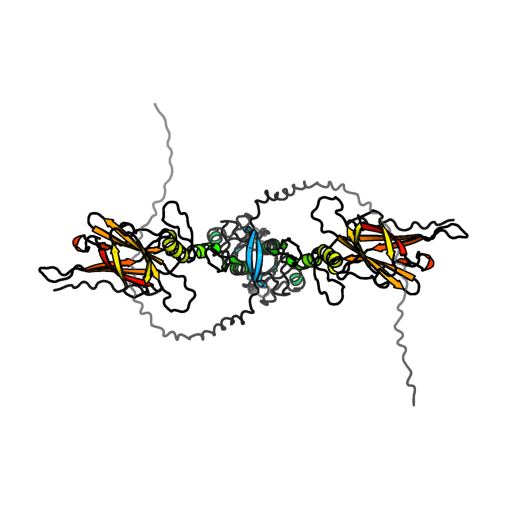41 GLU B CA 1
ATOM 2985 C C . GLU B 1 41 ? 39.906 -22.703 20.219 1 26.09 41 GLU B C 1
ATOM 2987 O O . GLU B 1 41 ? 39.156 -23.328 19.469 1 26.09 41 GLU B O 1
ATOM 2992 N N . ALA B 1 42 ? 39.562 -22.625 21.516 1 25.7 42 ALA B N 1
ATOM 2993 C CA . ALA B 1 42 ? 38.188 -22.531 22.078 1 25.7 42 ALA B CA 1
ATOM 2994 C C . ALA B 1 42 ? 37.312 -21.672 21.188 1 25.7 42 ALA B C 1
ATOM 2996 O O . ALA B 1 42 ? 37.656 -20.547 20.844 1 25.7 42 ALA B O 1
ATOM 2997 N N . ALA B 1 43 ? 36.656 -22.328 20.234 1 27 43 ALA B N 1
ATOM 2998 C CA . ALA B 1 43 ? 35.625 -21.703 19.406 1 27 43 ALA B CA 1
ATOM 2999 C C . ALA B 1 43 ? 34.812 -20.719 20.219 1 27 43 ALA B C 1
ATOM 3001 O O . ALA B 1 43 ? 34.156 -21.094 21.203 1 27 43 ALA B O 1
ATOM 3002 N N . THR B 1 44 ? 35.406 -19.547 20.484 1 30.31 44 THR B N 1
ATOM 3003 C CA . THR B 1 44 ? 34.594 -18.547 21.141 1 30.31 44 THR B CA 1
ATOM 3004 C C . THR B 1 44 ? 33.125 -18.656 20.672 1 30.31 44 THR B C 1
ATOM 3006 O O . THR B 1 44 ? 32.875 -18.719 19.469 1 30.31 44 THR B O 1
ATOM 3009 N N . PRO B 1 45 ? 32.281 -19.25 21.578 1 29.14 45 PRO B N 1
ATOM 3010 C CA . PRO B 1 45 ? 30.859 -19.375 21.203 1 29.14 45 PRO B CA 1
ATOM 3011 C C . PRO B 1 45 ? 30.359 -18.219 20.359 1 29.14 45 PRO B C 1
ATOM 3013 O O . PRO B 1 45 ? 30.766 -17.062 20.562 1 29.14 45 PRO B O 1
ATOM 3016 N N . THR B 1 46 ? 30.359 -18.453 19 1 31.45 46 THR B N 1
ATOM 3017 C CA . THR B 1 46 ? 29.656 -17.453 18.188 1 31.45 46 THR B CA 1
ATOM 3018 C C . THR B 1 46 ? 28.469 -16.859 18.953 1 31.45 46 THR B C 1
ATOM 3020 O O . THR B 1 46 ? 27.703 -17.594 19.562 1 31.45 46 THR B O 1
ATOM 3023 N N . PRO B 1 47 ? 28.656 -15.688 19.5 1 31.67 47 PRO B N 1
ATOM 3024 C CA . PRO B 1 47 ? 27.484 -15.195 20.219 1 31.67 47 PRO B CA 1
ATOM 3025 C C . PRO B 1 47 ? 26.172 -15.688 19.609 1 31.67 47 PRO B C 1
ATOM 3027 O O . PRO B 1 47 ? 26.109 -15.984 18.406 1 31.67 47 PRO B O 1
ATOM 3030 N N . PRO B 1 48 ? 25.391 -16.453 20.422 1 27.75 48 PRO B N 1
ATOM 3031 C CA . PRO B 1 48 ? 24.109 -16.891 19.875 1 27.75 48 PRO B CA 1
ATOM 3032 C C . PRO B 1 48 ? 23.516 -15.906 18.875 1 27.75 48 PRO B C 1
ATOM 3034 O O . PRO B 1 48 ? 23.812 -14.711 18.922 1 27.75 48 PRO B O 1
ATOM 3037 N N . ALA B 1 49 ? 23.219 -16.359 17.688 1 27.81 49 ALA B N 1
ATOM 3038 C CA . ALA B 1 49 ? 22.406 -15.555 16.781 1 27.81 49 ALA B CA 1
ATOM 3039 C C . ALA B 1 49 ? 21.422 -14.695 17.562 1 27.81 49 ALA B C 1
ATOM 3041 O O . ALA B 1 49 ? 20.812 -15.156 18.531 1 27.81 49 ALA B O 1
ATOM 3042 N N . ALA B 1 50 ? 21.672 -13.406 17.734 1 29.8 50 ALA B N 1
ATOM 3043 C CA . ALA B 1 50 ? 20.672 -12.539 18.375 1 29.8 50 ALA B CA 1
ATOM 3044 C C . ALA B 1 50 ? 19.266 -13.102 18.219 1 29.8 50 ALA B C 1
ATOM 3046 O O . ALA B 1 50 ? 18.844 -13.422 17.109 1 29.8 50 ALA B O 1
ATOM 3047 N N . GLU B 1 51 ? 18.812 -14.016 19.109 1 29 51 GLU B N 1
ATOM 3048 C CA . GLU B 1 51 ? 17.406 -14.383 19.172 1 29 51 GLU B CA 1
ATOM 3049 C C . GLU B 1 51 ? 16.531 -13.289 18.562 1 29 51 GLU B C 1
ATOM 3051 O O . GLU B 1 51 ? 16.719 -12.102 18.859 1 29 51 GLU B O 1
ATOM 3056 N N . GLU B 1 52 ? 16.078 -13.484 17.328 1 32.38 52 GLU B N 1
ATOM 3057 C CA . GLU B 1 52 ? 15.031 -12.562 16.906 1 32.38 52 GLU B CA 1
ATOM 3058 C C . GLU B 1 52 ? 14.125 -12.164 18.062 1 32.38 52 GLU B C 1
ATOM 3060 O O . GLU B 1 52 ? 13.578 -13.023 18.75 1 32.38 52 GLU B O 1
ATOM 3065 N N . SER B 1 53 ? 14.578 -11.273 18.938 1 35.41 53 SER B N 1
ATOM 3066 C CA . SER B 1 53 ? 13.625 -10.812 19.938 1 35.41 53 SER B CA 1
ATOM 3067 C C . SER B 1 53 ? 12.195 -11.125 19.531 1 35.41 53 SER B C 1
ATOM 3069 O O . SER B 1 53 ? 11.906 -11.266 18.344 1 35.41 53 SER B O 1
ATOM 3071 N N . PRO B 1 54 ? 11.391 -11.711 20.375 1 35.66 54 PRO B N 1
ATOM 3072 C CA . PRO B 1 54 ? 10 -11.992 20.016 1 35.66 54 PRO B CA 1
ATOM 3073 C C . PRO B 1 54 ? 9.453 -11.008 18.969 1 35.66 54 PRO B C 1
ATOM 3075 O O . PRO B 1 54 ? 9.742 -9.812 19.031 1 35.66 54 PRO B O 1
ATOM 3078 N N . ALA B 1 55 ? 9.258 -11.352 17.766 1 37.31 55 ALA B N 1
ATOM 3079 C CA . ALA B 1 55 ? 8.727 -10.57 16.641 1 37.31 55 ALA B CA 1
ATOM 3080 C C . ALA B 1 55 ? 7.711 -9.539 17.125 1 37.31 55 ALA B C 1
ATOM 3082 O O . ALA B 1 55 ? 6.602 -9.906 17.531 1 37.31 55 ALA B O 1
ATOM 3083 N N . ALA B 1 56 ? 7.945 -8.672 17.922 1 40.44 56 ALA B N 1
ATOM 3084 C CA . ALA B 1 56 ? 6.953 -7.625 18.125 1 40.44 56 ALA B CA 1
ATOM 3085 C C . ALA B 1 56 ? 6.039 -7.484 16.906 1 40.44 56 ALA B C 1
ATOM 3087 O O . ALA B 1 56 ? 6.488 -7.625 15.766 1 40.44 56 ALA B O 1
ATOM 3088 N N . ALA B 1 57 ? 4.809 -7.871 16.875 1 53.88 57 ALA B N 1
ATOM 3089 C CA . ALA B 1 57 ? 3.775 -7.852 15.844 1 53.88 57 ALA B CA 1
ATOM 3090 C C . ALA B 1 57 ? 4.059 -6.77 14.805 1 53.88 57 ALA B C 1
ATOM 3092 O O . ALA B 1 57 ? 4.16 -5.586 15.148 1 53.88 57 ALA B O 1
ATOM 3093 N N . ARG B 1 58 ? 4.969 -7.105 13.766 1 71.81 58 ARG B N 1
ATOM 3094 C CA . ARG B 1 58 ? 5.324 -6.211 12.672 1 71.81 58 ARG B CA 1
ATOM 3095 C C . ARG B 1 58 ? 4.094 -5.496 12.125 1 71.81 58 ARG B C 1
ATOM 3097 O O . ARG B 1 58 ? 3.068 -6.129 11.867 1 71.81 58 ARG B O 1
ATOM 3104 N N . VAL B 1 59 ? 4.023 -4.258 12.43 1 88.75 59 VAL B N 1
ATOM 3105 C CA . VAL B 1 59 ? 2.947 -3.422 11.914 1 88.75 59 VAL B CA 1
ATOM 3106 C C . VAL B 1 59 ? 3.24 -3.037 10.469 1 88.75 59 VAL B C 1
ATOM 3108 O O . VAL B 1 59 ? 4.25 -2.389 10.18 1 88.75 59 VAL B O 1
ATOM 3111 N N . GLU B 1 60 ? 2.502 -3.629 9.562 1 94.25 60 GLU B N 1
ATOM 3112 C CA . GLU B 1 60 ? 2.645 -3.311 8.148 1 94.25 60 GLU B CA 1
ATOM 3113 C C . GLU B 1 60 ? 1.713 -2.172 7.742 1 94.25 60 GLU B C 1
ATOM 3115 O O . GLU B 1 60 ? 0.589 -2.074 8.234 1 94.25 60 GLU B O 1
ATOM 3120 N N . VAL B 1 61 ? 2.271 -1.328 6.902 1 95.12 61 VAL B N 1
ATOM 3121 C CA . VAL B 1 61 ? 1.48 -0.21 6.402 1 95.12 61 VAL B CA 1
ATOM 3122 C C . VAL B 1 61 ? 1.307 -0.337 4.891 1 95.12 61 VAL B C 1
ATOM 3124 O O . VAL B 1 61 ? 2.25 -0.689 4.18 1 95.12 61 VAL B O 1
ATOM 3127 N N . ALA B 1 62 ? 0.049 -0.037 4.473 1 96 62 ALA B N 1
ATOM 3128 C CA . ALA B 1 62 ? -0.212 -0.001 3.037 1 96 62 ALA B CA 1
ATOM 3129 C C . ALA B 1 62 ? 0.228 1.33 2.432 1 96 62 ALA B C 1
ATOM 3131 O O . ALA B 1 62 ? -0.208 2.395 2.877 1 96 62 ALA B O 1
ATOM 3132 N N . VAL B 1 63 ? 1.068 1.252 1.462 1 96.75 63 VAL B N 1
ATOM 3133 C CA . VAL B 1 63 ? 1.58 2.475 0.852 1 96.75 63 VAL B CA 1
ATOM 3134 C C . VAL B 1 63 ? 1.557 2.342 -0.669 1 96.75 63 VAL B C 1
ATOM 3136 O O . VAL B 1 63 ? 1.407 1.239 -1.2 1 96.75 63 VAL B O 1
ATOM 3139 N N . ARG B 1 64 ? 1.589 3.514 -1.324 1 97 64 ARG B N 1
ATOM 3140 C CA . ARG B 1 64 ? 1.856 3.594 -2.756 1 97 64 ARG B CA 1
ATOM 3141 C C . ARG B 1 64 ? 3.268 4.109 -3.021 1 97 64 ARG B C 1
ATOM 3143 O O . ARG B 1 64 ? 3.723 5.051 -2.371 1 97 64 ARG B O 1
ATOM 3150 N N . ILE B 1 65 ? 3.91 3.449 -3.906 1 96.19 65 ILE B N 1
ATOM 3151 C CA . ILE B 1 65 ? 5.289 3.83 -4.199 1 96.19 65 ILE B CA 1
ATOM 3152 C C . ILE B 1 65 ? 5.52 3.82 -5.707 1 96.19 65 ILE B C 1
ATOM 3154 O O . ILE B 1 65 ? 4.953 2.99 -6.422 1 96.19 65 ILE B O 1
ATOM 3158 N N . ASP B 1 66 ? 6.344 4.75 -6.137 1 95.06 66 ASP B N 1
ATOM 3159 C CA . ASP B 1 66 ? 6.746 4.742 -7.539 1 95.06 66 ASP B CA 1
ATOM 3160 C C . ASP B 1 66 ? 7.492 3.457 -7.891 1 95.06 66 ASP B C 1
ATOM 3162 O O . ASP B 1 66 ? 8.523 3.145 -7.289 1 95.06 66 ASP B O 1
ATOM 3166 N N . ALA B 1 67 ? 7.004 2.758 -8.906 1 94 67 ALA B N 1
ATOM 3167 C CA . ALA B 1 67 ? 7.582 1.468 -9.273 1 94 67 ALA B CA 1
ATOM 3168 C C . ALA B 1 67 ? 9.039 1.617 -9.688 1 94 67 ALA B C 1
ATOM 3170 O O . ALA B 1 67 ? 9.859 0.73 -9.43 1 94 67 ALA B O 1
ATOM 3171 N N . ALA B 1 68 ? 9.398 2.699 -10.258 1 93 68 ALA B N 1
ATOM 3172 C CA . ALA B 1 68 ? 10.742 2.914 -10.781 1 93 68 ALA B CA 1
ATOM 3173 C C . ALA B 1 68 ? 11.781 2.891 -9.656 1 93 68 ALA B C 1
ATOM 3175 O O . ALA B 1 68 ? 12.922 2.49 -9.875 1 93 68 ALA B O 1
ATOM 3176 N N . ILE B 1 69 ? 11.367 3.283 -8.492 1 93.12 69 ILE B N 1
ATOM 3177 C CA . ILE B 1 69 ? 12.273 3.361 -7.359 1 93.12 69 ILE B CA 1
ATOM 3178 C C . ILE B 1 69 ? 12.641 1.954 -6.887 1 93.12 69 ILE B C 1
ATOM 3180 O O . ILE B 1 69 ? 13.688 1.748 -6.273 1 93.12 69 ILE B O 1
ATOM 3184 N N . LEU B 1 70 ? 11.852 1.018 -7.242 1 94.62 70 LEU B N 1
ATOM 3185 C CA . LEU B 1 70 ? 12.047 -0.359 -6.797 1 94.62 70 LEU B CA 1
ATOM 3186 C C . LEU B 1 70 ? 12.75 -1.183 -7.867 1 94.62 70 LEU B C 1
ATOM 3188 O O . LEU B 1 70 ? 12.922 -2.395 -7.711 1 94.62 70 LEU B O 1
ATOM 3192 N N . HIS B 1 71 ? 13.195 -0.519 -8.938 1 95.38 71 HIS B N 1
ATOM 3193 C CA . HIS B 1 71 ? 13.805 -1.24 -10.047 1 95.38 71 HIS B CA 1
ATOM 3194 C C . HIS B 1 71 ? 15.258 -0.82 -10.242 1 95.38 71 HIS B C 1
ATOM 3196 O O . HIS B 1 71 ? 15.617 0.328 -9.977 1 95.38 71 HIS B O 1
ATOM 3202 N N . CYS B 1 72 ? 16.016 -1.763 -10.672 1 93.62 72 CYS B N 1
ATOM 3203 C CA . CYS B 1 72 ? 17.406 -1.484 -11.031 1 93.62 72 CYS B CA 1
ATOM 3204 C C . CYS B 1 72 ? 17.469 -0.564 -12.242 1 93.62 72 CYS B C 1
ATOM 3206 O O . CYS B 1 72 ? 16.859 -0.836 -13.273 1 93.62 72 CYS B O 1
ATOM 3208 N N . PRO B 1 73 ? 18.25 0.468 -12.078 1 89.12 73 PRO B N 1
ATOM 3209 C CA . PRO B 1 73 ? 18.328 1.409 -13.203 1 89.12 73 PRO B CA 1
ATOM 3210 C C . PRO B 1 73 ? 19.047 0.831 -14.414 1 89.12 73 PRO B C 1
ATOM 3212 O O . PRO B 1 73 ? 18.922 1.36 -15.523 1 89.12 73 PRO B O 1
ATOM 3215 N N . LEU B 1 74 ? 19.719 -0.18 -14.297 1 87.69 74 LEU B N 1
ATOM 3216 C CA . LEU B 1 74 ? 20.516 -0.761 -15.375 1 87.69 74 LEU B CA 1
ATOM 3217 C C . LEU B 1 74 ? 19.703 -1.79 -16.156 1 87.69 74 LEU B C 1
ATOM 3219 O O . LEU B 1 74 ? 19.734 -1.808 -17.391 1 87.69 74 LEU B O 1
ATOM 3223 N N . CYS B 1 75 ? 18.984 -2.713 -15.539 1 91.38 75 CYS B N 1
ATOM 3224 C CA . CYS B 1 75 ? 18.266 -3.777 -16.234 1 91.38 75 CYS B CA 1
ATOM 3225 C C . CYS B 1 75 ? 16.766 -3.541 -16.172 1 91.38 75 CYS B C 1
ATOM 3227 O O . CYS B 1 75 ? 15.992 -4.238 -16.844 1 91.38 75 CYS B O 1
ATOM 3229 N N . LEU B 1 76 ? 16.234 -2.699 -15.234 1 92.88 76 LEU B N 1
ATOM 3230 C CA . LEU B 1 76 ? 14.836 -2.283 -15.102 1 92.88 76 LEU B CA 1
ATOM 3231 C C . LEU B 1 76 ? 14 -3.389 -14.469 1 92.88 76 LEU B C 1
ATOM 3233 O O . LEU B 1 76 ? 12.766 -3.324 -14.484 1 92.88 76 LEU B O 1
ATOM 3237 N N . LEU B 1 77 ? 14.633 -4.398 -13.953 1 94.38 77 LEU B N 1
ATOM 3238 C CA . LEU B 1 77 ? 13.945 -5.434 -13.188 1 94.38 77 LEU B CA 1
ATOM 3239 C C . LEU B 1 77 ? 13.891 -5.066 -11.703 1 94.38 77 LEU B C 1
ATOM 3241 O O . LEU B 1 77 ? 14.664 -4.227 -11.242 1 94.38 77 LEU B O 1
ATOM 3245 N N . PRO B 1 78 ? 12.984 -5.707 -11 1 96.19 78 PRO B N 1
ATOM 3246 C CA . PRO B 1 78 ? 12.914 -5.391 -9.578 1 96.19 78 PRO B CA 1
ATOM 3247 C C . PRO B 1 78 ? 14.227 -5.652 -8.844 1 96.19 78 PRO B C 1
ATOM 3249 O O . PRO B 1 78 ? 14.891 -6.66 -9.094 1 96.19 78 PRO B O 1
ATOM 3252 N N . LEU B 1 79 ? 14.602 -4.746 -7.953 1 96.31 79 LEU B N 1
ATOM 3253 C CA . LEU B 1 79 ? 15.797 -4.895 -7.137 1 96.31 79 LEU B CA 1
ATOM 3254 C C . LEU B 1 79 ? 15.641 -6.027 -6.133 1 96.31 79 LEU B C 1
ATOM 3256 O O . LEU B 1 79 ? 14.742 -5.996 -5.289 1 96.31 79 LEU B O 1
ATOM 3260 N N . LYS B 1 80 ? 16.453 -7.016 -6.262 1 95.56 80 LYS B N 1
ATOM 3261 C CA . LYS B 1 80 ? 16.516 -8.141 -5.328 1 95.56 80 LYS B CA 1
ATOM 3262 C C . LYS B 1 80 ? 17.797 -8.125 -4.523 1 95.56 80 LYS B C 1
ATOM 3264 O O . LYS B 1 80 ? 18.875 -7.816 -5.059 1 95.56 80 LYS B O 1
ATOM 3269 N N . PRO B 1 81 ? 17.688 -8.43 -3.289 1 95 81 PRO B N 1
ATOM 3270 C CA . PRO B 1 81 ? 18.922 -8.539 -2.52 1 95 81 PRO B CA 1
ATOM 3271 C C . PRO B 1 81 ? 19.891 -9.57 -3.096 1 95 81 PRO B C 1
ATOM 3273 O O . PRO B 1 81 ? 19.453 -10.609 -3.6 1 95 81 PRO B O 1
ATOM 3276 N N . PRO B 1 82 ? 21.188 -9.258 -3.02 1 95 82 PRO B N 1
ATOM 3277 C CA . PRO B 1 82 ? 21.812 -8.062 -2.447 1 95 82 PRO B CA 1
ATOM 3278 C C . PRO B 1 82 ? 21.781 -6.871 -3.4 1 95 82 PRO B C 1
ATOM 3280 O O . PRO B 1 82 ? 21.984 -7.035 -4.605 1 95 82 PRO B O 1
ATOM 3283 N N . ILE B 1 83 ? 21.547 -5.77 -2.867 1 93.88 83 ILE B N 1
ATOM 3284 C CA . ILE B 1 83 ? 21.484 -4.531 -3.635 1 93.88 83 ILE B CA 1
ATOM 3285 C C . ILE B 1 83 ? 22.75 -3.719 -3.408 1 93.88 83 ILE B C 1
ATOM 3287 O O . ILE B 1 83 ? 23.219 -3.594 -2.273 1 93.88 83 ILE B O 1
ATOM 3291 N N . PHE B 1 84 ? 23.266 -3.176 -4.461 1 89.94 84 PHE B N 1
ATOM 3292 C CA . PHE B 1 84 ? 24.516 -2.438 -4.406 1 89.94 84 PHE B CA 1
ATOM 3293 C C . PHE B 1 84 ? 24.297 -0.969 -4.754 1 89.94 84 PHE B C 1
ATOM 3295 O O . PHE B 1 84 ? 23.453 -0.645 -5.602 1 89.94 84 PHE B O 1
ATOM 3302 N N . GLN B 1 85 ? 24.969 -0.136 -4.078 1 88.31 85 GLN B N 1
ATOM 3303 C CA . GLN B 1 85 ? 24.891 1.306 -4.285 1 88.31 85 GLN B CA 1
ATOM 3304 C C . GLN B 1 85 ? 26.281 1.93 -4.383 1 88.31 85 GLN B C 1
ATOM 3306 O O . GLN B 1 85 ? 27.203 1.511 -3.686 1 88.31 85 GLN B O 1
ATOM 3311 N N . VAL B 1 86 ? 26.312 2.945 -5.18 1 80.56 86 VAL B N 1
ATOM 3312 C CA . VAL B 1 86 ? 27.594 3.65 -5.312 1 80.56 86 VAL B CA 1
ATOM 3313 C C . VAL B 1 86 ? 27.844 4.488 -4.062 1 80.56 86 VAL B C 1
ATOM 3315 O O . VAL B 1 86 ? 26.953 5.168 -3.564 1 80.56 86 VAL B O 1
ATOM 3318 N N . THR B 1 87 ? 28.844 4.25 -3.342 1 67.62 87 THR B N 1
ATOM 3319 C CA . THR B 1 87 ? 29.203 4.984 -2.129 1 67.62 87 THR B CA 1
ATOM 3320 C C . THR B 1 87 ? 30.125 6.152 -2.449 1 67.62 87 THR B C 1
ATOM 3322 O O . THR B 1 87 ? 30.891 6.098 -3.42 1 67.62 87 THR B O 1
ATOM 3325 N N . ASN B 1 88 ? 29.844 7.34 -1.776 1 54.94 88 ASN B N 1
ATOM 3326 C CA . ASN B 1 88 ? 30.641 8.555 -1.923 1 54.94 88 ASN B CA 1
ATOM 3327 C C . ASN B 1 88 ? 32.031 8.398 -1.32 1 54.94 88 ASN B C 1
ATOM 3329 O O . ASN B 1 88 ? 32.156 8.258 -0.104 1 54.94 88 ASN B O 1
ATOM 3333 N N . HIS B 1 89 ? 32.844 7.641 -1.875 1 52.03 89 HIS B N 1
ATOM 3334 C CA . HIS B 1 89 ? 34.156 7.637 -1.271 1 52.03 89 HIS B CA 1
ATOM 3335 C C . HIS B 1 89 ? 35.031 8.766 -1.825 1 52.03 89 HIS B C 1
ATOM 3337 O O . HIS B 1 89 ? 35.25 8.859 -3.037 1 52.03 89 HIS B O 1
ATOM 3343 N N . SER B 1 90 ? 34.875 9.93 -1.241 1 50.06 90 SER B N 1
ATOM 3344 C CA . SER B 1 90 ? 35.906 10.875 -1.635 1 50.06 90 SER B CA 1
ATOM 3345 C C . SER B 1 90 ? 37.25 10.461 -1.095 1 50.06 90 SER B C 1
ATOM 3347 O O . SER B 1 90 ? 37.406 10.188 0.098 1 50.06 90 SER B O 1
ATOM 3349 N N . PHE B 1 91 ? 37.906 9.758 -1.867 1 50.22 91 PHE B N 1
ATOM 3350 C CA . PHE B 1 91 ? 39.281 9.539 -1.389 1 50.22 91 PHE B CA 1
ATOM 3351 C C . PHE B 1 91 ? 40.25 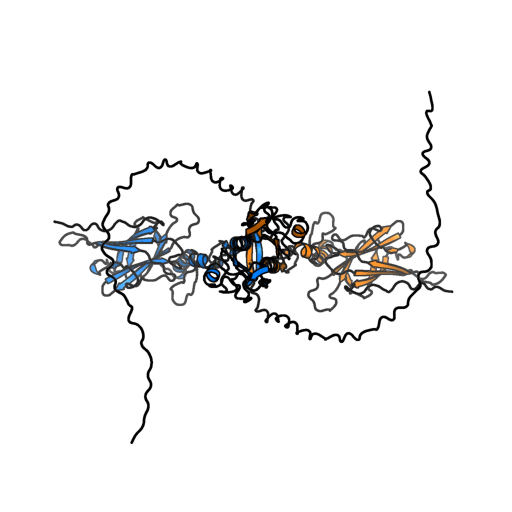10.43 -2.137 1 50.22 91 PHE B C 1
ATOM 3353 O O . PHE B 1 91 ? 40.094 10.672 -3.334 1 50.22 91 PHE B O 1
ATOM 3360 N N . ILE B 1 92 ? 40.938 11.289 -1.325 1 49.88 92 ILE B N 1
ATOM 3361 C CA . ILE B 1 92 ? 42.094 12 -1.836 1 49.88 92 ILE B CA 1
ATOM 3362 C C . ILE B 1 92 ? 43.312 11.07 -1.806 1 49.88 92 ILE B C 1
ATOM 3364 O O . ILE B 1 92 ? 43.688 10.57 -0.746 1 49.88 92 ILE B O 1
ATOM 3368 N N . ARG B 1 93 ? 43.531 10.555 -2.898 1 48.25 93 ARG B N 1
ATOM 3369 C CA . ARG B 1 93 ? 44.781 9.82 -2.979 1 48.25 93 ARG B CA 1
ATOM 3370 C C . ARG B 1 93 ? 45.938 10.742 -3.367 1 48.25 93 ARG B C 1
ATOM 3372 O O . ARG B 1 93 ? 45.875 11.406 -4.406 1 48.25 93 ARG B O 1
ATOM 3379 N N . PHE B 1 94 ? 46.75 10.82 -2.354 1 53.44 94 PHE B N 1
ATOM 3380 C CA . PHE B 1 94 ? 48 11.492 -2.605 1 53.44 94 PHE B CA 1
ATOM 3381 C C . PHE B 1 94 ? 49 10.547 -3.242 1 53.44 94 PHE B C 1
ATOM 3383 O O . PHE B 1 94 ? 49.281 9.477 -2.695 1 53.44 94 PHE B O 1
ATOM 3390 N N . VAL B 1 95 ? 49.094 10.672 -4.527 1 53.03 95 VAL B N 1
ATOM 3391 C CA . VAL B 1 95 ? 50.156 9.914 -5.172 1 53.03 95 VAL B CA 1
ATOM 3392 C C . VAL B 1 95 ? 51.469 10.734 -5.172 1 53.03 95 VAL B C 1
ATOM 3394 O O . VAL B 1 95 ? 51.5 11.859 -5.684 1 53.03 95 VAL B O 1
ATOM 3397 N N . PHE B 1 96 ? 52.25 10.227 -4.324 1 58.31 96 PHE B N 1
ATOM 3398 C CA . PHE B 1 96 ? 53.594 10.82 -4.34 1 58.31 96 PHE B CA 1
ATOM 3399 C C . PHE B 1 96 ? 54.562 9.977 -5.168 1 58.31 96 PHE B C 1
ATOM 3401 O O . PHE B 1 96 ? 54.75 8.797 -4.875 1 58.31 96 PHE B O 1
ATOM 3408 N N . VAL B 1 97 ? 54.875 10.469 -6.27 1 55.22 97 VAL B N 1
ATOM 3409 C CA . VAL B 1 97 ? 55.969 9.883 -7.055 1 55.22 97 VAL B CA 1
ATOM 3410 C C . VAL B 1 97 ? 57.312 10.477 -6.617 1 55.22 97 VAL B C 1
ATOM 3412 O O . VAL B 1 97 ? 57.625 11.617 -6.949 1 55.22 97 VAL B O 1
ATOM 3415 N N . PHE B 1 98 ? 58 9.695 -5.852 1 61.53 98 PHE B N 1
ATOM 3416 C CA . PHE B 1 98 ? 59.281 10.109 -5.301 1 61.53 98 PHE B CA 1
ATOM 3417 C C . PHE B 1 98 ? 60.25 10.469 -6.41 1 61.53 98 PHE B C 1
ATOM 3419 O O . PHE B 1 98 ? 61 11.43 -6.293 1 61.53 98 PHE B O 1
ATOM 3426 N N . SER B 1 99 ? 60.25 9.555 -7.312 1 64.12 99 SER B N 1
ATOM 3427 C CA . SER B 1 99 ? 61.281 9.742 -8.328 1 64.12 99 SER B CA 1
ATOM 3428 C C . SER B 1 99 ? 61.156 11.094 -9.023 1 64.12 99 SER B C 1
ATOM 3430 O O . SER B 1 99 ? 62.125 11.695 -9.438 1 64.12 99 SER B O 1
ATOM 3432 N N . ALA B 1 100 ? 59.906 11.555 -8.984 1 62.12 100 ALA B N 1
ATOM 3433 C CA . ALA B 1 100 ? 59.688 12.812 -9.695 1 62.12 100 ALA B CA 1
ATOM 3434 C C . ALA B 1 100 ? 59.281 13.922 -8.734 1 62.12 100 ALA B C 1
ATOM 3436 O O . ALA B 1 100 ? 59.031 15.055 -9.148 1 62.12 100 ALA B O 1
ATOM 3437 N N . LEU B 1 101 ? 59.406 13.68 -7.48 1 61.22 101 LEU B N 1
ATOM 3438 C CA . LEU B 1 101 ? 59.031 14.617 -6.43 1 61.22 101 LEU B CA 1
ATOM 3439 C C . LEU B 1 101 ? 57.688 15.258 -6.723 1 61.22 101 LEU B C 1
ATOM 3441 O O . LEU B 1 101 ? 57.469 16.453 -6.465 1 61.22 101 LEU B O 1
ATOM 3445 N N . ARG B 1 102 ? 56.906 14.656 -7.574 1 61.16 102 ARG B N 1
ATOM 3446 C CA . ARG B 1 102 ? 55.594 15.18 -7.93 1 61.16 102 ARG B CA 1
ATOM 3447 C C . ARG B 1 102 ? 54.5 14.578 -7.043 1 61.16 102 ARG B C 1
ATOM 3449 O O . ARG B 1 102 ? 54.5 13.367 -6.797 1 61.16 102 ARG B O 1
ATOM 3456 N N . PHE B 1 103 ? 53.75 15.516 -6.445 1 60.91 103 PHE B N 1
ATOM 3457 C CA . PHE B 1 103 ? 52.594 15.203 -5.633 1 60.91 103 PHE B CA 1
ATOM 3458 C C . PHE B 1 103 ? 51.312 15.281 -6.465 1 60.91 103 PHE B C 1
ATOM 3460 O O . PHE B 1 103 ? 51.125 16.219 -7.234 1 60.91 103 PHE B O 1
ATOM 3467 N N . GLY B 1 104 ? 50.812 14.07 -6.863 1 55.44 104 GLY B N 1
ATOM 3468 C CA . GLY B 1 104 ? 49.5 14.109 -7.512 1 55.44 104 GLY B CA 1
ATOM 3469 C C . GLY B 1 104 ? 48.344 13.781 -6.57 1 55.44 104 GLY B C 1
ATOM 3470 O O . GLY B 1 104 ? 48.5 12.93 -5.688 1 55.44 104 GLY B O 1
ATOM 3471 N N . ILE B 1 105 ? 47.438 14.695 -6.484 1 54.78 105 ILE B N 1
ATOM 3472 C CA . ILE B 1 105 ? 46.188 14.508 -5.719 1 54.78 105 ILE B CA 1
ATOM 3473 C C . ILE B 1 105 ? 45.094 13.953 -6.629 1 54.78 105 ILE B C 1
ATOM 3475 O O . ILE B 1 105 ? 44.75 14.57 -7.633 1 54.78 105 ILE B O 1
ATOM 3479 N N . HIS B 1 106 ? 44.844 12.695 -6.609 1 51.78 106 HIS B N 1
ATOM 3480 C CA . HIS B 1 106 ? 43.719 12.156 -7.336 1 51.78 106 HIS B CA 1
ATOM 3481 C C . HIS B 1 106 ? 42.438 12.219 -6.492 1 51.78 106 HIS B C 1
ATOM 3483 O O . HIS B 1 106 ? 42.375 11.625 -5.414 1 51.78 106 HIS B O 1
ATOM 3489 N N . VAL B 1 107 ? 41.656 13.141 -6.91 1 48.88 107 VAL B N 1
ATOM 3490 C CA . VAL B 1 107 ? 40.344 13.281 -6.277 1 48.88 107 VAL B CA 1
ATOM 3491 C C . VAL B 1 107 ? 39.344 12.375 -6.973 1 48.88 107 VAL B C 1
ATOM 3493 O O . VAL B 1 107 ? 39.125 12.477 -8.188 1 48.88 107 VAL B O 1
ATOM 3496 N N . PHE B 1 108 ? 38.969 11.344 -6.504 1 49.25 108 PHE B N 1
ATOM 3497 C CA . PHE B 1 108 ? 37.906 10.5 -7.047 1 49.25 108 PHE B CA 1
ATOM 3498 C C . PHE B 1 108 ? 36.562 11.086 -6.73 1 49.25 108 PHE B C 1
ATOM 3500 O O . PHE B 1 108 ? 36.281 11.484 -5.598 1 49.25 108 PHE B O 1
ATOM 3507 N N . VAL B 1 109 ? 36 11.547 -7.859 1 49.47 109 VAL B N 1
ATOM 3508 C CA . VAL B 1 109 ? 34.688 12.18 -7.84 1 49.47 109 VAL B CA 1
ATOM 3509 C C . VAL B 1 109 ? 33.625 11.148 -7.484 1 49.47 109 VAL B C 1
ATOM 3511 O O . VAL B 1 109 ? 33.688 9.992 -7.895 1 49.47 109 VAL B O 1
ATOM 3514 N N . GLN B 1 110 ? 32.719 11.422 -6.512 1 52.06 110 GLN B N 1
ATOM 3515 C CA . GLN B 1 110 ? 31.656 10.742 -5.766 1 52.06 110 GLN B CA 1
ATOM 3516 C C . GLN B 1 110 ? 30.359 10.703 -6.559 1 52.06 110 GLN B C 1
ATOM 3518 O O . GLN B 1 110 ? 29.969 11.695 -7.184 1 52.06 110 GLN B O 1
ATOM 3523 N N . CYS B 1 111 ? 30.047 9.547 -6.984 1 63.31 111 CYS B N 1
ATOM 3524 C CA . CYS B 1 111 ? 28.656 9.445 -7.449 1 63.31 111 CYS B CA 1
ATOM 3525 C C . CYS B 1 111 ? 27.688 10.023 -6.426 1 63.31 111 CYS B C 1
ATOM 3527 O O . CYS B 1 111 ? 27.438 9.406 -5.391 1 63.31 111 CYS B O 1
ATOM 3529 N N . VAL B 1 112 ? 27.422 11.289 -6.492 1 61.97 112 VAL B N 1
ATOM 3530 C CA . VAL B 1 112 ? 26.578 12.031 -5.555 1 61.97 112 VAL B CA 1
ATOM 3531 C C . VAL B 1 112 ? 25.141 11.523 -5.641 1 61.97 112 VAL B C 1
ATOM 3533 O O . VAL B 1 112 ? 24.375 11.633 -4.68 1 61.97 112 VAL B O 1
ATOM 3536 N N . ALA B 1 113 ? 24.891 10.75 -6.773 1 65.12 113 ALA B N 1
ATOM 3537 C CA . ALA B 1 113 ? 23.484 10.398 -6.988 1 65.12 113 ALA B CA 1
ATOM 3538 C C . ALA B 1 113 ? 23.156 9.07 -6.309 1 65.12 113 ALA B C 1
ATOM 3540 O O . ALA B 1 113 ? 21.984 8.75 -6.105 1 65.12 113 ALA B O 1
ATOM 3541 N N . GLY B 1 114 ? 24.234 8.297 -5.875 1 74.38 114 GLY B N 1
ATOM 3542 C CA . GLY B 1 114 ? 23.969 7.031 -5.203 1 74.38 114 GLY B CA 1
ATOM 3543 C C . GLY B 1 114 ? 23.25 6.027 -6.086 1 74.38 114 GLY B C 1
ATOM 3544 O O . GLY B 1 114 ? 22.266 5.41 -5.664 1 74.38 114 GLY B O 1
ATOM 3545 N N . HIS B 1 115 ? 23.719 5.812 -7.273 1 83.12 115 HIS B N 1
ATOM 3546 C CA . HIS B 1 115 ? 23.062 4.918 -8.227 1 83.12 115 HIS B CA 1
ATOM 3547 C C . HIS B 1 115 ? 23.094 3.473 -7.742 1 83.12 115 HIS B C 1
ATOM 3549 O O . HIS B 1 115 ? 24.094 3.039 -7.148 1 83.12 115 HIS B O 1
ATOM 3555 N N . LEU B 1 116 ? 22.078 2.795 -8.047 1 90.5 116 LEU B N 1
ATOM 3556 C CA . LEU B 1 116 ? 21.906 1.437 -7.543 1 90.5 116 LEU B CA 1
ATOM 3557 C C . LEU B 1 116 ? 22.203 0.411 -8.633 1 90.5 116 LEU B C 1
ATOM 3559 O O . LEU B 1 116 ? 22.203 0.744 -9.82 1 90.5 116 LEU B O 1
ATOM 3563 N N . ALA B 1 117 ? 22.562 -0.753 -8.211 1 90.38 117 ALA B N 1
ATOM 3564 C CA . ALA B 1 117 ? 22.703 -1.921 -9.078 1 90.38 117 ALA B CA 1
ATOM 3565 C C . ALA B 1 117 ? 22.234 -3.189 -8.367 1 90.38 117 ALA B C 1
ATOM 3567 O O . ALA B 1 117 ? 22.5 -3.371 -7.176 1 90.38 117 ALA B O 1
ATOM 3568 N N . CYS B 1 118 ? 21.469 -4.012 -9.086 1 92.62 118 CYS B N 1
ATOM 3569 C CA . CYS B 1 118 ? 21.125 -5.312 -8.531 1 92.62 118 CYS B CA 1
ATOM 3570 C C . CYS B 1 118 ? 22.312 -6.262 -8.578 1 92.62 118 CYS B C 1
ATOM 3572 O O . CYS B 1 118 ? 23.359 -5.934 -9.148 1 92.62 118 CYS B O 1
ATOM 3574 N N . GLY B 1 119 ? 22.188 -7.422 -7.98 1 91.19 119 GLY B N 1
ATOM 3575 C CA . GLY B 1 119 ? 23.266 -8.398 -7.938 1 91.19 119 GLY B CA 1
ATOM 3576 C C . GLY B 1 119 ? 23.734 -8.836 -9.312 1 91.19 119 GLY B C 1
ATOM 3577 O O . GLY B 1 119 ? 24.938 -8.906 -9.57 1 91.19 119 GLY B O 1
ATOM 3578 N N . ALA B 1 120 ? 22.844 -9.055 -10.188 1 90.88 120 ALA B N 1
ATOM 3579 C CA . ALA B 1 120 ? 23.156 -9.523 -11.539 1 90.88 120 ALA B CA 1
ATOM 3580 C C . ALA B 1 120 ? 23.906 -8.453 -12.328 1 90.88 120 ALA B C 1
ATOM 3582 O O . ALA B 1 120 ? 24.906 -8.742 -12.992 1 90.88 120 ALA B O 1
ATOM 3583 N N . CYS B 1 121 ? 23.422 -7.266 -12.242 1 89.44 121 CYS B N 1
ATOM 3584 C CA . CYS B 1 121 ? 24.047 -6.168 -12.977 1 89.44 121 CYS B CA 1
ATOM 3585 C C . CYS B 1 121 ? 25.406 -5.816 -12.383 1 89.44 121 CYS B C 1
ATOM 3587 O O . CYS B 1 121 ? 26.344 -5.484 -13.109 1 89.44 121 CYS B O 1
ATOM 3589 N N . HIS B 1 122 ? 25.469 -5.824 -11.078 1 88.94 122 HIS B N 1
ATOM 3590 C CA . HIS B 1 122 ? 26.734 -5.586 -10.414 1 88.94 122 HIS B CA 1
ATOM 3591 C C . HIS B 1 122 ? 27.797 -6.582 -10.883 1 88.94 122 HIS B C 1
ATOM 3593 O O . HIS B 1 122 ? 28.953 -6.211 -11.094 1 88.94 122 HIS B O 1
ATOM 3599 N N . GLY B 1 123 ? 27.438 -7.824 -10.984 1 87.5 123 GLY B N 1
ATOM 3600 C CA . GLY B 1 123 ? 28.359 -8.867 -11.422 1 87.5 123 GLY B CA 1
ATOM 3601 C C . GLY B 1 123 ? 28.891 -8.641 -12.828 1 87.5 123 GLY B C 1
ATOM 3602 O O . GLY B 1 123 ? 30 -9.078 -13.156 1 87.5 123 GLY B O 1
ATOM 3603 N N . LYS B 1 124 ? 28.172 -8 -13.625 1 84.06 124 LYS B N 1
ATOM 3604 C CA . LYS B 1 124 ? 28.531 -7.75 -15.016 1 84.06 124 LYS B CA 1
ATOM 3605 C C . LYS B 1 124 ? 29.438 -6.523 -15.133 1 84.06 124 LYS B C 1
ATOM 3607 O O . LYS B 1 124 ? 30.047 -6.293 -16.172 1 84.06 124 LYS B O 1
ATOM 3612 N N . LEU B 1 125 ? 29.344 -5.719 -14.156 1 76.25 125 LEU B N 1
ATOM 3613 C CA . LEU B 1 125 ? 30.125 -4.488 -14.203 1 76.25 125 LEU B CA 1
ATOM 3614 C C . LEU B 1 125 ? 31.609 -4.781 -14.008 1 76.25 125 LEU B C 1
ATOM 3616 O O . LEU B 1 125 ? 31.984 -5.453 -13.055 1 76.25 125 LEU B O 1
ATOM 3620 N N . ALA B 1 126 ? 32.406 -4.992 -15.148 1 61.34 126 ALA B N 1
ATOM 3621 C CA . ALA B 1 126 ? 33.812 -5.328 -15.156 1 61.34 126 ALA B CA 1
ATOM 3622 C C . ALA B 1 126 ? 34.594 -4.445 -14.188 1 61.34 126 ALA B C 1
ATOM 3624 O O . ALA B 1 126 ? 35.438 -4.938 -13.438 1 61.34 126 ALA B O 1
ATOM 3625 N N . ASP B 1 127 ? 34.406 -3 -14.453 1 60.25 127 ASP B N 1
ATOM 3626 C CA . ASP B 1 127 ? 35.031 -2.006 -13.57 1 60.25 127 ASP B CA 1
ATOM 3627 C C . ASP B 1 127 ? 34 -1.47 -12.562 1 60.25 127 ASP B C 1
ATOM 3629 O O . ASP B 1 127 ? 32.906 -1.095 -12.93 1 60.25 127 ASP B O 1
ATOM 3633 N N . VAL B 1 128 ? 33.938 -1.947 -11.406 1 61.03 128 VAL B N 1
ATOM 3634 C CA . VAL B 1 128 ? 33.062 -1.671 -10.273 1 61.03 128 VAL B CA 1
ATOM 3635 C C . VAL B 1 128 ? 32.781 -0.171 -10.188 1 61.03 128 VAL B C 1
ATOM 3637 O O . VAL B 1 128 ? 32.5 0.353 -9.109 1 61.03 128 VAL B O 1
ATOM 3640 N N . HIS B 1 129 ? 32.719 0.479 -11.477 1 66.88 129 HIS B N 1
ATOM 3641 C CA . HIS B 1 129 ? 32.469 1.915 -11.492 1 66.88 129 HIS B CA 1
ATOM 3642 C C . HIS B 1 129 ? 31.031 2.215 -11.875 1 66.88 129 HIS B C 1
ATOM 3644 O O . HIS B 1 129 ? 30.391 1.429 -12.586 1 66.88 129 HIS B O 1
ATOM 3650 N N . CYS B 1 130 ? 30.547 3.301 -11.289 1 73.31 130 CYS B N 1
ATOM 3651 C CA . CYS B 1 130 ? 29.203 3.752 -11.609 1 73.31 130 CYS B CA 1
ATOM 3652 C C . CYS B 1 130 ? 29.094 4.098 -13.094 1 73.31 130 CYS B C 1
ATOM 3654 O O . CYS B 1 130 ? 29.766 5.008 -13.578 1 73.31 130 CYS B O 1
ATOM 3656 N N . GLN B 1 131 ? 28.406 3.354 -13.883 1 68.69 131 GLN B N 1
ATOM 3657 C CA . GLN B 1 131 ? 28.234 3.537 -15.32 1 68.69 131 GLN B CA 1
ATOM 3658 C C . GLN B 1 131 ? 27.453 4.816 -15.617 1 68.69 131 GLN B C 1
ATOM 3660 O O . GLN B 1 131 ? 27.672 5.449 -16.656 1 68.69 131 GLN B O 1
ATOM 3665 N N . ALA B 1 132 ? 26.547 5.102 -14.719 1 64.81 132 ALA B N 1
ATOM 3666 C CA . ALA B 1 132 ? 25.703 6.273 -14.961 1 64.81 132 ALA B CA 1
ATOM 3667 C C . ALA B 1 132 ? 26.516 7.562 -14.844 1 64.81 132 ALA B C 1
ATOM 3669 O O . ALA B 1 132 ? 26.297 8.508 -15.602 1 64.81 132 ALA B O 1
ATOM 3670 N N . CYS B 1 133 ? 27.484 7.559 -13.891 1 65.69 133 CYS B N 1
ATOM 3671 C CA . CYS B 1 133 ? 28.234 8.781 -13.648 1 65.69 133 CYS B CA 1
ATOM 3672 C C . CYS B 1 133 ? 29.578 8.742 -14.383 1 65.69 133 CYS B C 1
ATOM 3674 O O . CYS B 1 133 ? 30.203 9.781 -14.594 1 65.69 133 CYS B O 1
ATOM 3676 N N . GLY B 1 134 ? 29.922 7.574 -14.93 1 62.59 134 GLY B N 1
ATOM 3677 C CA . GLY B 1 134 ? 31.203 7.43 -15.594 1 62.59 134 GLY B CA 1
ATOM 3678 C C . GLY B 1 134 ? 32.375 7.574 -14.656 1 62.59 134 GLY B C 1
ATOM 3679 O O . GLY B 1 134 ? 33.531 7.535 -15.086 1 62.59 134 GLY B O 1
ATOM 3680 N N . ASP B 1 135 ? 32.062 7.863 -13.43 1 58.16 135 ASP B N 1
ATOM 3681 C CA . ASP B 1 135 ? 33.125 8.164 -12.492 1 58.16 135 ASP B CA 1
ATOM 3682 C C . ASP B 1 135 ? 33.562 6.914 -11.711 1 58.16 135 ASP B C 1
ATOM 3684 O O . ASP B 1 135 ? 32.844 5.898 -11.742 1 58.16 135 ASP B O 1
ATOM 3688 N N . GLY B 1 136 ? 34.812 6.734 -11.156 1 57.81 136 GLY B N 1
ATOM 3689 C CA . GLY B 1 136 ? 35.531 5.668 -10.453 1 57.81 136 GLY B CA 1
ATOM 3690 C C . GLY B 1 136 ? 34.875 5.312 -9.125 1 57.81 136 GLY B C 1
ATOM 3691 O O . GLY B 1 136 ? 35.562 4.895 -8.188 1 57.81 136 GLY B O 1
ATOM 3692 N N . ALA B 1 137 ? 33.5 5.387 -9.062 1 62 137 ALA B N 1
ATOM 3693 C CA . ALA B 1 137 ? 33 5.09 -7.73 1 62 137 ALA B CA 1
ATOM 3694 C C . ALA B 1 137 ? 32.594 3.619 -7.609 1 62 137 ALA B C 1
ATOM 3696 O O . ALA B 1 137 ? 32.125 3.018 -8.57 1 62 137 ALA B O 1
ATOM 3697 N N . ALA B 1 138 ? 33.062 2.998 -6.539 1 71.12 138 ALA B N 1
ATOM 3698 C CA . ALA B 1 138 ? 32.844 1.577 -6.273 1 71.12 138 ALA B CA 1
ATOM 3699 C C . ALA B 1 138 ? 31.484 1.333 -5.66 1 71.12 138 ALA B C 1
ATOM 3701 O O . ALA B 1 138 ? 30.953 2.191 -4.953 1 71.12 138 ALA B O 1
ATOM 3702 N N . TYR B 1 139 ? 30.891 0.238 -6.078 1 79.75 139 TYR B N 1
ATOM 3703 C CA . TYR B 1 139 ? 29.625 -0.214 -5.5 1 79.75 139 TYR B CA 1
ATOM 3704 C C . TYR B 1 139 ? 29.859 -0.949 -4.188 1 79.75 139 TYR B C 1
ATOM 3706 O O . TYR B 1 139 ? 30.828 -1.709 -4.059 1 79.75 139 TYR B O 1
ATOM 3714 N N . ALA B 1 140 ? 29.047 -0.55 -3.277 1 81.19 140 ALA B N 1
ATOM 3715 C CA . ALA B 1 140 ? 29.031 -1.305 -2.025 1 81.19 140 ALA B CA 1
ATOM 3716 C C . ALA B 1 140 ? 27.641 -1.868 -1.744 1 81.19 140 ALA B C 1
ATOM 3718 O O . ALA B 1 140 ? 26.625 -1.281 -2.146 1 81.19 140 ALA B O 1
ATOM 3719 N N . HIS B 1 141 ? 27.688 -3.016 -1.113 1 87.88 141 HIS B N 1
ATOM 3720 C CA . HIS B 1 141 ? 26.438 -3.605 -0.673 1 87.88 141 HIS B CA 1
ATOM 3721 C C . HIS B 1 141 ? 25.719 -2.701 0.325 1 87.88 141 HIS B C 1
ATOM 3723 O O . HIS B 1 141 ? 26.344 -2.143 1.226 1 87.88 141 HIS B O 1
ATOM 3729 N N . ASN B 1 142 ? 24.438 -2.51 0.148 1 88.94 142 ASN B N 1
ATOM 3730 C CA . ASN B 1 142 ? 23.656 -1.673 1.039 1 88.94 142 ASN B CA 1
ATOM 3731 C C . ASN B 1 142 ? 22.562 -2.48 1.751 1 88.94 142 ASN B C 1
ATOM 3733 O O . ASN B 1 142 ? 21.484 -2.691 1.204 1 88.94 142 ASN B O 1
ATOM 3737 N N . PRO B 1 143 ? 22.75 -2.859 2.957 1 90.38 143 PRO B N 1
ATOM 3738 C CA . PRO B 1 143 ? 21.812 -3.709 3.688 1 90.38 143 PRO B CA 1
ATOM 3739 C C . PRO B 1 143 ? 20.469 -3.027 3.926 1 90.38 143 PRO B C 1
ATOM 3741 O O . PRO B 1 143 ? 19.438 -3.701 4.031 1 90.38 143 PRO B O 1
ATOM 3744 N N . ALA B 1 144 ? 20.469 -1.713 4.086 1 90.06 144 ALA B N 1
ATOM 3745 C CA . ALA B 1 144 ? 19.188 -1.015 4.289 1 90.06 144 ALA B CA 1
ATOM 3746 C C . ALA B 1 144 ? 18.266 -1.194 3.09 1 90.06 144 ALA B C 1
ATOM 3748 O O . ALA B 1 144 ? 17.062 -1.387 3.25 1 90.06 144 ALA B O 1
ATOM 3749 N N . LEU B 1 145 ? 18.797 -1.123 1.958 1 93.25 145 LEU B N 1
ATOM 3750 C CA . LEU B 1 145 ? 18.016 -1.325 0.743 1 93.25 145 LEU B CA 1
ATOM 3751 C C . LEU B 1 145 ? 17.562 -2.771 0.631 1 93.25 145 LEU B C 1
ATOM 3753 O O . LEU B 1 145 ? 16.453 -3.037 0.147 1 93.25 145 LEU B O 1
ATOM 3757 N N . ASP B 1 146 ? 18.375 -3.68 1.076 1 94.44 146 ASP B N 1
ATOM 3758 C CA . ASP B 1 146 ? 17.938 -5.074 1.156 1 94.44 146 ASP B CA 1
ATOM 3759 C C . ASP B 1 146 ? 16.688 -5.215 2.023 1 94.44 146 ASP B C 1
ATOM 3761 O O . ASP B 1 146 ? 15.75 -5.91 1.647 1 94.44 146 ASP B O 1
ATOM 3765 N N . ALA B 1 147 ? 16.797 -4.598 3.17 1 93.81 147 ALA B N 1
ATOM 3766 C CA . ALA B 1 147 ? 15.695 -4.688 4.117 1 93.81 147 ALA B CA 1
ATOM 3767 C C . ALA B 1 147 ? 14.414 -4.125 3.516 1 93.81 147 ALA B C 1
ATOM 3769 O O . ALA B 1 147 ? 13.328 -4.688 3.705 1 93.81 147 ALA B O 1
ATOM 3770 N N . ILE B 1 148 ? 14.539 -3.055 2.875 1 94.75 148 ILE B N 1
ATOM 3771 C CA . ILE B 1 148 ? 13.375 -2.453 2.23 1 94.75 148 ILE B CA 1
ATOM 3772 C C . ILE B 1 148 ? 12.805 -3.418 1.193 1 94.75 148 ILE B C 1
ATOM 3774 O O . ILE B 1 148 ? 11.594 -3.66 1.162 1 94.75 148 ILE B O 1
ATOM 3778 N N . ALA B 1 149 ? 13.648 -3.965 0.364 1 96.44 149 ALA B N 1
ATOM 3779 C CA . ALA B 1 149 ? 13.203 -4.902 -0.664 1 96.44 149 ALA B CA 1
ATOM 3780 C C . ALA B 1 149 ? 12.523 -6.117 -0.04 1 96.44 149 ALA B C 1
ATOM 3782 O O . ALA B 1 149 ? 11.492 -6.578 -0.539 1 96.44 149 ALA B O 1
ATOM 3783 N N . ARG B 1 150 ? 13.039 -6.594 1.019 1 95.69 150 ARG B N 1
ATOM 3784 C CA . ARG B 1 150 ? 12.508 -7.777 1.683 1 95.69 150 ARG B CA 1
ATOM 3785 C C . ARG B 1 150 ? 11.188 -7.465 2.375 1 95.69 150 ARG B C 1
ATOM 3787 O O . ARG B 1 150 ? 10.359 -8.359 2.58 1 95.69 150 ARG B O 1
ATOM 3794 N N . SER B 1 151 ? 11 -6.223 2.748 1 95.81 151 SER B N 1
ATOM 3795 C CA . SER B 1 151 ? 9.82 -5.836 3.518 1 95.81 151 SER B CA 1
ATOM 3796 C C . SER B 1 151 ? 8.695 -5.355 2.607 1 95.81 151 SER B C 1
ATOM 3798 O O . SER B 1 151 ? 7.555 -5.215 3.045 1 95.81 151 SER B O 1
ATOM 3800 N N . THR B 1 152 ? 8.992 -5.141 1.416 1 96.81 152 THR B N 1
ATOM 3801 C CA . THR B 1 152 ? 8.016 -4.613 0.471 1 96.81 152 THR B CA 1
ATOM 3802 C C . THR B 1 152 ? 7.223 -5.746 -0.171 1 96.81 152 THR B C 1
ATOM 3804 O O . THR B 1 152 ? 7.75 -6.492 -0.997 1 96.81 152 THR B O 1
ATOM 3807 N N . LYS B 1 153 ? 5.98 -5.781 0.162 1 97.69 153 LYS B N 1
ATOM 3808 C CA . LYS B 1 153 ? 5.148 -6.887 -0.308 1 97.69 153 LYS B CA 1
ATOM 3809 C C . LYS B 1 153 ? 3.977 -6.375 -1.142 1 97.69 153 LYS B C 1
ATOM 3811 O O . LYS B 1 153 ? 3.504 -5.254 -0.938 1 97.69 153 LYS B O 1
ATOM 3816 N N . ILE B 1 154 ? 3.561 -7.152 -2.031 1 97.12 154 ILE B N 1
ATOM 3817 C CA . ILE B 1 154 ? 2.391 -6.863 -2.854 1 97.12 154 ILE B CA 1
ATOM 3818 C C . ILE B 1 154 ? 1.443 -8.062 -2.846 1 97.12 154 ILE B C 1
ATOM 3820 O O . ILE B 1 154 ? 1.86 -9.188 -2.576 1 97.12 154 ILE B O 1
ATOM 3824 N N . ARG B 1 155 ? 0.232 -7.785 -3.135 1 96 155 ARG B N 1
ATOM 3825 C CA . ARG B 1 155 ? -0.743 -8.859 -3.279 1 96 155 ARG B CA 1
ATOM 3826 C C . ARG B 1 155 ? -0.474 -9.68 -4.539 1 96 155 ARG B C 1
ATOM 3828 O O . ARG B 1 155 ? -0.134 -9.125 -5.586 1 96 155 ARG B O 1
ATOM 3835 N N . CYS B 1 156 ? -0.571 -10.945 -4.438 1 96.06 156 CYS B N 1
ATOM 3836 C CA . CYS B 1 156 ? -0.411 -11.797 -5.609 1 96.06 156 CYS B CA 1
ATOM 3837 C C . CYS B 1 156 ? -1.324 -11.344 -6.742 1 96.06 156 CYS B C 1
ATOM 3839 O O . CYS B 1 156 ? -2.51 -11.094 -6.523 1 96.06 156 CYS B O 1
ATOM 3841 N N . PRO B 1 157 ? -0.83 -11.289 -7.926 1 94.81 157 PRO B N 1
ATOM 3842 C CA . PRO B 1 157 ? -1.665 -10.906 -9.07 1 94.81 157 PRO B CA 1
ATOM 3843 C C . PRO B 1 157 ? -2.822 -11.875 -9.305 1 94.81 157 PRO B C 1
ATOM 3845 O O . PRO B 1 157 ? -3.789 -11.531 -9.984 1 94.81 157 PRO B O 1
ATOM 3848 N N . ASN B 1 158 ? -2.779 -13.094 -8.773 1 95.44 158 ASN B N 1
ATOM 3849 C CA . ASN B 1 158 ? -3.85 -14.07 -8.922 1 95.44 158 ASN B CA 1
ATOM 3850 C C . ASN B 1 158 ? -4.867 -13.961 -7.789 1 95.44 158 ASN B C 1
ATOM 3852 O O . ASN B 1 158 ? -5.594 -14.922 -7.512 1 95.44 158 ASN B O 1
ATOM 3856 N N . ASP B 1 159 ? -4.809 -12.859 -7.16 1 95.38 159 ASP B N 1
ATOM 3857 C CA . ASP B 1 159 ? -5.777 -12.641 -6.09 1 95.38 159 ASP B CA 1
ATOM 3858 C C . ASP B 1 159 ? -7.207 -12.773 -6.613 1 95.38 159 ASP B C 1
ATOM 3860 O O . ASP B 1 159 ? -8.086 -13.297 -5.918 1 95.38 159 ASP B O 1
ATOM 3864 N N . ARG B 1 160 ? -7.441 -12.359 -7.812 1 94.44 160 ARG B N 1
ATOM 3865 C CA . ARG B 1 160 ? -8.758 -12.445 -8.43 1 94.44 160 ARG B CA 1
ATOM 3866 C C . ARG B 1 160 ? -9.195 -13.898 -8.594 1 94.44 160 ARG B C 1
ATOM 3868 O O . ARG B 1 160 ? -10.383 -14.18 -8.773 1 94.44 160 ARG B O 1
ATOM 3875 N N . TYR B 1 161 ? -8.234 -14.781 -8.562 1 94.75 161 TYR B N 1
ATOM 3876 C CA . TYR B 1 161 ? -8.547 -16.203 -8.719 1 94.75 161 TYR B CA 1
ATOM 3877 C C . TYR B 1 161 ? -8.484 -16.922 -7.375 1 94.75 161 TYR B C 1
ATOM 3879 O O . TYR B 1 161 ? -8.531 -18.156 -7.324 1 94.75 161 TYR B O 1
ATOM 3887 N N . GLY B 1 162 ? -8.227 -16.141 -6.387 1 93.19 162 GLY B N 1
ATOM 3888 C CA . GLY B 1 162 ? -8.398 -16.719 -5.062 1 93.19 162 GLY B CA 1
ATOM 3889 C C . GLY B 1 162 ? -7.129 -16.734 -4.238 1 93.19 162 GLY B C 1
ATOM 3890 O O . GLY B 1 162 ? -7.141 -17.125 -3.072 1 93.19 162 GLY B O 1
ATOM 3891 N N . CYS B 1 163 ? -6.031 -16.328 -4.785 1 94.88 163 CYS B N 1
ATOM 3892 C CA . CYS B 1 163 ? -4.809 -16.312 -3.992 1 94.88 163 CYS B CA 1
ATOM 3893 C C . CYS B 1 163 ? -4.805 -15.125 -3.025 1 94.88 163 CYS B C 1
ATOM 3895 O O . CYS B 1 163 ? -4.898 -13.977 -3.447 1 94.88 163 CYS B O 1
ATOM 3897 N N . ASP B 1 164 ? -4.641 -15.305 -1.761 1 94.81 164 ASP B N 1
ATOM 3898 C CA . ASP B 1 164 ? -4.703 -14.242 -0.763 1 94.81 164 ASP B CA 1
ATOM 3899 C C . ASP B 1 164 ? -3.324 -13.953 -0.179 1 94.81 164 ASP B C 1
ATOM 3901 O O . ASP B 1 164 ? -3.209 -13.312 0.867 1 94.81 164 ASP B O 1
ATOM 3905 N N . ARG B 1 165 ? -2.346 -14.359 -0.892 1 94.88 165 ARG B N 1
ATOM 3906 C CA . ARG B 1 165 ? -0.994 -14.211 -0.359 1 94.88 165 ARG B CA 1
ATOM 3907 C C . ARG B 1 165 ? -0.406 -12.852 -0.715 1 94.88 165 ARG B C 1
ATOM 3909 O O . ARG B 1 165 ? -0.641 -12.336 -1.81 1 94.88 165 ARG B O 1
ATOM 3916 N N . TYR B 1 166 ? 0.32 -12.234 0.226 1 95.94 166 TYR B N 1
ATOM 3917 C CA . TYR B 1 166 ? 1.23 -11.125 -0.032 1 95.94 166 TYR B CA 1
ATOM 3918 C C . TYR B 1 166 ? 2.66 -11.625 -0.204 1 95.94 166 TYR B C 1
ATOM 3920 O O . TYR B 1 166 ? 3.188 -12.328 0.661 1 95.94 166 TYR B O 1
ATOM 3928 N N . VAL B 1 167 ? 3.193 -11.281 -1.293 1 96.81 167 VAL B N 1
ATOM 3929 C CA . VAL B 1 167 ? 4.531 -11.75 -1.633 1 96.81 167 VAL B CA 1
ATOM 3930 C C . VAL B 1 167 ? 5.461 -10.555 -1.832 1 96.81 167 VAL B C 1
ATOM 3932 O O . VAL B 1 167 ? 5.004 -9.445 -2.137 1 96.81 167 VAL B O 1
ATOM 3935 N N . THR B 1 168 ? 6.777 -10.766 -1.605 1 97.19 168 THR B N 1
ATOM 3936 C CA . THR B 1 168 ? 7.73 -9.688 -1.835 1 97.19 168 THR B CA 1
ATOM 3937 C C . THR B 1 168 ? 7.676 -9.219 -3.285 1 97.19 168 THR B C 1
ATOM 3939 O O . THR B 1 168 ? 7.531 -10.031 -4.203 1 97.19 168 THR B O 1
ATOM 3942 N N . TYR B 1 169 ? 7.75 -8 -3.383 1 96.75 169 TYR B N 1
ATOM 3943 C CA . TYR B 1 169 ? 7.637 -7.391 -4.703 1 96.75 169 TYR B CA 1
ATOM 3944 C C . TYR B 1 169 ? 8.672 -7.969 -5.66 1 96.75 169 TYR B C 1
ATOM 3946 O O . TYR B 1 169 ? 8.367 -8.25 -6.824 1 96.75 169 TYR B O 1
ATOM 3954 N N . CYS B 1 170 ? 9.852 -8.148 -5.211 1 95.75 170 CYS B N 1
ATOM 3955 C CA . CYS B 1 170 ? 10.922 -8.602 -6.09 1 95.75 170 CYS B CA 1
ATOM 3956 C C . CYS B 1 170 ? 10.758 -10.07 -6.445 1 95.75 170 CYS B C 1
ATOM 3958 O O . CYS B 1 170 ? 11.383 -10.562 -7.391 1 95.75 170 CYS B O 1
ATOM 3960 N N . ASP B 1 171 ? 9.883 -10.805 -5.816 1 95.06 171 ASP B N 1
ATOM 3961 C CA . ASP B 1 171 ? 9.695 -12.227 -6.074 1 95.06 171 ASP B CA 1
ATOM 3962 C C . ASP B 1 171 ? 8.312 -12.5 -6.656 1 95.06 171 ASP B C 1
ATOM 3964 O O . ASP B 1 171 ? 7.875 -13.648 -6.73 1 95.06 171 ASP B O 1
ATOM 3968 N N . VAL B 1 172 ? 7.633 -11.523 -7.008 1 95.12 172 VAL B N 1
ATOM 3969 C CA . VAL B 1 172 ? 6.234 -11.672 -7.398 1 95.12 172 VAL B CA 1
ATOM 3970 C C . VAL B 1 172 ? 6.137 -12.531 -8.656 1 95.12 172 VAL B C 1
ATOM 3972 O O . VAL B 1 172 ? 5.219 -13.344 -8.797 1 95.12 172 VAL B O 1
ATOM 3975 N N . ALA B 1 173 ? 7.004 -12.391 -9.562 1 92.81 173 ALA B N 1
ATOM 3976 C CA . ALA B 1 173 ? 6.98 -13.164 -10.797 1 92.81 173 ALA B CA 1
ATOM 3977 C C . ALA B 1 173 ? 7.148 -14.656 -10.516 1 92.81 173 ALA B C 1
ATOM 3979 O O . ALA B 1 173 ? 6.445 -15.484 -11.086 1 92.81 173 ALA B O 1
ATOM 3980 N N . ASP B 1 174 ? 8.07 -14.938 -9.695 1 93.75 174 ASP B N 1
ATOM 3981 C CA . ASP B 1 174 ? 8.297 -16.328 -9.32 1 93.75 174 ASP B CA 1
ATOM 3982 C C . ASP B 1 174 ? 7.07 -16.922 -8.633 1 93.75 174 ASP B C 1
ATOM 3984 O O . ASP B 1 174 ? 6.656 -18.047 -8.945 1 93.75 174 ASP B O 1
ATOM 3988 N N . HIS B 1 175 ? 6.562 -16.203 -7.758 1 94.88 175 HIS B N 1
ATOM 3989 C CA . HIS B 1 175 ? 5.359 -16.672 -7.082 1 94.88 175 HIS B CA 1
ATOM 3990 C C . HIS B 1 175 ? 4.219 -16.891 -8.07 1 94.88 175 HIS B C 1
ATOM 3992 O O . HIS B 1 175 ? 3.539 -17.922 -8.031 1 94.88 175 HIS B O 1
ATOM 3998 N N . GLN B 1 176 ? 4.078 -15.914 -8.883 1 93.69 176 GLN B N 1
ATOM 3999 C CA . GLN B 1 176 ? 2.98 -15.992 -9.844 1 93.69 176 GLN B CA 1
ATOM 4000 C C . GLN B 1 176 ? 3.09 -17.25 -10.703 1 93.69 176 GLN B C 1
ATOM 4002 O O . GLN B 1 176 ? 2.084 -17.906 -10.992 1 93.69 176 GLN B O 1
ATOM 4007 N N . ARG B 1 177 ? 4.203 -17.609 -11.039 1 91.81 177 ARG B N 1
ATOM 4008 C CA . ARG B 1 177 ? 4.453 -18.797 -11.844 1 91.81 177 ARG B CA 1
ATOM 4009 C C . ARG B 1 177 ? 4.133 -20.062 -11.047 1 91.81 177 ARG B C 1
ATOM 4011 O O . ARG B 1 177 ? 3.584 -21.031 -11.602 1 91.81 177 ARG B O 1
ATOM 4018 N N . ALA B 1 178 ? 4.363 -20.016 -9.891 1 94.44 178 ALA B N 1
ATOM 4019 C CA . ALA B 1 178 ? 4.223 -21.203 -9.055 1 94.44 178 ALA B CA 1
ATOM 4020 C C . ALA B 1 178 ? 2.9 -21.188 -8.289 1 94.44 178 ALA B C 1
ATOM 4022 O O . ALA B 1 178 ? 2.641 -22.062 -7.465 1 94.44 178 ALA B O 1
ATOM 4023 N N . CYS B 1 179 ? 2.102 -20.25 -8.531 1 94.69 179 CYS B N 1
ATOM 4024 C CA . CYS B 1 179 ? 0.884 -20.047 -7.75 1 94.69 179 CYS B CA 1
ATOM 4025 C C . CYS B 1 179 ? -0.155 -21.109 -8.086 1 94.69 179 CYS B C 1
ATOM 4027 O O . CYS B 1 179 ? -0.529 -21.281 -9.25 1 94.69 179 CYS B O 1
ATOM 4029 N N . PRO B 1 180 ? -0.652 -21.781 -7.191 1 93.31 180 PRO B N 1
ATOM 4030 C CA . PRO B 1 180 ? -1.668 -22.812 -7.434 1 93.31 180 PRO B CA 1
ATOM 4031 C C . PRO B 1 180 ? -2.992 -22.234 -7.922 1 93.31 180 PRO B C 1
ATOM 4033 O O . PRO B 1 180 ? -3.846 -22.969 -8.422 1 93.31 180 PRO B O 1
ATOM 4036 N N . HIS B 1 181 ? -3.135 -20.953 -7.785 1 95.06 181 HIS B N 1
ATOM 4037 C CA . HIS B 1 181 ? -4.371 -20.297 -8.195 1 95.06 181 HIS B CA 1
ATOM 4038 C C . HIS B 1 181 ? -4.273 -19.766 -9.617 1 95.06 181 HIS B C 1
ATOM 4040 O O . HIS B 1 181 ? -5.227 -19.188 -10.141 1 95.06 181 HIS B O 1
ATOM 4046 N N . ALA B 1 182 ? -3.074 -19.953 -10.133 1 95.69 182 ALA B N 1
ATOM 4047 C CA . ALA B 1 182 ? -2.941 -19.516 -11.531 1 95.69 182 ALA B CA 1
ATOM 4048 C C . ALA B 1 182 ? -4.055 -20.109 -12.391 1 95.69 182 ALA B C 1
ATOM 4050 O O . ALA B 1 182 ? -4.398 -21.281 -12.258 1 95.69 182 ALA B O 1
ATOM 4051 N N . PRO B 1 183 ? -4.617 -19.391 -13.273 1 96 183 PRO B N 1
ATOM 4052 C CA . PRO B 1 183 ? -5.852 -19.812 -13.945 1 96 183 PRO B CA 1
ATOM 4053 C C . PRO B 1 183 ? -5.602 -20.812 -15.07 1 96 183 PRO B C 1
ATOM 4055 O O . PRO B 1 183 ? -4.5 -20.875 -15.625 1 96 183 PRO B O 1
ATOM 4058 N N . CYS B 1 184 ? -6.59 -21.578 -15.367 1 96.94 184 CYS B N 1
ATOM 4059 C CA . CYS B 1 184 ? -6.715 -22.5 -16.484 1 96.94 184 CYS B CA 1
ATOM 4060 C C . CYS B 1 184 ? -7.91 -22.141 -17.359 1 96.94 184 CYS B C 1
ATOM 4062 O O . CYS B 1 184 ? -8.836 -21.453 -16.906 1 96.94 184 CYS B O 1
ATOM 4064 N N . THR B 1 185 ? -7.828 -22.594 -18.516 1 97.19 185 THR B N 1
ATOM 4065 C CA . THR B 1 185 ? -8.828 -22.172 -19.5 1 97.19 185 THR B CA 1
ATOM 4066 C C . THR B 1 185 ? -9.758 -23.344 -19.844 1 97.19 185 THR B C 1
ATOM 4068 O O . THR B 1 185 ? -9.312 -24.484 -19.969 1 97.19 185 THR B O 1
ATOM 4071 N N . CYS B 1 186 ? -11.039 -23.047 -20.016 1 97.81 186 CYS B N 1
ATOM 4072 C CA . CYS B 1 186 ? -12.008 -24.016 -20.484 1 97.81 186 CYS B CA 1
ATOM 4073 C C . CYS B 1 186 ? -11.703 -24.453 -21.906 1 97.81 186 CYS B C 1
ATOM 4075 O O . CYS B 1 186 ? -11.547 -23.609 -22.797 1 97.81 186 CYS B O 1
ATOM 4077 N N . PRO B 1 187 ? -11.625 -25.719 -22.141 1 95.69 187 PRO B N 1
ATOM 4078 C CA . PRO B 1 187 ? -11.25 -26.188 -23.484 1 95.69 187 PRO B CA 1
ATOM 4079 C C . PRO B 1 187 ? -12.414 -26.141 -24.469 1 95.69 187 PRO B C 1
ATOM 4081 O O . PRO B 1 187 ? -12.219 -26.328 -25.672 1 95.69 187 PRO B O 1
ATOM 4084 N N . GLU B 1 188 ? -13.609 -25.922 -24 1 95.38 188 GLU B N 1
ATOM 4085 C CA . GLU B 1 188 ? -14.781 -25.922 -24.859 1 95.38 188 GLU B CA 1
ATOM 4086 C C . GLU B 1 188 ? -14.734 -24.766 -25.859 1 95.38 188 GLU B C 1
ATOM 4088 O O . GLU B 1 188 ? -14.461 -23.625 -25.469 1 95.38 188 GLU B O 1
ATOM 4093 N N . PRO B 1 189 ? -14.984 -25.109 -27.109 1 93.69 189 PRO B N 1
ATOM 4094 C CA . PRO B 1 189 ? -14.898 -24.062 -28.125 1 93.69 189 PRO B CA 1
ATOM 4095 C C . PRO B 1 189 ? -15.82 -22.891 -27.844 1 93.69 189 PRO B C 1
ATOM 4097 O O . PRO B 1 189 ? -17.016 -23.078 -27.594 1 93.69 189 PRO B O 1
ATOM 4100 N N . GLY B 1 190 ? -15.305 -21.688 -27.781 1 94.25 190 GLY B N 1
ATOM 4101 C CA . GLY B 1 190 ? -16.094 -20.469 -27.672 1 94.25 190 GLY B CA 1
ATOM 4102 C C . GLY B 1 190 ? -16.359 -20.062 -26.234 1 94.25 190 GLY B C 1
ATOM 4103 O O . GLY B 1 190 ? -16.938 -19 -25.984 1 94.25 190 GLY B O 1
ATOM 4104 N N . CYS B 1 191 ? -16.203 -20.844 -25.203 1 95.25 191 CYS B N 1
ATOM 4105 C CA . CYS B 1 191 ? -16.578 -20.562 -23.812 1 95.25 191 CYS B CA 1
ATOM 4106 C C . CYS B 1 191 ? -15.641 -19.531 -23.203 1 95.25 191 CYS B C 1
ATOM 4108 O O . CYS B 1 191 ? -16.094 -18.531 -22.625 1 95.25 191 CYS B O 1
ATOM 4110 N N . GLY B 1 192 ? -14.352 -19.469 -23.188 1 93.88 192 GLY B N 1
ATOM 4111 C CA . GLY B 1 192 ? -13.375 -18.5 -22.734 1 93.88 192 GLY B CA 1
ATOM 4112 C C . GLY B 1 192 ? -13.297 -18.406 -21.219 1 93.88 192 GLY B C 1
ATOM 4113 O O . GLY B 1 192 ? -12.586 -17.562 -20.672 1 93.88 192 GLY B O 1
ATOM 4114 N N . PHE B 1 193 ? -14.062 -19.234 -20.562 1 97 193 PHE B N 1
ATOM 4115 C CA . PHE B 1 193 ? -14.047 -19.219 -19.109 1 97 193 PHE B CA 1
ATOM 4116 C C . PHE B 1 193 ? -12.633 -19.453 -18.578 1 97 193 PHE B C 1
ATOM 4118 O O . PHE B 1 193 ? -11.93 -20.359 -19.047 1 97 193 PHE B O 1
ATOM 4125 N N . LEU B 1 194 ? -12.164 -18.609 -17.625 1 97.38 194 LEU B N 1
ATOM 4126 C CA . LEU B 1 194 ? -10.836 -18.625 -17.031 1 97.38 194 LEU B CA 1
ATOM 4127 C C . LEU B 1 194 ? -10.914 -18.609 -15.508 1 97.38 194 LEU B C 1
ATOM 4129 O O . LEU B 1 194 ? -11.523 -17.703 -14.93 1 97.38 194 LEU B O 1
ATOM 4133 N N . ALA B 1 195 ? -10.297 -19.672 -14.906 1 96.69 195 ALA B N 1
ATOM 4134 C CA . ALA B 1 195 ? -10.375 -19.734 -13.445 1 96.69 195 ALA B CA 1
ATOM 4135 C C . ALA B 1 195 ? -9.328 -20.688 -12.883 1 96.69 195 ALA B C 1
ATOM 4137 O O . ALA B 1 195 ? -8.648 -21.391 -13.633 1 96.69 195 ALA B O 1
ATOM 4138 N N . ALA B 1 196 ? -9.211 -20.594 -11.547 1 96.06 196 ALA B N 1
ATOM 4139 C CA . ALA B 1 196 ? -8.383 -21.578 -10.867 1 96.06 196 ALA B CA 1
ATOM 4140 C C . ALA B 1 196 ? -8.914 -23 -11.078 1 96.06 196 ALA B C 1
ATOM 4142 O O . 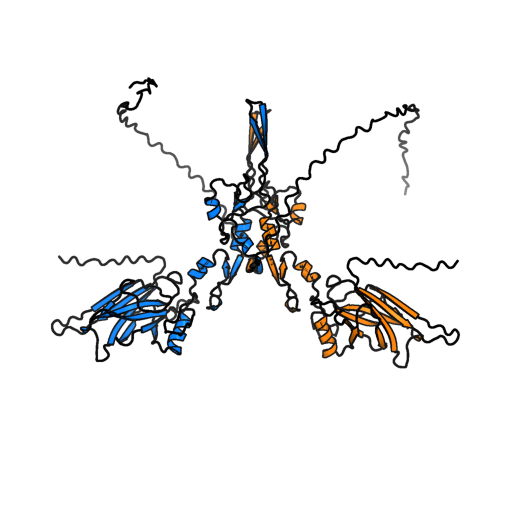ALA B 1 196 ? -10.086 -23.172 -11.406 1 96.06 196 ALA B O 1
ATOM 4143 N N . PRO B 1 197 ? -8.125 -23.984 -10.883 1 95.44 197 PRO B N 1
ATOM 4144 C CA . PRO B 1 197 ? -8.484 -25.359 -11.242 1 95.44 197 PRO B CA 1
ATOM 4145 C C . PRO B 1 197 ? -9.766 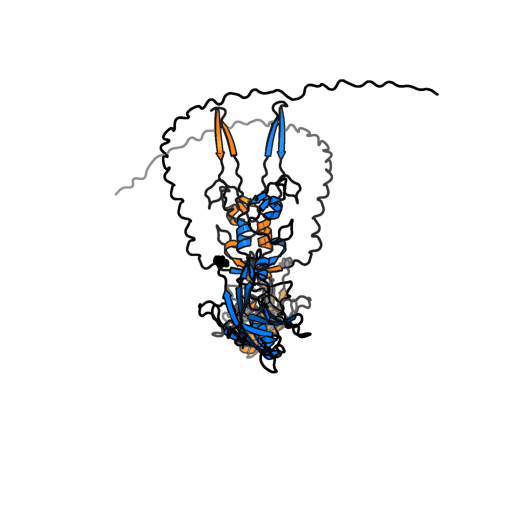-25.828 -10.555 1 95.44 197 PRO B C 1
ATOM 4147 O O . PRO B 1 197 ? -10.648 -26.391 -11.211 1 95.44 197 PRO B O 1
ATOM 4150 N N . PRO B 1 198 ? -9.984 -25.594 -9.266 1 93.62 198 PRO B N 1
ATOM 4151 C CA . PRO B 1 198 ? -11.234 -26.047 -8.656 1 93.62 198 PRO B CA 1
ATOM 4152 C C . PRO B 1 198 ? -12.469 -25.375 -9.25 1 93.62 198 PRO B C 1
ATOM 4154 O O . PRO B 1 198 ? -13.492 -26.031 -9.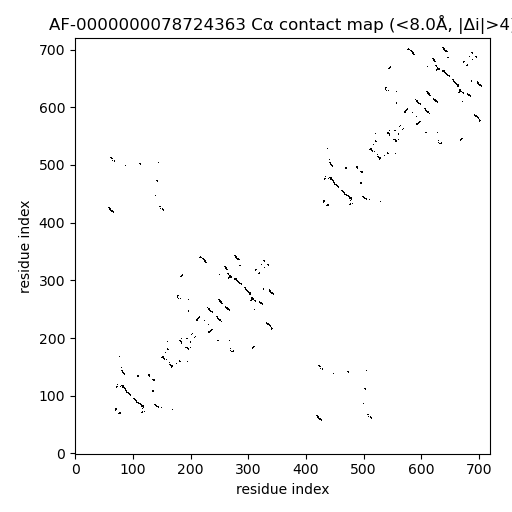469 1 93.62 198 PRO B O 1
ATOM 4157 N N . ALA B 1 199 ? -12.32 -24.141 -9.477 1 95.62 199 ALA B N 1
ATOM 4158 C CA . ALA B 1 199 ? -13.438 -23.422 -10.086 1 95.62 199 ALA B CA 1
ATOM 4159 C C . ALA B 1 199 ? -13.68 -23.891 -11.516 1 95.62 199 ALA B C 1
ATOM 4161 O O . ALA B 1 199 ? -14.828 -23.938 -11.977 1 95.62 199 ALA B O 1
ATOM 4162 N N . LEU B 1 200 ? -12.648 -24.188 -12.172 1 96.81 200 LEU B N 1
ATOM 4163 C CA . LEU B 1 200 ? -12.797 -24.734 -13.523 1 96.81 200 LEU B CA 1
ATOM 4164 C C . LEU B 1 200 ? -13.5 -26.078 -13.492 1 96.81 200 LEU B C 1
ATOM 4166 O O . LEU B 1 200 ? -14.344 -26.375 -14.344 1 96.81 200 LEU B O 1
ATOM 4170 N N . LEU B 1 201 ? -13.18 -26.922 -12.547 1 96.5 201 LEU B N 1
ATOM 4171 C CA . LEU B 1 201 ? -13.859 -28.188 -12.359 1 96.5 201 LEU B CA 1
ATOM 4172 C C . LEU B 1 201 ? -15.367 -27.984 -12.227 1 96.5 201 LEU B C 1
ATOM 4174 O O . LEU B 1 201 ? -16.141 -28.656 -12.906 1 96.5 201 LEU B O 1
ATOM 4178 N N . ASP B 1 202 ? -15.703 -27.047 -11.359 1 96.88 202 ASP B N 1
ATOM 4179 C CA . ASP B 1 202 ? -17.109 -26.75 -11.141 1 96.88 202 ASP B CA 1
ATOM 4180 C C . ASP B 1 202 ? -17.781 -26.281 -12.43 1 96.88 202 ASP B C 1
ATOM 4182 O O . ASP B 1 202 ? -18.891 -26.703 -12.758 1 96.88 202 ASP B O 1
ATOM 4186 N N . HIS B 1 203 ? -17.109 -25.5 -13.172 1 97.5 203 HIS B N 1
ATOM 4187 C CA . HIS B 1 203 ? -17.609 -24.984 -14.438 1 97.5 203 HIS B CA 1
ATOM 4188 C C . HIS B 1 203 ? -17.812 -26.094 -15.453 1 97.5 203 HIS B C 1
ATOM 4190 O O . HIS B 1 203 ? -18.875 -26.188 -16.078 1 97.5 203 HIS B O 1
ATOM 4196 N N . LEU B 1 204 ? -16.828 -26.953 -15.617 1 97.31 204 LEU B N 1
ATOM 4197 C CA . LEU B 1 204 ? -16.891 -28.016 -16.609 1 97.31 204 LEU B CA 1
ATOM 4198 C C . LEU B 1 204 ? -17.984 -29.016 -16.266 1 97.31 204 LEU B C 1
ATOM 4200 O O . LEU B 1 204 ? -18.688 -29.516 -17.156 1 97.31 204 LEU B O 1
ATOM 4204 N N . THR B 1 205 ? -18.172 -29.234 -15.031 1 97.12 205 THR B N 1
ATOM 4205 C CA . THR B 1 205 ? -19.188 -30.203 -14.594 1 97.12 205 THR B CA 1
ATOM 4206 C C . THR B 1 205 ? -20.578 -29.578 -14.656 1 97.12 205 THR B C 1
ATOM 4208 O O . THR B 1 205 ? -21.516 -30.203 -15.141 1 97.12 205 THR B O 1
ATOM 4211 N N . ALA B 1 206 ? -20.703 -28.375 -14.25 1 97.62 206 ALA B N 1
ATOM 4212 C CA . ALA B 1 206 ? -22 -27.75 -14.133 1 97.62 206 ALA B CA 1
ATOM 4213 C C . ALA B 1 206 ? -22.469 -27.188 -15.469 1 97.62 206 ALA B C 1
ATOM 4215 O O . ALA B 1 206 ? -23.594 -27.438 -15.906 1 97.62 206 ALA B O 1
ATOM 4216 N N . ASP B 1 207 ? -21.594 -26.5 -16.141 1 97.38 207 ASP B N 1
ATOM 4217 C CA . ASP B 1 207 ? -21.984 -25.766 -17.344 1 97.38 207 ASP B CA 1
ATOM 4218 C C . ASP B 1 207 ? -21.828 -26.625 -18.594 1 97.38 207 ASP B C 1
ATOM 4220 O O . ASP B 1 207 ? -22.562 -26.453 -19.562 1 97.38 207 ASP B O 1
ATOM 4224 N N . HIS B 1 208 ? -20.891 -27.562 -18.547 1 96.38 208 HIS B N 1
ATOM 4225 C CA . HIS B 1 208 ? -20.625 -28.328 -19.766 1 96.38 208 HIS B CA 1
ATOM 4226 C C . HIS B 1 208 ? -20.891 -29.812 -19.547 1 96.38 208 HIS B C 1
ATOM 4228 O O . HIS B 1 208 ? -20.625 -30.641 -20.422 1 96.38 208 HIS B O 1
ATOM 4234 N N . SER B 1 209 ? -21.281 -30.25 -18.406 1 95.81 209 SER B N 1
ATOM 4235 C CA . SER B 1 209 ? -21.703 -31.594 -18.047 1 95.81 209 SER B CA 1
ATOM 4236 C C . SER B 1 209 ? -20.594 -32.594 -18.266 1 95.81 209 SER B C 1
ATOM 4238 O O . SER B 1 209 ? -20.828 -33.719 -18.734 1 95.81 209 SER B O 1
ATOM 4240 N N . TRP B 1 210 ? -19.344 -32.188 -17.984 1 95.31 210 TRP B N 1
ATOM 4241 C CA . TRP B 1 210 ? -18.25 -33.156 -18 1 95.31 210 TRP B CA 1
ATOM 4242 C C . TRP B 1 210 ? -18.406 -34.156 -16.859 1 95.31 210 TRP B C 1
ATOM 4244 O O . TRP B 1 210 ? -18.75 -33.812 -15.734 1 95.31 210 TRP B O 1
ATOM 4254 N N . PRO B 1 211 ? -18.203 -35.406 -17.203 1 95.31 211 PRO B N 1
ATOM 4255 C CA . PRO B 1 211 ? -18.219 -36.375 -16.109 1 95.31 211 PRO B CA 1
ATOM 4256 C C . PRO B 1 211 ? -17.062 -36.219 -15.125 1 95.31 211 PRO B C 1
ATOM 4258 O O . PRO B 1 211 ? -15.961 -35.844 -15.539 1 95.31 211 PRO B O 1
ATOM 4261 N N . SER B 1 212 ? -17.312 -36.406 -13.859 1 95.56 212 SER B N 1
ATOM 4262 C CA . SER B 1 212 ? -16.297 -36.281 -12.828 1 95.56 212 SER B CA 1
ATOM 4263 C C . SER B 1 212 ? -16.391 -37.406 -11.789 1 95.56 212 SER B C 1
ATOM 4265 O O . SER B 1 212 ? -17.469 -37.969 -11.594 1 95.56 212 SER B O 1
ATOM 4267 N N . GLN B 1 213 ? -15.297 -37.812 -11.258 1 95.62 213 GLN B N 1
ATOM 4268 C CA . GLN B 1 213 ? -15.211 -38.812 -10.18 1 95.62 213 GLN B CA 1
ATOM 4269 C C . GLN B 1 213 ? -14.227 -38.375 -9.109 1 95.62 213 GLN B C 1
ATOM 4271 O O . GLN B 1 213 ? -13.156 -37.844 -9.422 1 95.62 213 GLN B O 1
ATOM 4276 N N . GLU B 1 214 ? -14.586 -38.594 -7.84 1 95.19 214 GLU B N 1
ATOM 4277 C CA . GLU B 1 214 ? -13.68 -38.281 -6.738 1 95.19 214 GLU B CA 1
ATOM 4278 C C . GLU B 1 214 ? -12.672 -39.406 -6.508 1 95.19 214 GLU B C 1
ATOM 4280 O O . GLU B 1 214 ? -13.023 -40.562 -6.566 1 95.19 214 GLU B O 1
ATOM 4285 N N . ILE B 1 215 ? -11.484 -39 -6.32 1 95.44 215 ILE B N 1
ATOM 4286 C CA . ILE B 1 215 ? -10.438 -40 -6.043 1 95.44 215 ILE B CA 1
ATOM 4287 C C . ILE B 1 215 ? -9.609 -39.531 -4.848 1 95.44 215 ILE B C 1
ATOM 4289 O O . ILE B 1 215 ? -9.758 -38.406 -4.371 1 95.44 215 ILE B O 1
ATOM 4293 N N . THR B 1 216 ? -8.812 -40.438 -4.301 1 94.19 216 THR B N 1
ATOM 4294 C CA . THR B 1 216 ? -7.816 -40.156 -3.281 1 94.19 216 THR B CA 1
ATOM 4295 C C . THR B 1 216 ? -6.43 -40.594 -3.729 1 94.19 216 THR B C 1
ATOM 4297 O O . THR B 1 216 ? -6.309 -41.5 -4.566 1 94.19 216 THR B O 1
ATOM 4300 N N . TYR B 1 217 ? -5.469 -40.031 -3.205 1 93.25 217 TYR B N 1
ATOM 4301 C CA . TYR B 1 217 ? -4.109 -40.406 -3.559 1 93.25 217 TYR B CA 1
ATOM 4302 C C . TYR B 1 217 ? -3.807 -41.812 -3.076 1 93.25 217 TYR B C 1
ATOM 4304 O O . TYR B 1 217 ? -4.367 -42.281 -2.078 1 93.25 217 TYR B O 1
ATOM 4312 N N . ARG B 1 218 ? -2.963 -42.469 -3.727 1 93.12 218 ARG B N 1
ATOM 4313 C CA . ARG B 1 218 ? -2.359 -43.75 -3.35 1 93.12 218 ARG B CA 1
ATOM 4314 C C . ARG B 1 218 ? -3.393 -44.844 -3.355 1 93.12 218 ARG B C 1
ATOM 4316 O O . ARG B 1 218 ? -3.055 -46.031 -3.146 1 93.12 218 ARG B O 1
ATOM 4323 N N . ALA B 1 219 ? -4.59 -44.5 -3.572 1 95.62 219 ALA B N 1
ATOM 4324 C CA . ALA B 1 219 ? -5.637 -45.531 -3.666 1 95.62 219 ALA B CA 1
ATOM 4325 C C . ALA B 1 219 ? -5.922 -45.875 -5.121 1 95.62 219 ALA B C 1
ATOM 4327 O O . ALA B 1 219 ? -5.758 -45.031 -6.016 1 95.62 219 ALA B O 1
ATOM 4328 N N . VAL B 1 220 ? -6.324 -47.125 -5.32 1 97.31 220 VAL B N 1
ATOM 4329 C CA . VAL B 1 220 ? -6.723 -47.562 -6.648 1 97.31 220 VAL B CA 1
ATOM 4330 C C . VAL B 1 220 ? -8.219 -47.312 -6.852 1 97.31 220 VAL B C 1
ATOM 4332 O O . VAL B 1 220 ? -9.039 -47.75 -6.039 1 97.31 220 VAL B O 1
ATOM 4335 N N . HIS B 1 221 ? -8.523 -46.688 -7.863 1 97.19 221 HIS B N 1
ATOM 4336 C CA . HIS B 1 221 ? -9.922 -46.375 -8.164 1 97.19 221 HIS B CA 1
ATOM 4337 C C . HIS B 1 221 ? -10.352 -47.031 -9.477 1 97.19 221 HIS B C 1
ATOM 4339 O O . HIS B 1 221 ? -9.75 -46.75 -10.531 1 97.19 221 HIS B O 1
ATOM 4345 N N . PRO B 1 222 ? -11.352 -47.812 -9.484 1 96.56 222 PRO B N 1
ATOM 4346 C CA . PRO B 1 222 ? -11.906 -48.344 -10.734 1 96.56 222 PRO B CA 1
ATOM 4347 C C . PRO B 1 222 ? -12.703 -47.312 -11.516 1 96.56 222 PRO B C 1
ATOM 4349 O O . PRO B 1 222 ? -13.461 -46.531 -10.922 1 96.56 222 PRO B O 1
ATOM 4352 N N . LEU B 1 223 ? -12.406 -47.312 -12.766 1 94.19 223 LEU B N 1
ATOM 4353 C CA . LEU B 1 223 ? -13.117 -46.406 -13.664 1 94.19 223 LEU B CA 1
ATOM 4354 C C . LEU B 1 223 ? -13.695 -47.156 -14.852 1 94.19 223 LEU B C 1
ATOM 4356 O O . LEU B 1 223 ? -13.148 -48.188 -15.266 1 94.19 223 LEU B O 1
ATOM 4360 N N . VAL B 1 224 ? -14.82 -46.75 -15.305 1 89.44 224 VAL B N 1
ATOM 4361 C CA . VAL B 1 224 ? -15.367 -47.281 -16.547 1 89.44 224 VAL B CA 1
ATOM 4362 C C . VAL B 1 224 ? -15.523 -46.125 -17.547 1 89.44 224 VAL B C 1
ATOM 4364 O O . VAL B 1 224 ? -16.281 -45.188 -17.312 1 89.44 224 VAL B O 1
ATOM 4367 N N . VAL B 1 225 ? -14.703 -46.25 -18.578 1 89.06 225 VAL B N 1
ATOM 4368 C CA . VAL B 1 225 ? -14.742 -45.156 -19.562 1 89.06 225 VAL B CA 1
ATOM 4369 C C . VAL B 1 225 ? -15.125 -45.75 -20.922 1 89.06 225 VAL B C 1
ATOM 4371 O O . VAL B 1 225 ? -14.789 -46.875 -21.25 1 89.06 225 VAL B O 1
ATOM 4374 N N . SER B 1 226 ? -15.914 -45 -21.594 1 85.31 226 SER B N 1
ATOM 4375 C CA . SER B 1 226 ? -16.297 -45.438 -22.938 1 85.31 226 SER B CA 1
ATOM 4376 C C . SER B 1 226 ? -15.438 -44.75 -24 1 85.31 226 SER B C 1
ATOM 4378 O O . SER B 1 226 ? -14.938 -43.625 -23.781 1 85.31 226 SER B O 1
ATOM 4380 N N . ALA B 1 227 ? -15.266 -45.438 -25.109 1 77.94 227 ALA B N 1
ATOM 4381 C CA . ALA B 1 227 ? -14.5 -44.875 -26.203 1 77.94 227 ALA B CA 1
ATOM 4382 C C . ALA B 1 227 ? -15.172 -43.594 -26.75 1 77.94 227 ALA B C 1
ATOM 4384 O O . ALA B 1 227 ? -14.516 -42.75 -27.344 1 77.94 227 ALA B O 1
ATOM 4385 N N . SER B 1 228 ? -16.422 -43.5 -26.469 1 77.75 228 SER B N 1
ATOM 4386 C CA . SER B 1 228 ? -17.156 -42.344 -26.953 1 77.75 228 SER B CA 1
ATOM 4387 C C . SER B 1 228 ? -17.031 -41.156 -25.984 1 77.75 228 SER B C 1
ATOM 4389 O O . SER B 1 228 ? -17.188 -40 -26.375 1 77.75 228 SER B O 1
ATOM 4391 N N . ARG B 1 229 ? -16.844 -41.562 -24.719 1 79.44 229 ARG B N 1
ATOM 4392 C CA . ARG B 1 229 ? -16.625 -40.531 -23.734 1 79.44 229 ARG B CA 1
ATOM 4393 C C . ARG B 1 229 ? -15.148 -40.188 -23.609 1 79.44 229 ARG B C 1
ATOM 4395 O O . ARG B 1 229 ? -14.398 -40.906 -22.953 1 79.44 229 ARG B O 1
ATOM 4402 N N . ARG B 1 230 ? -14.789 -39.094 -24.062 1 86.81 230 ARG B N 1
ATOM 4403 C CA . ARG B 1 230 ? -13.398 -38.781 -24.359 1 86.81 230 ARG B CA 1
ATOM 4404 C C . ARG B 1 230 ? -12.719 -38.156 -23.141 1 86.81 230 ARG B C 1
ATOM 4406 O O . ARG B 1 230 ? -11.492 -38.062 -23.094 1 86.81 230 ARG B O 1
ATOM 4413 N N . ARG B 1 231 ? -13.633 -37.906 -22.094 1 93.5 231 ARG B N 1
ATOM 4414 C CA . ARG B 1 231 ? -13 -37.188 -21 1 93.5 231 ARG B CA 1
ATOM 4415 C C . ARG B 1 231 ? -13.664 -37.531 -19.672 1 93.5 231 ARG B C 1
ATOM 4417 O O . ARG B 1 231 ? -14.875 -37.75 -19.609 1 93.5 231 ARG B O 1
ATOM 4424 N N . LEU B 1 232 ? -12.844 -37.688 -18.656 1 96.06 232 LEU B N 1
ATOM 4425 C CA . LEU B 1 232 ? -13.289 -37.875 -17.266 1 96.06 232 LEU B CA 1
ATOM 4426 C C . LEU B 1 232 ? -12.43 -37.062 -16.312 1 96.06 232 LEU B C 1
ATOM 4428 O O . LEU B 1 232 ? -11.211 -37.25 -16.25 1 96.06 232 LEU B O 1
ATOM 4432 N N . LEU B 1 233 ? -13.102 -36.188 -15.562 1 97.06 233 LEU B N 1
ATOM 4433 C CA . LEU B 1 233 ? -12.391 -35.406 -14.555 1 97.06 233 LEU B CA 1
ATOM 4434 C C . LEU B 1 233 ? -12.219 -36.188 -13.266 1 97.06 233 LEU B C 1
ATOM 4436 O O . LEU B 1 233 ? -13.164 -36.844 -12.797 1 97.06 233 LEU B O 1
ATOM 4440 N N . LEU B 1 234 ? -11.031 -36.219 -12.805 1 96.94 234 LEU B N 1
ATOM 4441 C CA . LEU B 1 234 ? -10.719 -36.844 -11.531 1 96.94 234 LEU B CA 1
ATOM 4442 C C . LEU B 1 234 ? -10.414 -35.812 -10.461 1 96.94 234 LEU B C 1
ATOM 4444 O O . LEU B 1 234 ? -9.375 -35.156 -10.516 1 96.94 234 LEU B O 1
ATOM 4448 N N . ALA B 1 235 ? -11.273 -35.656 -9.492 1 95.81 235 ALA B N 1
ATOM 4449 C CA . ALA B 1 235 ? -11.133 -34.688 -8.422 1 95.81 235 ALA B CA 1
ATOM 4450 C C . ALA B 1 235 ? -10.625 -35.344 -7.141 1 95.81 235 ALA B C 1
ATOM 4452 O O . ALA B 1 235 ? -11.211 -36.281 -6.652 1 95.81 235 ALA B O 1
ATOM 4453 N N . VAL B 1 236 ? -9.562 -34.812 -6.668 1 92.94 236 VAL B N 1
ATOM 4454 C CA . VAL B 1 236 ? -9.008 -35.375 -5.449 1 92.94 236 VAL B CA 1
ATOM 4455 C C . VAL B 1 236 ? -9.75 -34.844 -4.23 1 92.94 236 VAL B C 1
ATOM 4457 O O . VAL B 1 236 ? -9.898 -33.625 -4.082 1 92.94 236 VAL B O 1
ATOM 4460 N N . ARG B 1 237 ? -10.266 -35.719 -3.488 1 83 237 ARG B N 1
ATOM 4461 C CA . ARG B 1 237 ? -10.898 -35.375 -2.225 1 83 237 ARG B CA 1
ATOM 4462 C C . ARG B 1 237 ? -9.859 -35.188 -1.126 1 83 237 ARG B C 1
ATOM 4464 O O . ARG B 1 237 ? -8.867 -35.906 -1.07 1 83 237 ARG B O 1
ATOM 4471 N N . GLY B 1 238 ? -9.883 -34.156 -0.293 1 66.38 238 GLY B N 1
ATOM 4472 C CA . GLY B 1 238 ? -9.016 -33.719 0.782 1 66.38 238 GLY B CA 1
ATOM 4473 C C . GLY B 1 238 ? -8.195 -34.812 1.398 1 66.38 238 GLY B C 1
ATOM 4474 O O . GLY B 1 238 ? -8.688 -35.938 1.584 1 66.38 238 GLY B O 1
ATOM 4475 N N . ASP B 1 239 ? -6.984 -35.156 0.966 1 54.34 239 ASP B N 1
ATOM 4476 C CA . ASP B 1 239 ? -6.16 -36.094 1.74 1 54.34 239 ASP B CA 1
ATOM 4477 C C . ASP B 1 239 ? -6.203 -35.75 3.229 1 54.34 239 ASP B C 1
ATOM 4479 O O . ASP B 1 239 ? -5.801 -34.656 3.633 1 54.34 239 ASP B O 1
ATOM 4483 N N . GLY B 1 240 ? -7.18 -35.781 3.998 1 47.56 240 GLY B N 1
ATOM 4484 C CA . GLY B 1 240 ? -7.121 -35.625 5.445 1 47.56 240 GLY B CA 1
ATOM 4485 C C . GLY B 1 240 ? -6.035 -34.688 5.902 1 47.56 240 GLY B C 1
ATOM 4486 O O . GLY B 1 240 ? -5.82 -34.5 7.102 1 47.56 240 GLY B O 1
ATOM 4487 N N . ASP B 1 241 ? -4.938 -34.719 5.332 1 43.34 241 ASP B N 1
ATOM 4488 C CA . ASP B 1 241 ? -3.977 -33.875 6.027 1 43.34 241 ASP B CA 1
ATOM 4489 C C . ASP B 1 241 ? -4.477 -32.438 6.113 1 43.34 241 ASP B C 1
ATOM 4491 O O . ASP B 1 241 ? -5.074 -31.922 5.164 1 43.34 241 ASP B O 1
ATOM 4495 N N . GLY B 1 242 ? -4.922 -31.953 7.133 1 42.94 242 GLY B N 1
ATOM 4496 C CA . GLY B 1 242 ? -5.355 -30.75 7.801 1 42.94 242 GLY B CA 1
ATOM 4497 C C . GLY B 1 242 ? -5.246 -29.516 6.926 1 42.94 242 GLY B C 1
ATOM 4498 O O . GLY B 1 242 ? -5.617 -28.406 7.34 1 42.94 242 GLY B O 1
ATOM 4499 N N . GLY B 1 243 ? -4.195 -29.281 6.043 1 44.75 243 GLY B N 1
ATOM 4500 C CA . GLY B 1 243 ? -4 -27.891 5.645 1 44.75 243 GLY B CA 1
ATOM 4501 C C . GLY B 1 243 ? -4.914 -27.469 4.508 1 44.75 243 GLY B C 1
ATOM 4502 O O . GLY B 1 243 ? -5.613 -28.297 3.924 1 44.75 243 GLY B O 1
ATOM 4503 N N . GLY B 1 244 ? -5.344 -26.188 4.324 1 50.5 244 GLY B N 1
ATOM 4504 C CA . GLY B 1 244 ? -5.914 -25.266 3.352 1 50.5 244 GLY B CA 1
ATOM 4505 C C . GLY B 1 244 ? -5.562 -25.625 1.918 1 50.5 244 GLY B C 1
ATOM 4506 O O . GLY B 1 244 ? -5.504 -24.75 1.053 1 50.5 244 GLY B O 1
ATOM 4507 N N . GLU B 1 245 ? -5.223 -26.906 1.616 1 58.53 245 GLU B N 1
ATOM 4508 C CA . GLU B 1 245 ? -4.652 -27.203 0.305 1 58.53 245 GLU B CA 1
ATOM 4509 C C . GLU B 1 245 ? -5.738 -27.266 -0.769 1 58.53 245 GLU B C 1
ATOM 4511 O O . GLU B 1 245 ? -6.855 -27.719 -0.51 1 58.53 245 GLU B O 1
ATOM 4516 N N . GLN B 1 246 ? -5.656 -26.641 -1.855 1 69.75 246 GLN B N 1
ATOM 4517 C CA . GLN B 1 246 ? -6.469 -26.484 -3.059 1 69.75 246 GLN B CA 1
ATOM 4518 C C . GLN B 1 246 ? -6.805 -27.844 -3.68 1 69.75 246 GLN B C 1
ATOM 4520 O O . GLN B 1 246 ? -5.965 -28.734 -3.701 1 69.75 246 GLN B O 1
ATOM 4525 N N . ARG B 1 247 ? -8.109 -28.078 -3.836 1 84.06 247 ARG B N 1
ATOM 4526 C CA . ARG B 1 247 ? -8.609 -29.25 -4.551 1 84.06 247 ARG B CA 1
ATOM 4527 C C . ARG B 1 247 ? -7.898 -29.422 -5.887 1 84.06 247 ARG B C 1
ATOM 4529 O O . ARG B 1 247 ? -7.891 -28.516 -6.719 1 84.06 247 ARG B O 1
ATOM 4536 N N . ARG B 1 248 ? -7.211 -30.609 -5.984 1 92.75 248 ARG B N 1
ATOM 4537 C CA . ARG B 1 248 ? -6.496 -30.875 -7.223 1 92.75 248 ARG B CA 1
ATOM 4538 C C . ARG B 1 248 ? -7.383 -31.625 -8.211 1 92.75 248 ARG B C 1
ATOM 4540 O O . ARG B 1 248 ? -8.227 -32.438 -7.812 1 92.75 248 ARG B O 1
ATOM 4547 N N . VAL B 1 249 ? -7.172 -31.297 -9.484 1 95.94 249 VAL B N 1
ATOM 4548 C CA . VAL B 1 249 ? -8 -31.859 -10.555 1 95.94 249 VAL B CA 1
ATOM 4549 C C . VAL B 1 249 ? -7.113 -32.5 -11.609 1 95.94 249 VAL B C 1
ATOM 4551 O O . VAL B 1 249 ? -6.125 -31.922 -12.055 1 95.94 249 VAL B O 1
ATOM 4554 N N . PHE B 1 250 ? -7.5 -33.719 -11.969 1 96.94 250 PHE B N 1
ATOM 4555 C CA . PHE B 1 250 ? -6.844 -34.406 -13.07 1 96.94 250 PHE B CA 1
ATOM 4556 C C . PHE B 1 250 ? -7.832 -34.719 -14.188 1 96.94 250 PHE B C 1
ATOM 4558 O O . PHE B 1 250 ? -9.047 -34.688 -13.977 1 96.94 250 PHE B O 1
ATOM 4565 N N . LEU B 1 251 ? -7.258 -34.938 -15.336 1 97.25 251 LEU B N 1
ATOM 4566 C CA . LEU B 1 251 ? -8.07 -35.312 -16.484 1 97.25 251 LEU B CA 1
ATOM 4567 C C . LEU B 1 251 ? -7.613 -36.656 -17.062 1 97.25 251 LEU B C 1
ATOM 4569 O O . LEU B 1 251 ? -6.43 -36.844 -17.344 1 97.25 251 LEU B O 1
ATOM 4573 N N . LEU B 1 252 ? -8.523 -37.562 -17.125 1 96.31 252 LEU B N 1
ATOM 4574 C CA . LEU B 1 252 ? -8.344 -38.75 -17.938 1 96.31 252 LEU B CA 1
ATOM 4575 C C . LEU B 1 252 ? -8.938 -38.562 -19.328 1 96.31 252 LEU B C 1
ATOM 4577 O O . LEU B 1 252 ? -10.141 -38.312 -19.469 1 96.31 252 LEU B O 1
ATOM 4581 N N . ALA B 1 253 ? -8.102 -38.625 -20.266 1 95.19 253 ALA B N 1
ATOM 4582 C CA . ALA B 1 253 ? -8.539 -38.375 -21.641 1 95.19 253 ALA B CA 1
ATOM 4583 C C . ALA B 1 253 ? -8.406 -39.656 -22.484 1 95.19 253 ALA B C 1
ATOM 4585 O O . ALA B 1 253 ? -7.426 -40.375 -22.359 1 95.19 253 ALA B O 1
ATOM 4586 N N . VAL B 1 254 ? -9.43 -39.812 -23.281 1 92.12 254 VAL B N 1
ATOM 4587 C CA . VAL B 1 254 ? -9.453 -40.938 -24.188 1 92.12 254 VAL B CA 1
ATOM 4588 C C . VAL B 1 254 ? -9.32 -40.469 -25.625 1 92.12 254 VAL B C 1
ATOM 4590 O O . VAL B 1 254 ? -9.977 -39.531 -26.047 1 92.12 254 VAL B O 1
ATOM 4593 N N . GLY B 1 255 ? -8.383 -41.094 -26.328 1 90.19 255 GLY B N 1
ATOM 4594 C CA . GLY B 1 255 ? -8.18 -40.812 -27.734 1 90.19 255 GLY B CA 1
ATOM 4595 C C . GLY B 1 255 ? -8.078 -42.062 -28.594 1 90.19 255 GLY B C 1
ATOM 4596 O O . GLY B 1 255 ? -8.523 -43.125 -28.172 1 90.19 255 GLY B O 1
ATOM 4597 N N . ALA B 1 256 ? -7.711 -41.75 -29.844 1 88.69 256 ALA B N 1
ATOM 4598 C CA . ALA B 1 256 ? -7.574 -42.875 -30.766 1 88.69 256 ALA B CA 1
ATOM 4599 C C . ALA B 1 256 ? -6.223 -42.844 -31.484 1 88.69 256 ALA B C 1
ATOM 4601 O O . ALA B 1 256 ? -5.73 -41.75 -31.828 1 88.69 256 ALA B O 1
ATOM 4602 N N . HIS B 1 257 ? -5.66 -44.031 -31.547 1 88.81 257 HIS B N 1
ATOM 4603 C CA . HIS B 1 257 ? -4.453 -44.219 -32.344 1 88.81 257 HIS B CA 1
ATOM 4604 C C . HIS B 1 257 ? -4.547 -45.531 -33.156 1 88.81 257 HIS B C 1
ATOM 4606 O O . HIS B 1 257 ? -4.375 -46.625 -32.625 1 88.81 257 HIS B O 1
ATOM 4612 N N . GLY B 1 258 ? -4.801 -45.281 -34.406 1 88.38 258 GLY B N 1
ATOM 4613 C CA . GLY B 1 258 ? -5.082 -46.469 -35.219 1 88.38 258 GLY B CA 1
ATOM 4614 C C . GLY B 1 258 ? -6.328 -47.219 -34.781 1 88.38 258 GLY B C 1
ATOM 4615 O O . GLY B 1 258 ? -7.406 -46.625 -34.656 1 88.38 258 GLY B O 1
ATOM 4616 N N . ALA B 1 259 ? -6.129 -48.531 -34.5 1 89.69 259 ALA B N 1
ATOM 4617 C CA . ALA B 1 259 ? -7.246 -49.344 -34.062 1 89.69 259 ALA B CA 1
ATOM 4618 C C . ALA B 1 259 ? -7.348 -49.406 -32.531 1 89.69 259 ALA B C 1
ATOM 4620 O O . ALA B 1 259 ? -8.344 -49.875 -32 1 89.69 259 ALA B O 1
ATOM 4621 N N . ALA B 1 260 ? -6.371 -48.781 -31.938 1 90.12 260 ALA B N 1
ATOM 4622 C CA . ALA B 1 260 ? -6.336 -48.844 -30.484 1 90.12 260 ALA B CA 1
ATOM 4623 C C . ALA B 1 260 ? -6.914 -47.594 -29.844 1 90.12 260 ALA B C 1
ATOM 4625 O O . ALA B 1 260 ? -6.922 -46.531 -30.469 1 90.12 260 ALA B O 1
ATOM 4626 N N . THR B 1 261 ? -7.453 -47.781 -28.703 1 91.31 261 THR B N 1
ATOM 4627 C CA . THR B 1 261 ? -7.879 -46.656 -27.875 1 91.31 261 THR B CA 1
ATOM 4628 C C . THR B 1 261 ? -6.762 -46.219 -26.938 1 91.31 261 THR B C 1
ATOM 4630 O O . THR B 1 261 ? -6.066 -47.062 -26.359 1 91.31 261 THR B O 1
ATOM 4633 N N . THR B 1 262 ? -6.555 -44.906 -26.922 1 92.38 262 THR B N 1
ATOM 4634 C CA . THR B 1 262 ? -5.492 -44.406 -26.062 1 92.38 262 THR B CA 1
ATOM 4635 C C . THR B 1 262 ? -6.074 -43.688 -24.844 1 92.38 262 THR B C 1
ATOM 4637 O O . THR B 1 262 ? -7.121 -43.031 -24.922 1 92.38 262 THR B O 1
ATOM 4640 N N . VAL B 1 263 ? -5.355 -43.906 -23.688 1 93.81 263 VAL B N 1
ATOM 4641 C CA . VAL B 1 263 ? -5.762 -43.25 -22.453 1 93.81 263 VAL B CA 1
ATOM 4642 C C . VAL B 1 263 ? -4.586 -42.469 -21.875 1 93.81 263 VAL B C 1
ATOM 4644 O O . VAL B 1 263 ? -3.463 -43 -21.812 1 93.81 263 VAL B O 1
ATOM 4647 N N . SER B 1 264 ? -4.832 -41.25 -21.516 1 94.62 264 SER B N 1
ATOM 4648 C CA . SER B 1 264 ? -3.805 -40.438 -20.891 1 94.62 264 SER B CA 1
ATOM 4649 C C . SER B 1 264 ? -4.348 -39.719 -19.656 1 94.62 264 SER B C 1
ATOM 4651 O O . SER B 1 264 ? -5.559 -39.562 -19.5 1 94.62 264 SER B O 1
ATOM 4653 N N . VAL B 1 265 ? -3.395 -39.438 -18.719 1 96.19 265 VAL B N 1
ATOM 4654 C CA . VAL B 1 265 ? -3.75 -38.688 -17.5 1 96.19 265 VAL B CA 1
ATOM 4655 C C . VAL B 1 265 ? -2.9 -37.438 -17.391 1 96.19 265 VAL B C 1
ATOM 4657 O O . VAL B 1 265 ? -1.683 -37.469 -17.594 1 96.19 265 VAL B O 1
ATOM 4660 N N . SER B 1 266 ? -3.582 -36.344 -17.141 1 96.25 266 SER B N 1
ATOM 4661 C CA . SER B 1 266 ? -2.883 -35.062 -16.953 1 96.25 266 SER B CA 1
ATOM 4662 C C . SER B 1 266 ? -3.428 -34.312 -15.742 1 96.25 266 SER B C 1
ATOM 4664 O O . SER B 1 266 ? -4.523 -34.594 -15.266 1 96.25 266 SER B O 1
ATOM 4666 N N . CYS B 1 267 ? -2.574 -33.406 -15.258 1 96.06 267 CYS B N 1
ATOM 4667 C CA . CYS B 1 267 ? -2.979 -32.531 -14.164 1 96.06 267 CYS B CA 1
ATOM 4668 C C . CYS B 1 267 ? -3.459 -31.172 -14.688 1 96.06 267 CYS B C 1
ATOM 4670 O O . CYS B 1 267 ? -2.77 -30.531 -15.469 1 96.06 267 CYS B O 1
ATOM 4672 N N . VAL B 1 268 ? -4.605 -30.766 -14.18 1 96.38 268 VAL B N 1
ATOM 4673 C CA . VAL B 1 268 ? -5.16 -29.484 -14.617 1 96.38 268 VAL B CA 1
ATOM 4674 C C . VAL B 1 268 ? -4.609 -28.359 -13.75 1 96.38 268 VAL B C 1
ATOM 4676 O O . VAL B 1 268 ? -5.152 -28.078 -12.68 1 96.38 268 VAL B O 1
ATOM 4679 N N . ARG B 1 269 ? -3.645 -27.703 -14.297 1 95.94 269 ARG B N 1
ATOM 4680 C CA . ARG B 1 269 ? -3.025 -26.547 -13.648 1 95.94 269 ARG B CA 1
ATOM 4681 C C . ARG B 1 269 ? -2.223 -25.734 -14.648 1 95.94 269 ARG B C 1
ATOM 4683 O O . ARG B 1 269 ? -1.949 -26.188 -15.758 1 95.94 269 ARG B O 1
ATOM 4690 N N . ALA B 1 270 ? -1.906 -24.578 -14.211 1 95.31 270 ALA B N 1
ATOM 4691 C CA . ALA B 1 270 ? -1.303 -23.609 -15.141 1 95.31 270 ALA B CA 1
ATOM 4692 C C . ALA B 1 270 ? 0.05 -24.125 -15.641 1 95.31 270 ALA B C 1
ATOM 4694 O O . ALA B 1 270 ? 0.386 -23.953 -16.812 1 95.31 270 ALA B O 1
ATOM 4695 N N . ASN B 1 271 ? 0.842 -24.688 -14.734 1 93.81 271 ASN B N 1
ATOM 4696 C CA . ASN B 1 271 ? 2.135 -25.266 -15.086 1 93.81 271 ASN B CA 1
ATOM 4697 C C . ASN B 1 271 ? 2.641 -26.219 -14 1 93.81 271 ASN B C 1
ATOM 4699 O O . ASN B 1 271 ? 2.025 -26.344 -12.938 1 93.81 271 ASN B O 1
ATOM 4703 N N . ALA B 1 272 ? 3.75 -26.844 -14.297 1 93.12 272 ALA B N 1
ATOM 4704 C CA . ALA B 1 272 ? 4.285 -27.875 -13.406 1 93.12 272 ALA B CA 1
ATOM 4705 C C . ALA B 1 272 ? 4.723 -27.266 -12.078 1 93.12 272 ALA B C 1
ATOM 4707 O O . ALA B 1 272 ? 4.699 -27.938 -11.047 1 93.12 272 ALA B O 1
ATOM 4708 N N . ALA B 1 273 ? 5.027 -26.047 -12.062 1 93.5 273 ALA B N 1
ATOM 4709 C CA . ALA B 1 273 ? 5.543 -25.391 -10.859 1 93.5 273 ALA B CA 1
ATOM 4710 C C . ALA B 1 273 ? 4.41 -25.047 -9.891 1 93.5 273 ALA B C 1
ATOM 4712 O O . ALA B 1 273 ? 4.656 -24.766 -8.719 1 93.5 273 ALA B O 1
ATOM 4713 N N . ALA B 1 274 ? 3.191 -25.062 -10.336 1 93.06 274 ALA B N 1
ATOM 4714 C CA . ALA B 1 274 ? 2.043 -24.625 -9.547 1 93.06 274 ALA B CA 1
ATOM 4715 C C . ALA B 1 274 ? 1.625 -25.688 -8.539 1 93.06 274 ALA B C 1
ATOM 4717 O O . ALA B 1 274 ? 0.544 -25.609 -7.949 1 93.06 274 ALA B O 1
ATOM 4718 N N . GLY B 1 275 ? 2.443 -26.719 -8.328 1 89.69 275 GLY B N 1
ATOM 4719 C CA . GLY B 1 275 ? 2.186 -27.781 -7.379 1 89.69 275 GLY B CA 1
ATOM 4720 C C . GLY B 1 275 ? 3.229 -28.891 -7.422 1 89.69 275 GLY B C 1
ATOM 4721 O O . GLY B 1 275 ? 4.207 -28.797 -8.164 1 89.69 275 GLY B O 1
ATOM 4722 N N . PRO B 1 276 ? 2.953 -29.781 -6.648 1 92.38 276 PRO B N 1
ATOM 4723 C CA . PRO B 1 276 ? 3.922 -30.891 -6.617 1 92.38 276 PRO B CA 1
ATOM 4724 C C . PRO B 1 276 ? 3.826 -31.797 -7.836 1 92.38 276 PRO B C 1
ATOM 4726 O O . PRO B 1 276 ? 2.836 -31.75 -8.57 1 92.38 276 PRO B O 1
ATOM 4729 N N . PRO B 1 277 ? 4.887 -32.562 -8.031 1 95.06 277 PRO B N 1
ATOM 4730 C CA . PRO B 1 277 ? 4.809 -33.562 -9.102 1 95.06 277 PRO B CA 1
ATOM 4731 C C . PRO B 1 277 ? 3.949 -34.781 -8.734 1 95.06 277 PRO B C 1
ATOM 4733 O O . PRO B 1 277 ? 3.836 -35.094 -7.551 1 95.06 277 PRO B O 1
ATOM 4736 N N . TYR B 1 278 ? 3.393 -35.438 -9.766 1 95.56 278 TYR B N 1
ATOM 4737 C CA . TYR B 1 278 ? 2.537 -36.594 -9.578 1 95.56 278 TYR B CA 1
ATOM 4738 C C . TYR B 1 278 ? 2.955 -37.75 -10.508 1 95.56 278 TYR B C 1
ATOM 4740 O O . TYR B 1 278 ? 3.523 -37.5 -11.578 1 95.56 278 TYR B O 1
ATOM 4748 N N . THR B 1 279 ? 2.684 -38.938 -10.07 1 96.5 279 THR B N 1
ATOM 4749 C CA . THR B 1 279 ? 2.77 -40.125 -10.922 1 96.5 279 THR B CA 1
ATOM 4750 C C . THR B 1 279 ? 1.427 -40.844 -10.977 1 96.5 279 THR B C 1
ATOM 4752 O O . THR B 1 279 ? 0.595 -40.688 -10.078 1 96.5 279 THR B O 1
ATOM 4755 N N . CYS B 1 280 ? 1.261 -41.531 -12.047 1 96.44 280 CYS B N 1
ATOM 4756 C CA . CYS B 1 280 ? 0.011 -42.281 -12.164 1 96.44 280 CYS B CA 1
ATOM 4757 C C . CYS B 1 280 ? 0.261 -43.688 -12.703 1 96.44 280 CYS B C 1
ATOM 4759 O O . CYS B 1 280 ? 1.225 -43.906 -13.438 1 96.44 280 CYS B O 1
ATOM 4761 N N . LYS B 1 281 ? -0.518 -44.531 -12.234 1 97.19 281 LYS B N 1
ATOM 4762 C CA . LYS B 1 281 ? -0.603 -45.906 -12.742 1 97.19 281 LYS B CA 1
ATOM 4763 C C . LYS B 1 281 ? -2.004 -46.188 -13.266 1 97.19 281 LYS B C 1
ATOM 4765 O O . LYS B 1 281 ? -2.988 -46.062 -12.539 1 97.19 281 LYS B O 1
ATOM 4770 N N . VAL B 1 282 ? -2.082 -46.562 -14.539 1 97 282 VAL B N 1
ATOM 4771 C CA . VAL B 1 282 ? -3.352 -46.906 -15.156 1 97 282 VAL B CA 1
ATOM 4772 C C . VAL B 1 282 ? -3.236 -48.281 -15.805 1 97 282 VAL B C 1
ATOM 4774 O O . VAL B 1 282 ? -2.254 -48.594 -16.484 1 97 282 VAL B O 1
ATOM 4777 N N . TRP B 1 283 ? -4.219 -49.094 -15.578 1 95.81 283 TRP B N 1
ATOM 4778 C CA . TRP B 1 283 ? -4.145 -50.406 -16.203 1 95.81 283 TRP B CA 1
ATOM 4779 C C . TRP B 1 283 ? -5.535 -51 -16.406 1 95.81 283 TRP B C 1
ATOM 4781 O O . TRP B 1 283 ? -6.512 -50.5 -15.82 1 95.81 283 TRP B O 1
ATOM 4791 N N . THR B 1 284 ? -5.609 -51.906 -17.281 1 93.38 284 THR B N 1
ATOM 4792 C CA . THR B 1 284 ? -6.824 -52.656 -17.562 1 93.38 284 THR B CA 1
ATOM 4793 C C . THR B 1 284 ? -6.488 -54.125 -17.812 1 93.38 284 THR B C 1
ATOM 4795 O O . THR B 1 284 ? -5.348 -54.469 -18.141 1 93.38 284 THR B O 1
ATOM 4798 N N . GLN B 1 285 ? -7.449 -54.969 -17.531 1 88.94 285 GLN B N 1
ATOM 4799 C CA . GLN B 1 285 ? -7.289 -56.406 -17.719 1 88.94 285 GLN B CA 1
ATOM 4800 C C . GLN B 1 285 ? -8.32 -56.938 -18.703 1 88.94 285 GLN B C 1
ATOM 4802 O O . GLN B 1 285 ? -9.492 -56.562 -18.641 1 88.94 285 GLN B O 1
ATOM 4807 N N . ALA B 1 286 ? -7.75 -57.781 -19.625 1 85.5 286 ALA B N 1
ATOM 4808 C CA . ALA B 1 286 ? -8.641 -58.438 -20.594 1 85.5 286 ALA B CA 1
ATOM 4809 C C . ALA B 1 286 ? -9.336 -59.625 -19.953 1 85.5 286 ALA B C 1
ATOM 4811 O O . ALA B 1 286 ? -8.867 -60.156 -18.953 1 85.5 286 ALA B O 1
ATOM 4812 N N . PRO B 1 287 ? -10.508 -59.906 -20.516 1 80.12 287 PRO B N 1
ATOM 4813 C CA . PRO B 1 287 ? -11.086 -61.188 -20.078 1 80.12 287 PRO B CA 1
ATOM 4814 C C . PRO B 1 287 ? -10.148 -62.375 -20.297 1 80.12 287 PRO B C 1
ATOM 4816 O O . PRO B 1 287 ? -9.25 -62.312 -21.156 1 80.12 287 PRO B O 1
ATOM 4819 N N . PRO B 1 288 ? -10.25 -63.406 -19.516 1 81.69 288 PRO B N 1
ATOM 4820 C CA . PRO B 1 288 ? -9.352 -64.562 -19.672 1 81.69 288 PRO B CA 1
ATOM 4821 C C . PRO B 1 288 ? -9.383 -65.125 -21.078 1 81.69 288 PRO B C 1
ATOM 4823 O O . PRO B 1 288 ? -10.445 -65.188 -21.703 1 81.69 288 PRO B O 1
ATOM 4826 N N . ASP B 1 289 ? -8.164 -65.438 -21.547 1 78.62 289 ASP B N 1
ATOM 4827 C CA . ASP B 1 289 ? -8.07 -66.062 -22.844 1 78.62 289 ASP B CA 1
ATOM 4828 C C . ASP B 1 289 ? -8.82 -67.375 -22.844 1 78.62 289 ASP B C 1
ATOM 4830 O O . ASP B 1 289 ? -8.727 -68.188 -21.891 1 78.62 289 ASP B O 1
ATOM 4834 N N . ALA B 1 290 ? -9.57 -67.688 -23.859 1 79.56 290 ALA B N 1
ATOM 4835 C CA . ALA B 1 290 ? -10.367 -68.875 -23.938 1 79.56 290 ALA B CA 1
ATOM 4836 C C . ALA B 1 290 ? -9.469 -70.125 -23.906 1 79.56 290 ALA B C 1
ATOM 4838 O O . ALA B 1 290 ? -9.836 -71.125 -23.344 1 79.56 290 ALA B O 1
ATOM 4839 N N . GLU B 1 291 ? -8.258 -70 -24.406 1 82.5 291 GLU B N 1
ATOM 4840 C CA . GLU B 1 291 ? -7.371 -71.188 -24.547 1 82.5 291 GLU B CA 1
ATOM 4841 C C . GLU B 1 291 ? -6.484 -71.312 -23.312 1 82.5 291 GLU B C 1
ATOM 4843 O O . GLU B 1 291 ? -6.32 -72.438 -22.797 1 82.5 291 GLU B O 1
ATOM 4848 N N . THR B 1 292 ? -5.938 -70.25 -22.875 1 83.5 292 THR B N 1
ATOM 4849 C CA . THR B 1 292 ? -4.91 -70.375 -21.844 1 83.5 292 THR B CA 1
ATOM 4850 C C . THR B 1 292 ? -5.477 -70 -20.469 1 83.5 292 THR B C 1
ATOM 4852 O O . THR B 1 292 ? -4.898 -70.312 -19.438 1 83.5 292 THR B O 1
ATOM 4855 N N . GLY B 1 293 ? -6.602 -69.312 -20.438 1 81.5 293 GLY B N 1
ATOM 4856 C CA . GLY B 1 293 ? -7.199 -68.812 -19.188 1 81.5 293 GLY B CA 1
ATOM 4857 C C . GLY B 1 293 ? -6.484 -67.625 -18.578 1 81.5 293 GLY B C 1
ATOM 4858 O O . GLY B 1 293 ? -6.895 -67.125 -17.531 1 81.5 293 GLY B O 1
ATOM 4859 N N . VAL B 1 294 ? -5.402 -67.25 -19.219 1 82.62 294 VAL B N 1
ATOM 4860 C CA . VAL B 1 294 ? -4.605 -66.188 -18.672 1 82.62 294 VAL B CA 1
ATOM 4861 C C . VAL B 1 294 ? -5.238 -64.875 -19.062 1 82.62 294 VAL B C 1
ATOM 4863 O O . VAL B 1 294 ? -5.738 -64.688 -20.188 1 82.62 294 VAL B O 1
ATOM 4866 N N . LYS B 1 295 ? -5.246 -63.906 -18.094 1 84.81 295 LYS B N 1
ATOM 4867 C CA . LYS B 1 295 ? -5.754 -62.562 -18.328 1 84.81 295 LYS B CA 1
ATOM 4868 C C . LYS B 1 295 ? -4.621 -61.594 -18.688 1 84.81 295 LYS B C 1
ATOM 4870 O O . LYS B 1 295 ? -3.688 -61.406 -17.906 1 84.81 295 LYS B O 1
ATOM 4875 N N . ASP B 1 296 ? -4.762 -61.062 -19.938 1 88.06 296 ASP B N 1
ATOM 4876 C CA . ASP B 1 296 ? -3.789 -60.062 -20.359 1 88.06 296 ASP B CA 1
ATOM 4877 C C . ASP B 1 296 ? -4.016 -58.719 -19.625 1 88.06 296 ASP B C 1
ATOM 4879 O O . ASP B 1 296 ? -5.156 -58.312 -19.406 1 88.06 296 ASP B O 1
ATOM 4883 N N . THR B 1 297 ? -2.934 -58.219 -19.109 1 91.31 297 THR B N 1
ATOM 4884 C CA . THR B 1 297 ? -2.98 -56.906 -18.469 1 91.31 297 THR B CA 1
ATOM 4885 C C . THR B 1 297 ? -2.105 -55.906 -19.203 1 91.31 297 THR B C 1
ATOM 4887 O O . THR B 1 297 ? -0.987 -56.25 -19.609 1 91.31 297 THR B O 1
ATOM 4890 N N . ILE B 1 298 ? -2.662 -54.781 -19.5 1 93.31 298 ILE B N 1
ATOM 4891 C CA . ILE B 1 298 ? -1.868 -53.656 -20 1 93.31 298 ILE B CA 1
ATOM 4892 C C . ILE B 1 298 ? -1.831 -52.531 -18.969 1 93.31 298 ILE B C 1
ATOM 4894 O O . ILE B 1 298 ? -2.852 -52.219 -18.344 1 93.31 298 ILE B O 1
ATOM 4898 N N . MET B 1 299 ? -0.648 -52.031 -18.766 1 95.19 299 MET B N 1
ATOM 4899 C CA . MET B 1 299 ? -0.476 -51.031 -17.719 1 95.19 299 MET B CA 1
ATOM 4900 C C . MET B 1 299 ? 0.464 -49.938 -18.172 1 95.19 299 MET B C 1
ATOM 4902 O O . MET B 1 299 ? 1.388 -50.156 -18.953 1 95.19 299 MET B O 1
ATOM 4906 N N . MET B 1 300 ? 0.148 -48.75 -17.688 1 94 300 MET B N 1
ATOM 4907 C CA . MET B 1 300 ? 1.027 -47.594 -17.875 1 94 300 MET B CA 1
ATOM 4908 C C . MET B 1 300 ? 1.381 -46.938 -16.547 1 94 300 MET B C 1
ATOM 4910 O O . MET B 1 300 ? 0.527 -46.812 -15.664 1 94 300 MET B O 1
ATOM 4914 N N . GLU B 1 301 ? 2.631 -46.688 -16.312 1 94.5 301 GLU B N 1
ATOM 4915 C CA . GLU B 1 301 ? 3.131 -45.875 -15.211 1 94.5 301 GLU B CA 1
ATOM 4916 C C . GLU B 1 301 ? 3.93 -44.688 -15.719 1 94.5 301 GLU B C 1
ATOM 4918 O O . GLU B 1 301 ? 4.898 -44.844 -16.453 1 94.5 301 GLU B O 1
ATOM 4923 N N . ALA B 1 302 ? 3.453 -43.531 -15.391 1 93.75 302 ALA B N 1
ATOM 4924 C CA . ALA B 1 302 ? 4.098 -42.344 -15.953 1 93.75 302 ALA B CA 1
ATOM 4925 C C . ALA B 1 302 ? 3.984 -41.156 -15.008 1 93.75 302 ALA B C 1
ATOM 4927 O O . ALA B 1 302 ? 3.184 -41.188 -14.07 1 93.75 302 ALA B O 1
ATOM 4928 N N . ASN B 1 303 ? 4.926 -40.188 -15.234 1 94.25 303 ASN B N 1
ATOM 4929 C CA . ASN B 1 303 ? 4.75 -38.875 -14.617 1 94.25 303 ASN B CA 1
ATOM 4930 C C . ASN B 1 303 ? 3.551 -38.125 -15.195 1 94.25 303 ASN B C 1
ATOM 4932 O O . ASN B 1 303 ? 3.312 -38.188 -16.406 1 94.25 303 ASN B O 1
ATOM 4936 N N . VAL B 1 304 ? 2.879 -37.5 -14.32 1 95.38 304 VAL B N 1
ATOM 4937 C CA . VAL B 1 304 ? 1.69 -36.781 -14.773 1 95.38 304 VAL B CA 1
ATOM 4938 C C . VAL B 1 304 ? 2.08 -35.375 -15.25 1 95.38 304 VAL B C 1
ATOM 4940 O O . VAL B 1 304 ? 2.654 -34.594 -14.5 1 95.38 304 VAL B O 1
ATOM 4943 N N . ARG B 1 305 ? 1.713 -35.062 -16.406 1 94.94 305 ARG B N 1
ATOM 4944 C CA . ARG B 1 305 ? 2.006 -33.75 -16.969 1 94.94 305 ARG B CA 1
ATOM 4945 C C . ARG B 1 305 ? 0.92 -32.719 -16.594 1 94.94 305 ARG B C 1
ATOM 4947 O O . ARG B 1 305 ? -0.197 -33.125 -16.25 1 94.94 305 ARG B O 1
ATOM 4954 N N . SER B 1 306 ? 1.378 -31.438 -16.688 1 94.94 306 SER B N 1
ATOM 4955 C CA . SER B 1 306 ? 0.446 -30.375 -16.344 1 94.94 306 SER B CA 1
ATOM 4956 C C . SER B 1 306 ? -0.028 -29.641 -17.594 1 94.94 306 SER B C 1
ATOM 4958 O O . SER B 1 306 ? 0.764 -29.359 -18.5 1 94.94 306 SER B O 1
ATOM 4960 N N . PHE B 1 307 ? -1.38 -29.375 -17.625 1 94.81 307 PHE B N 1
ATOM 4961 C CA . PHE B 1 307 ? -1.939 -28.609 -18.719 1 94.81 307 PHE B CA 1
ATOM 4962 C C . PHE B 1 307 ? -2.879 -27.531 -18.203 1 94.81 307 PHE B C 1
ATOM 4964 O O . PHE B 1 307 ? -3.742 -27.797 -17.359 1 94.81 307 PHE B O 1
ATOM 4971 N N . SER B 1 308 ? -2.736 -26.344 -18.766 1 95.88 308 SER B N 1
ATOM 4972 C CA . SER B 1 308 ? -3.619 -25.234 -18.391 1 95.88 308 SER B CA 1
ATOM 4973 C C . SER B 1 308 ? -4.949 -25.312 -19.125 1 95.88 308 SER B C 1
ATOM 4975 O O . SER B 1 308 ? -5.93 -24.688 -18.734 1 95.88 308 SER B O 1
ATOM 4977 N N . VAL B 1 309 ? -4.914 -25.984 -20.188 1 95.56 309 VAL B N 1
ATOM 4978 C CA . VAL B 1 309 ? -6.121 -26.344 -20.922 1 95.56 309 VAL B CA 1
ATOM 4979 C C . VAL B 1 309 ? -6.309 -27.859 -20.891 1 95.56 309 VAL B C 1
ATOM 4981 O O . VAL B 1 309 ? -5.574 -28.594 -21.562 1 95.56 309 VAL B O 1
ATOM 4984 N N . PRO B 1 310 ? -7.316 -28.25 -20.156 1 94 310 PRO B N 1
ATOM 4985 C CA . PRO B 1 310 ? -7.512 -29.703 -20.094 1 94 310 PRO B CA 1
ATOM 4986 C C . PRO B 1 310 ? -7.68 -30.344 -21.469 1 94 310 PRO B C 1
ATOM 4988 O O . PRO B 1 310 ? -8.484 -29.859 -22.281 1 94 310 PRO B O 1
ATOM 4991 N N . GLY B 1 311 ? -6.879 -31.375 -21.641 1 88.12 311 GLY B N 1
ATOM 4992 C CA . GLY B 1 311 ? -6.93 -32.094 -22.906 1 88.12 311 GLY B CA 1
ATOM 4993 C C . GLY B 1 311 ? -6.059 -33.312 -22.938 1 88.12 311 GLY B C 1
ATOM 4994 O O . GLY B 1 311 ? -5.48 -33.719 -21.922 1 88.12 311 GLY B O 1
ATOM 4995 N N . GLU B 1 312 ? -6.156 -33.969 -24.094 1 82.5 312 GLU B N 1
ATOM 4996 C CA . GLU B 1 312 ? -5.398 -35.188 -24.281 1 82.5 312 GLU B CA 1
ATOM 4997 C C . GLU B 1 312 ? -3.9 -34.938 -24.359 1 82.5 312 GLU B C 1
ATOM 4999 O O . GLU B 1 312 ? -3.479 -33.906 -24.875 1 82.5 312 GLU B O 1
ATOM 5004 N N . VAL B 1 313 ? -3.215 -35.875 -23.734 1 83.56 313 VAL B N 1
ATOM 5005 C CA . VAL B 1 313 ? -1.764 -35.844 -23.875 1 83.56 313 VAL B CA 1
ATOM 5006 C C . VAL B 1 313 ? -1.347 -36.469 -25.203 1 83.56 313 VAL B C 1
ATOM 5008 O O . VAL B 1 313 ? -1.678 -37.625 -25.469 1 83.56 313 VAL B O 1
ATOM 5011 N N . ALA B 1 314 ? -0.606 -35.719 -25.953 1 78.06 314 ALA B N 1
ATOM 5012 C CA . ALA B 1 314 ? -0.131 -36.25 -27.219 1 78.06 314 ALA B CA 1
ATOM 5013 C C . ALA B 1 314 ? 0.906 -37.344 -27.016 1 78.06 314 ALA B C 1
ATOM 5015 O O . ALA B 1 314 ? 1.712 -37.25 -26.078 1 78.06 314 ALA B O 1
ATOM 5016 N N . MET B 1 315 ? 0.763 -38.375 -27.812 1 80.25 315 MET B N 1
ATOM 5017 C CA . MET B 1 315 ? 1.673 -39.531 -27.719 1 80.25 315 MET B CA 1
ATOM 5018 C C . MET B 1 315 ? 3.125 -39.062 -27.781 1 80.25 315 MET B C 1
ATOM 5020 O O . MET B 1 315 ? 3.998 -39.656 -27.156 1 80.25 315 MET B O 1
ATOM 5024 N N . GLU B 1 316 ? 3.305 -37.969 -28.438 1 79.38 316 GLU B N 1
ATOM 5025 C CA . GLU B 1 316 ? 4.652 -37.406 -28.578 1 79.38 316 GLU B CA 1
ATOM 5026 C C . GLU B 1 316 ? 5.105 -36.719 -27.297 1 79.38 316 GLU B C 1
ATOM 5028 O O . GLU B 1 316 ? 6.305 -36.594 -27.047 1 79.38 316 GLU B O 1
ATOM 5033 N N . ASP B 1 317 ? 4.137 -36.312 -26.594 1 78.38 317 ASP B N 1
ATOM 5034 C CA . ASP B 1 317 ? 4.441 -35.438 -25.469 1 78.38 317 ASP B CA 1
ATOM 5035 C C . ASP B 1 317 ? 4.516 -36.25 -24.172 1 78.38 317 ASP B C 1
ATOM 5037 O O . ASP B 1 317 ? 5.047 -35.781 -23.156 1 78.38 317 ASP B O 1
ATOM 5041 N N . GLY B 1 318 ? 3.914 -37.406 -24.281 1 80.5 318 GLY B N 1
ATOM 5042 C CA . GLY B 1 318 ? 3.895 -38.125 -23.016 1 80.5 318 GLY B CA 1
ATOM 5043 C C . GLY B 1 318 ? 3.555 -39.594 -23.188 1 80.5 318 GLY B C 1
ATOM 5044 O O . GLY B 1 318 ? 3.541 -40.125 -24.312 1 80.5 318 GLY B O 1
ATOM 5045 N N . THR B 1 319 ? 3.443 -40.156 -21.969 1 86.88 319 THR B N 1
ATOM 5046 C CA . THR B 1 319 ? 3.111 -41.594 -21.922 1 86.88 319 THR B CA 1
ATOM 5047 C C . THR B 1 319 ? 1.599 -41.781 -21.938 1 86.88 319 THR B C 1
ATOM 5049 O O . THR B 1 319 ? 0.87 -41.125 -21.188 1 86.88 319 THR B O 1
ATOM 5052 N N . VAL B 1 320 ? 1.199 -42.688 -22.906 1 93 320 VAL B N 1
ATOM 5053 C CA . VAL B 1 320 ? -0.223 -43 -23.016 1 93 320 VAL B CA 1
ATOM 5054 C C . VAL B 1 320 ? -0.425 -44.531 -22.953 1 93 320 VAL B C 1
ATOM 5056 O O . VAL B 1 320 ? 0.475 -45.281 -23.297 1 93 320 VAL B O 1
ATOM 5059 N N . LEU B 1 321 ? -1.506 -44.906 -22.438 1 93.62 321 LEU B N 1
ATOM 5060 C CA . LEU B 1 321 ? -1.903 -46.312 -22.438 1 93.62 321 LEU B CA 1
ATOM 5061 C C . LEU B 1 321 ? -2.662 -46.656 -23.719 1 93.62 321 LEU B C 1
ATOM 5063 O O . LEU B 1 321 ? -3.676 -46.031 -24.031 1 93.62 321 LEU B O 1
ATOM 5067 N N . CYS B 1 322 ? -2.176 -47.625 -24.469 1 92.25 322 CYS B N 1
ATOM 5068 C CA . CYS B 1 322 ? -2.854 -48.094 -25.672 1 92.25 322 CYS B CA 1
ATOM 5069 C C . CYS B 1 322 ? -3.65 -49.344 -25.406 1 92.25 322 CYS B C 1
ATOM 5071 O O . CYS B 1 322 ? -3.076 -50.406 -25.094 1 92.25 322 CYS B O 1
ATOM 5073 N N . VAL B 1 323 ? -4.918 -49.219 -25.578 1 91.5 323 VAL B N 1
ATOM 5074 C CA . VAL B 1 323 ? -5.816 -50.344 -25.297 1 91.5 323 VAL B CA 1
ATOM 5075 C C . VAL B 1 323 ? -6.312 -50.938 -26.609 1 91.5 323 VAL B C 1
ATOM 5077 O O . VAL B 1 323 ? -7.066 -50.281 -27.344 1 91.5 323 VAL B O 1
ATOM 5080 N N . PRO B 1 324 ? -5.98 -52.125 -26.891 1 90.56 324 PRO B N 1
ATOM 5081 C CA . PRO B 1 324 ? -6.469 -52.719 -28.125 1 90.56 324 PRO B CA 1
ATOM 5082 C C . PRO B 1 324 ? -7.973 -53 -28.109 1 90.56 324 PRO B C 1
ATOM 5084 O O . PRO B 1 324 ? -8.562 -53.094 -27.031 1 90.56 324 PRO B O 1
ATOM 5087 N N . PRO B 1 325 ? -8.578 -53.219 -29.281 1 89.12 325 PRO B N 1
ATOM 5088 C CA . PRO B 1 325 ? -10.023 -53.375 -29.375 1 89.12 325 PRO B CA 1
ATOM 5089 C C . PRO B 1 325 ? -10.516 -54.625 -28.641 1 89.12 325 PRO B C 1
ATOM 5091 O O . PRO B 1 325 ? -11.648 -54.656 -28.156 1 89.12 325 PRO B O 1
ATOM 5094 N N . ARG B 1 326 ? -9.711 -55.594 -28.547 1 85.94 326 ARG B N 1
ATOM 5095 C CA . ARG B 1 326 ? -10.141 -56.844 -27.938 1 85.94 326 ARG B CA 1
ATOM 5096 C C . ARG B 1 326 ? -10.391 -56.688 -26.438 1 85.94 326 ARG B C 1
ATOM 5098 O O . ARG B 1 326 ? -11.031 -57.531 -25.812 1 85.94 326 ARG B O 1
ATOM 5105 N N . MET B 1 327 ? -9.898 -55.562 -25.891 1 89.19 327 MET B N 1
ATOM 5106 C CA . MET B 1 327 ? -10.039 -55.344 -24.469 1 89.19 327 MET B CA 1
ATOM 5107 C C . MET B 1 327 ? -11.234 -54.469 -24.156 1 89.19 327 MET B C 1
ATOM 5109 O O . MET B 1 327 ? -11.508 -54.156 -23 1 89.19 327 MET B O 1
ATOM 5113 N N . LEU B 1 328 ? -11.852 -54.031 -25.125 1 87.5 328 LEU B N 1
ATOM 5114 C CA . LEU B 1 328 ? -13.062 -53.25 -24.969 1 87.5 328 LEU B CA 1
ATOM 5115 C C . LEU B 1 328 ? -14.289 -54.156 -24.828 1 87.5 328 LEU B C 1
ATOM 5117 O O . LEU B 1 328 ? -14.336 -55.219 -25.422 1 87.5 328 LEU B O 1
ATOM 5121 N N . HIS B 1 329 ? -15.172 -53.625 -23.969 1 83.31 329 HIS B N 1
ATOM 5122 C CA . HIS B 1 329 ? -16.312 -54.5 -23.656 1 83.31 329 HIS B CA 1
ATOM 5123 C C . HIS B 1 329 ? -17.625 -53.875 -24.109 1 83.31 329 HIS B C 1
ATOM 5125 O O . HIS B 1 329 ? -17.828 -52.656 -23.922 1 83.31 329 HIS B O 1
ATOM 5131 N N . GLY B 1 330 ? -18.359 -54.75 -24.656 1 76.5 330 GLY B N 1
ATOM 5132 C CA . GLY B 1 330 ? -19.734 -54.406 -24.938 1 76.5 330 GLY B CA 1
ATOM 5133 C C . GLY B 1 330 ? -19.891 -53.562 -26.172 1 76.5 330 GLY B C 1
ATOM 5134 O O . GLY B 1 330 ? -18.906 -53.281 -26.875 1 76.5 330 GLY B O 1
ATOM 5135 N N . ALA B 1 331 ? -21.141 -53.188 -26.469 1 75.62 331 ALA B N 1
ATOM 5136 C CA . ALA B 1 331 ? -21.516 -52.375 -27.625 1 75.62 331 ALA B CA 1
ATOM 5137 C C . ALA B 1 331 ? -21.016 -50.938 -27.484 1 75.62 331 ALA B C 1
ATOM 5139 O O . ALA B 1 331 ? -20.719 -50.281 -28.469 1 75.62 331 ALA B O 1
ATOM 5140 N N . SER B 1 332 ? -20.828 -50.594 -26.203 1 79 332 SER B N 1
ATOM 5141 C CA . SER B 1 332 ? -20.406 -49.219 -25.969 1 79 332 SER B CA 1
ATOM 5142 C C . SER B 1 332 ? -18.891 -49.125 -25.891 1 79 332 SER B C 1
ATOM 5144 O O . SER B 1 332 ? -18.359 -48.031 -25.672 1 79 332 SER B O 1
ATOM 5146 N N . MET B 1 333 ? -18.266 -50.219 -26.172 1 82.75 333 MET B N 1
ATOM 5147 C CA . MET B 1 333 ? -16.812 -50.281 -26.172 1 82.75 333 MET B CA 1
ATOM 5148 C C . MET B 1 333 ? -16.25 -49.688 -24.891 1 82.75 333 MET B C 1
ATOM 5150 O O . MET B 1 333 ? -15.375 -48.812 -24.922 1 82.75 333 MET B O 1
ATOM 5154 N N . GLU B 1 334 ? -16.828 -50.188 -23.766 1 88.5 334 GLU B N 1
ATOM 5155 C CA . GLU B 1 334 ? -16.406 -49.75 -22.438 1 88.5 334 GLU B CA 1
ATOM 5156 C C . GLU B 1 334 ? -15.062 -50.344 -22.047 1 88.5 334 GLU B C 1
ATOM 5158 O O . GLU B 1 334 ? -14.789 -51.5 -22.375 1 88.5 334 GLU B O 1
ATOM 5163 N N . MET B 1 335 ? -14.281 -49.531 -21.438 1 88 335 MET B N 1
ATOM 5164 C CA . MET B 1 335 ? -12.969 -49.969 -20.969 1 88 335 MET B CA 1
ATOM 5165 C C . MET B 1 335 ? -12.875 -49.875 -19.438 1 88 335 MET B C 1
ATOM 5167 O O . MET B 1 335 ? -12.852 -48.781 -18.891 1 88 335 MET B O 1
ATOM 5171 N N . PRO B 1 336 ? -12.938 -51.062 -18.781 1 91.88 336 PRO B N 1
ATOM 5172 C CA . PRO B 1 336 ? -12.672 -51.031 -17.344 1 91.88 336 PRO B CA 1
ATOM 5173 C C . PRO B 1 336 ? -11.227 -50.656 -17.016 1 91.88 336 PRO B C 1
ATOM 5175 O O . PRO B 1 336 ? -10.305 -51.375 -17.391 1 91.88 336 PRO B O 1
ATOM 5178 N N . LEU B 1 337 ? -11.086 -49.531 -16.391 1 94.81 337 LEU B N 1
ATOM 5179 C CA . LEU B 1 337 ? -9.75 -49.062 -16.047 1 94.81 337 LEU B CA 1
ATOM 5180 C C . LEU B 1 337 ? -9.594 -48.969 -14.531 1 94.81 337 LEU B C 1
ATOM 5182 O O . LEU B 1 337 ? -10.578 -48.875 -13.805 1 94.81 337 LEU B O 1
ATOM 5186 N N . ARG B 1 338 ? -8.391 -49.125 -14.117 1 96.81 338 ARG B N 1
ATOM 5187 C CA . ARG B 1 338 ? -7.98 -48.781 -12.758 1 96.81 338 ARG B CA 1
ATOM 5188 C C . ARG B 1 338 ? -6.91 -47.688 -12.773 1 96.81 338 ARG B C 1
ATOM 5190 O O . ARG B 1 338 ? -6.023 -47.688 -13.633 1 96.81 338 ARG B O 1
ATOM 5197 N N . VAL B 1 339 ? -7.121 -46.781 -11.859 1 97.56 339 VAL B N 1
ATOM 5198 C CA . VAL B 1 339 ? -6.176 -45.656 -11.828 1 97.56 339 VAL B CA 1
ATOM 5199 C C . VAL B 1 339 ? -5.695 -45.438 -10.398 1 97.56 339 VAL B C 1
ATOM 5201 O O . VAL B 1 339 ? -6.477 -45.531 -9.445 1 97.56 339 VAL B O 1
ATOM 5204 N N . ARG B 1 340 ? -4.426 -45.188 -10.289 1 97.81 340 ARG B N 1
ATOM 5205 C CA . ARG B 1 340 ? -3.805 -44.75 -9.039 1 97.81 340 ARG B CA 1
ATOM 5206 C C . ARG B 1 340 ? -2.898 -43.531 -9.273 1 97.81 340 ARG B C 1
ATOM 5208 O O . ARG B 1 340 ? -2.029 -43.562 -10.148 1 97.81 340 ARG B O 1
ATOM 5215 N N . ILE B 1 341 ? -3.131 -42.531 -8.492 1 96.62 341 ILE B N 1
ATOM 5216 C CA . ILE B 1 341 ? -2.305 -41.344 -8.594 1 96.62 341 ILE B CA 1
ATOM 5217 C C . ILE B 1 341 ? -1.562 -41.094 -7.281 1 96.62 341 ILE B C 1
ATOM 5219 O O . ILE B 1 341 ? -2.156 -41.188 -6.203 1 96.62 341 ILE B O 1
ATOM 5223 N N . ASP B 1 342 ? -0.28 -40.844 -7.402 1 95.56 342 ASP B N 1
ATOM 5224 C CA . ASP B 1 342 ? 0.553 -40.594 -6.227 1 95.56 342 ASP B CA 1
ATOM 5225 C C . ASP B 1 342 ? 1.198 -39.219 -6.281 1 95.56 342 ASP B C 1
ATOM 5227 O O . ASP B 1 342 ? 1.64 -38.781 -7.344 1 95.56 342 ASP B O 1
ATOM 5231 N N . LYS B 1 343 ? 1.175 -38.625 -5.129 1 92.88 343 LYS B N 1
ATOM 5232 C CA . LYS B 1 343 ? 1.885 -37.344 -4.953 1 92.88 343 LYS B CA 1
ATOM 5233 C C . LYS B 1 343 ? 3.346 -37.594 -4.582 1 92.88 343 LYS B C 1
ATOM 5235 O O . LYS B 1 343 ? 3.639 -38.312 -3.629 1 92.88 343 LYS B O 1
ATOM 5240 N N . LEU B 1 344 ? 4.27 -37.125 -5.41 1 87.94 344 LEU B N 1
ATOM 5241 C CA . LEU B 1 344 ? 5.688 -37.312 -5.137 1 87.94 344 LEU B CA 1
ATOM 5242 C C . LEU B 1 344 ? 6.223 -36.25 -4.203 1 87.94 344 LEU B C 1
ATOM 5244 O O . LEU B 1 344 ? 5.863 -35.062 -4.328 1 87.94 344 LEU B O 1
ATOM 5248 N N . GLY B 1 345 ? 6.566 -36.656 -2.941 1 70.19 345 GLY B N 1
ATOM 5249 C CA . GLY B 1 345 ? 7.176 -35.688 -2.033 1 70.19 345 GLY B CA 1
ATOM 5250 C C . GLY B 1 345 ? 8.484 -35.125 -2.555 1 70.19 345 GLY B C 1
ATOM 5251 O O . GLY B 1 345 ? 9.047 -35.625 -3.525 1 70.19 345 GLY B O 1
ATOM 5252 N N . ALA B 1 346 ? 9.047 -34 -2.26 1 56.59 346 ALA B N 1
ATOM 5253 C CA . ALA B 1 346 ? 10.352 -33.5 -2.662 1 56.59 346 ALA B CA 1
ATOM 5254 C C . ALA B 1 346 ? 11.383 -34.625 -2.711 1 56.59 346 ALA B C 1
ATOM 5256 O O . ALA B 1 346 ? 12.25 -34.656 -3.586 1 56.59 346 ALA B O 1
ATOM 5257 N N . GLY B 1 347 ? 11.695 -35.5 -1.743 1 44.25 347 GLY B N 1
ATOM 5258 C CA . GLY B 1 347 ? 12.828 -36.406 -1.576 1 44.25 347 GLY B CA 1
ATOM 5259 C C . GLY B 1 347 ? 12.648 -37.719 -2.271 1 44.25 347 GLY B C 1
ATOM 5260 O O . GLY B 1 347 ? 13.516 -38.594 -2.178 1 44.25 347 GLY B O 1
ATOM 5261 N N . THR B 1 348 ? 11.57 -38.25 -2.523 1 41.62 348 THR B N 1
ATOM 5262 C CA . THR B 1 348 ? 11.516 -39.688 -2.742 1 41.62 348 THR B CA 1
ATOM 5263 C C . THR B 1 348 ? 11.914 -40.031 -4.176 1 41.62 348 THR B C 1
ATOM 5265 O O . THR B 1 348 ? 11.195 -39.719 -5.121 1 41.62 348 THR B O 1
ATOM 5268 N N . THR B 1 349 ? 13.18 -40 -4.562 1 35.81 349 THR B N 1
ATOM 5269 C CA . THR B 1 349 ? 13.688 -40.625 -5.789 1 35.81 349 THR B CA 1
ATOM 5270 C C . THR B 1 349 ? 13.148 -42.031 -5.957 1 35.81 349 THR B C 1
ATOM 5272 O O . THR B 1 349 ? 13.117 -42.812 -4.996 1 35.81 349 THR B O 1
ATOM 5275 N N . ASN B 1 350 ? 12.391 -42.281 -6.879 1 36.59 350 ASN B N 1
ATOM 5276 C CA . ASN B 1 350 ? 11.852 -43.562 -7.316 1 36.59 350 ASN B CA 1
ATOM 5277 C C . ASN B 1 350 ? 12.945 -44.594 -7.512 1 36.59 350 ASN B C 1
ATOM 5279 O O . ASN B 1 350 ? 13.727 -44.5 -8.461 1 36.59 350 ASN B O 1
ATOM 5283 N N . ARG B 1 351 ? 13.648 -45.125 -6.527 1 33.44 351 ARG B N 1
ATOM 5284 C CA . ARG B 1 351 ? 14.594 -46.219 -6.652 1 33.44 351 ARG B CA 1
ATOM 5285 C C . ARG B 1 351 ? 13.914 -47.469 -7.207 1 33.44 351 ARG B C 1
ATOM 5287 O O . ARG B 1 351 ? 14.5 -48.562 -7.219 1 33.44 351 ARG B O 1
ATOM 5294 N N . SER B 1 352 ? 12.625 -47.531 -7.348 1 33.38 352 SER B N 1
ATOM 5295 C CA . SER B 1 352 ? 12.234 -48.938 -7.539 1 33.38 352 SER B CA 1
ATOM 5296 C C . SER B 1 352 ? 12.547 -49.406 -8.961 1 33.38 352 SER B C 1
ATOM 5298 O O . SER B 1 352 ? 11.789 -49.125 -9.891 1 33.38 352 SER B O 1
ATOM 5300 N N . ALA B 1 353 ? 13.711 -49.031 -9.625 1 29.77 353 ALA B N 1
ATOM 5301 C CA . ALA B 1 353 ? 13.898 -49.656 -10.93 1 29.77 353 ALA B CA 1
ATOM 5302 C C . ALA B 1 353 ? 13.664 -51.156 -10.844 1 29.77 353 ALA B C 1
ATOM 5304 O O . ALA B 1 353 ? 13.828 -51.75 -9.773 1 29.77 353 ALA B O 1
ATOM 5305 N N . ILE B 1 354 ? 13.242 -51.812 -11.992 1 28.91 354 ILE B N 1
ATOM 5306 C CA . ILE B 1 354 ? 12.828 -53.062 -12.609 1 28.91 354 ILE B CA 1
ATOM 5307 C C . ILE B 1 354 ? 13.938 -54.094 -12.43 1 28.91 354 ILE B C 1
ATOM 5309 O O . ILE B 1 354 ? 15.031 -53.938 -12.969 1 28.91 354 ILE B O 1
ATOM 5313 N N . ALA B 1 355 ? 14.156 -54.625 -11.203 1 30.58 355 ALA B N 1
ATOM 5314 C CA . ALA B 1 355 ? 14.977 -55.812 -11.102 1 30.58 355 ALA B CA 1
ATOM 5315 C C . ALA B 1 355 ? 14.5 -56.875 -12.086 1 30.58 355 ALA B C 1
ATOM 5317 O O . ALA B 1 355 ? 13.367 -57.375 -11.992 1 30.58 355 ALA B O 1
ATOM 5318 N N . THR B 1 356 ? 14.984 -56.812 -13.344 1 27.25 356 THR B N 1
ATOM 5319 C CA . THR B 1 356 ? 14.922 -57.812 -14.414 1 27.25 356 THR B CA 1
ATOM 5320 C C . THR B 1 356 ? 15.211 -59.219 -13.875 1 27.25 356 THR B C 1
ATOM 5322 O O . THR B 1 356 ? 16.203 -59.406 -13.172 1 27.25 356 THR B O 1
ATOM 5325 N N . GLN B 1 357 ? 14.211 -60.062 -13.836 1 27.19 357 GLN B N 1
ATOM 5326 C CA . GLN B 1 357 ? 14.141 -61.531 -13.672 1 27.19 357 GLN B CA 1
ATOM 5327 C C . GLN B 1 357 ? 15.172 -62.219 -14.562 1 27.19 357 GLN B C 1
ATOM 5329 O O . GLN B 1 357 ? 15.031 -62.219 -15.789 1 27.19 357 GLN B O 1
ATOM 5334 N N . THR B 1 358 ? 16.531 -62 -14.328 1 26.83 358 THR B N 1
ATOM 5335 C CA . THR B 1 358 ? 17.438 -62.875 -15.047 1 26.83 358 THR B CA 1
ATOM 5336 C C . THR B 1 358 ? 17.125 -64.312 -14.742 1 26.83 358 THR B C 1
ATOM 5338 O O . THR B 1 358 ? 17.297 -64.812 -13.609 1 26.83 358 THR B O 1
ATOM 5341 N N . LYS B 1 359 ? 15.953 -64.75 -15.133 1 28.64 359 LYS B N 1
ATOM 5342 C CA . LYS B 1 359 ? 15.805 -66.25 -15.18 1 28.64 359 LYS B CA 1
ATOM 5343 C C . LYS B 1 359 ? 16.969 -66.875 -15.93 1 28.64 359 LYS B C 1
ATOM 5345 O O . LYS B 1 359 ? 17.156 -66.625 -17.125 1 28.64 359 LYS B O 1
ATOM 5350 N N . LYS B 1 360 ? 18.094 -67.188 -15.102 1 25.28 360 LYS B N 1
ATOM 5351 C CA . LYS B 1 360 ? 18.719 -68.438 -15.5 1 25.28 360 LYS B CA 1
ATOM 5352 C C . LYS B 1 360 ? 17.828 -69.625 -15.172 1 25.28 360 LYS B C 1
ATOM 5354 O O . LYS B 1 360 ? 17.234 -69.688 -14.094 1 25.28 360 LYS B O 1
#

Foldseek 3Di:
DDDDDDDDDDDPDPPDDDDPPDPPDPPPPPPDPPPPPPPPPPPPPPPPPPPPPPPPPDDDDDDDDDLQVQAAPPPRAGAAPQKKWFAFPQDFDFDQDPVVRDTDTDGFGGPPVGHMHHPVRCVVPPQCDDPVVPTNTHIDGDVVSNVVQQSAWDAAPLVVQPGGDTDRPNCNVVCQVQAQFNWFAEQDPPPRDIHRPVVVVVCCCPVVVAAEDEDEAPDKDKDKDFLVRFKYKYWYDPPPPPDPDDIWIKMWGWDDDPQWIKIAIATAGDAPSNDFKKKKKKKAWAQQDPPPRDIDMWMDIFIHGYDSYDDDDDVVRTDITIGHQRRFDDPRRMTIMMMHMHGDDPPDDPPPPDPPPPPD/DDDPDDDDDPPPDPDDDDDDPDDPDPPPPPPPPPPPPPPPPPPPPPPPPPPPPPPPPPDDDDDDDDLQVQAAPPPRAGAAPQKKWFAFPQDFDFDQDPVVRDTDTDGFGGPPVGHMHHPVRCVVCPQLDDPVVPTNTHIDGDVVSNVVQQSAWDAAPLVVQPGGDTDRPNCNVVCQVQAQFAWFAEQDPPPRDIHRPVVVVVCCCPVVVAAEDEDEAPDKDKDKDFLVRFKYKYWYDPPPPPDPDDIWIKMWGWDDDPQWIKIAMATAGPAPSNDFKKKKKKKAWAQQDPPPRDIDMWMDIFIHGYDSYDDDDDVVRTDITIGHQNRFDDPRRMTIMMMHMHGDDPPDDPPPPDPPPPPD

Organism: Oryza nivara (NCBI:txid4536)

Solvent-accessible surface area (backbone atoms only — not comparable to full-atom values): 42033 Å² total; per-residue (Å²): 142,81,86,82,88,83,88,80,86,85,80,89,77,80,80,70,78,79,75,74,78,72,83,76,77,78,77,75,75,77,76,75,81,74,81,73,77,77,74,76,72,76,73,68,74,66,72,71,74,75,69,74,62,81,74,65,82,78,55,67,40,71,30,36,28,45,45,68,79,50,27,19,80,82,81,64,44,59,39,40,74,62,28,26,27,29,41,65,53,72,45,78,40,73,44,68,41,71,95,67,74,39,79,41,75,47,70,44,58,44,42,78,67,28,56,57,31,25,50,70,58,49,69,64,41,86,62,57,38,40,74,89,70,70,35,84,17,46,63,36,80,35,50,51,58,26,49,49,40,69,37,28,21,25,69,41,88,40,38,90,43,66,38,84,51,70,36,35,57,57,46,40,68,62,45,54,58,35,32,62,28,33,52,23,40,53,67,54,87,88,64,72,52,71,28,16,40,54,59,41,50,51,43,40,37,70,76,65,62,46,52,71,44,78,43,49,70,74,38,80,43,82,41,78,42,32,75,80,50,39,58,37,37,37,33,42,49,81,77,73,67,82,67,94,69,76,58,48,42,30,38,39,21,46,50,77,53,90,80,23,38,29,39,24,62,30,32,42,29,51,35,66,61,26,48,76,55,36,35,36,38,40,33,36,66,32,72,55,36,90,85,75,57,52,58,53,70,52,73,37,76,40,74,45,46,54,30,30,48,65,64,70,65,48,73,89,75,41,78,59,34,76,41,50,63,86,51,40,39,73,96,62,36,30,34,63,31,35,38,28,39,36,76,50,60,96,76,70,73,83,70,80,71,81,80,74,80,75,76,127,139,91,72,95,74,83,84,86,74,87,71,79,84,77,84,83,90,79,82,80,78,74,82,76,78,77,79,75,77,80,76,77,80,76,80,74,75,74,74,73,70,73,72,67,72,67,69,72,72,77,66,75,60,79,76,65,82,79,54,65,41,72,30,35,28,45,47,70,78,50,26,18,80,81,81,66,44,59,39,38,73,61,28,27,26,28,42,65,53,72,43,76,40,73,43,69,40,71,94,70,72,41,77,41,74,45,70,43,59,43,42,78,67,28,57,56,32,25,49,71,58,50,69,65,40,85,63,59,37,39,74,90,70,70,35,83,17,46,63,37,80,35,50,52,58,28,50,49,40,69,37,30,21,24,69,43,88,39,36,90,44,65,38,86,50,70,36,35,55,58,46,40,67,62,46,56,58,35,33,62,28,32,51,24,40,52,66,55,86,89,65,74,50,72,27,15,42,54,58,41,51,52,44,39,37,70,77,66,63,46,51,70,44,78,43,51,69,75,38,79,43,80,42,78,41,34,73,81,50,39,57,37,34,37,34,42,48,80,67,76,68,82,68,95,70,76,58,49,43,31,38,38,22,46,49,77,54,89,79,23,37,29,38,24,61,31,32,42,29,53,37,66,60,27,49,74,57,37,36,37,39,40,32,36,66,31,73,56,36,90,85,77,58,50,59,54,69,52,74,37,76,40,73,43,45,55,29,28,49,65,63,71,65,48,70,89,77,41,76,59,36,74,41,51,62,86,50,39,40,72,95,64,37,30,35,64,33,35,38,29,38,36,77,51,60,96,76,70,73,81,69,79,69,82,80,73,80,74,77,124

Nearest PDB structures (foldseek):
  4i7b-assembly2_C  TM=5.549E-01  e=2.160E-08  Homo sapiens
  2f1y-assembly1_A  TM=4.452E-01  e=6.704E-03  Homo sapiens
  2f1x-assembly1_A  TM=3.909E-01  e=3.395E-03  Homo sapiens
  4ysi-assembly1_A  TM=3.974E-01  e=1.483E-02  Homo sapiens
  5wzz-assembly2_B  TM=5.533E-01  e=1.569E-08  Homo sapiens